Protein AF-A0A7V3RHY2-F1 (afdb_monomer)

Nearest PDB structures (foldseek):
  3ul4-assembly1_A  TM=7.062E-01  e=3.852E-04  Acetivibrio thermocellus ATCC 27405
  6kge-assembly2_A  TM=6.651E-01  e=1.927E-04  Clostridium acetobutylicum ATCC 824
  6kg8-assembly1_A  TM=6.950E-01  e=4.424E-04  Clostridium acetobutylicum ATCC 824
  4dh2-assembly2_C  TM=6.128E-01  e=5.837E-04  Acetivibrio thermocellus ATCC 27405
  8cde-assembly1_B  TM=5.489E-01  e=1.064E-03  Plasmodium falciparum 3D7

Foldseek 3Di:
DPDPVVVPPPDDFADDDDDDDKDWDKPPQAFEADAAFDKDKIFTKIFFDDQFFKKKKKKFKALQFKAWDDKFAWCQLCPPNFDKDKDKDGDRRMIMIMMGTRVPHDDTGGGGMTTGMMIMMGTHDFDWMHIDIDPMDTDDGHGDDDPPDDPPDPDDDPDDTHTYHYDDDPDQPKAFQWDDPFAWAQKAWEAQQFWIKIKTWDDPDPPWQATFMKIFTAGLQGHTDDDIARLGHDPFKHWDQWEWYHLNFKIKIKTWIGGRVPDQAFQIWIWMWIAGPNGDIDDAGTPDRAGGDKDNWYWEYPSFKIKIKTWACNVPVPHLATFIKIFIAGNVNHTDEDIDGPDDPPANWHQKEWYDQPAWIKIWIFRQGQQWIWIWTAGNHGDTDDDIATQDGDPWHWHQWEWEYQNFKIKIKTWIDPDPQEIFIKIWIAGPNGDTDDHIDGPGDARHYWHNWYWYYQNFWIKIWIFDCNPNATFIKIWTAGNNRHTDDHIDTPGDAPHHWDNWYKYHYPAFIKIKTFDCNVVRHTGIIIGNPRSDDDPDPDPDDPDDFDFDWPPFADEQKIKTKTQAAFQKKWKADPVRDTFDMDGPDDGDHGTDIDMDRCHGPVRHHHDFFKMKIWTQHPVRDIDIDIGGYDD

Mean predicted aligned error: 17.24 Å

Solvent-accessible surface area (backbone atoms only — not comparable to full-atom values): 34451 Å² total; per-residue (Å²): 128,84,67,69,69,72,72,61,80,83,70,91,53,36,60,83,87,84,94,73,78,57,46,79,47,59,42,62,53,36,54,54,67,60,47,77,67,41,74,54,75,39,29,40,31,38,35,56,36,72,49,43,34,37,42,38,40,36,35,36,41,38,55,66,20,32,43,79,78,46,77,46,80,26,67,43,57,41,55,96,76,40,49,61,48,71,49,75,50,82,57,89,34,35,36,37,40,34,38,35,41,29,60,95,51,91,71,82,45,33,68,44,64,41,38,54,25,38,38,33,34,31,32,66,35,82,64,62,47,52,75,47,81,37,82,72,43,79,55,72,79,46,74,62,86,78,96,84,69,85,82,83,74,85,68,89,80,80,84,63,82,37,56,46,55,71,59,96,63,93,72,70,58,71,30,81,75,43,79,65,77,43,44,27,42,53,36,28,42,29,46,61,90,72,31,32,42,37,34,29,27,35,29,75,50,86,96,57,62,44,25,25,27,38,28,41,39,26,40,76,82,58,45,74,56,76,74,74,34,76,74,41,78,62,97,69,42,15,34,39,58,56,24,52,31,43,32,93,73,41,35,39,40,33,28,31,35,37,63,42,78,81,74,92,75,63,65,20,26,32,38,39,33,32,30,40,91,89,57,52,74,48,90,41,46,80,73,42,80,57,58,37,49,43,42,56,40,30,43,25,42,76,45,60,39,30,46,39,36,28,24,34,20,64,90,19,79,97,56,86,30,25,24,36,36,35,35,26,23,35,68,82,60,45,78,69,36,69,81,40,81,76,44,77,71,98,37,28,31,38,48,45,29,50,31,55,57,97,78,35,33,44,38,34,30,17,25,68,64,71,19,19,28,36,32,41,35,30,41,99,71,63,49,77,46,82,70,79,33,78,75,44,71,55,102,34,53,38,39,46,43,22,52,25,52,71,93,68,35,34,44,39,33,24,20,32,31,78,73,92,84,44,24,24,32,34,35,37,41,25,41,85,88,58,50,73,50,82,64,77,42,81,76,43,82,62,98,28,48,28,40,58,33,32,46,40,49,65,99,72,34,35,42,36,36,28,28,30,25,75,84,61,50,27,22,31,31,33,38,40,27,39,86,84,71,50,74,47,78,69,76,41,80,76,43,81,66,55,55,41,29,41,51,54,25,59,27,54,52,96,44,43,40,40,37,32,25,18,32,24,62,80,79,80,42,27,21,34,34,30,41,51,55,44,47,45,91,73,89,68,93,69,95,69,92,73,80,70,89,45,77,44,68,42,57,68,65,23,60,71,49,30,39,39,34,36,45,64,59,37,52,31,41,37,30,22,42,88,82,72,45,83,42,34,74,46,64,80,52,75,83,60,98,47,79,42,76,50,76,47,63,53,44,33,79,84,70,46,78,56,78,70,45,61,32,40,36,38,40,36,36,88,82,75,54,72,52,78,48,84,42,37,38,47,127

Radius of gyration: 29.46 Å; Cα contacts (8 Å, |Δi|>4): 1692; chains: 1; bounding box: 76×70×72 Å

Structure (mmCIF, N/CA/C/O backbone):
data_AF-A0A7V3RHY2-F1
#
_entry.id   AF-A0A7V3RHY2-F1
#
loop_
_atom_site.group_PDB
_atom_site.id
_atom_site.type_symbol
_atom_site.label_atom_id
_atom_site.label_alt_id
_atom_site.label_comp_id
_atom_site.label_asym_id
_atom_site.label_entity_id
_atom_site.label_seq_id
_atom_site.pdbx_PDB_ins_code
_atom_site.Cart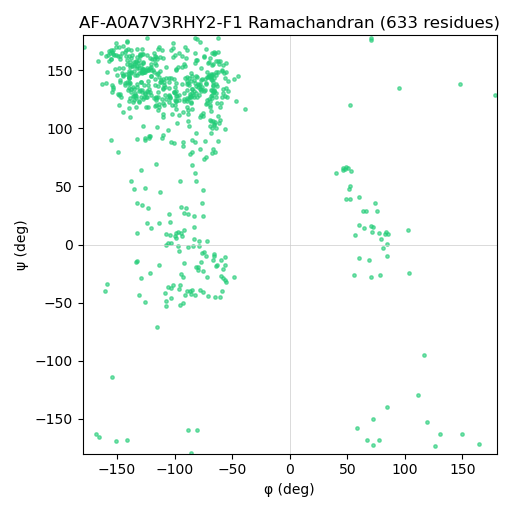n_x
_atom_site.Cartn_y
_atom_site.Cartn_z
_atom_site.occupancy
_atom_site.B_iso_or_equiv
_atom_site.auth_seq_id
_atom_site.auth_comp_id
_atom_site.auth_asym_id
_atom_site.auth_atom_id
_atom_site.pdbx_PDB_model_num
ATOM 1 N N . MET A 1 1 ? -22.528 -12.978 -30.507 1.00 43.06 1 MET A N 1
ATOM 2 C CA . MET A 1 1 ? -23.202 -14.258 -30.842 1.00 43.06 1 MET A CA 1
ATOM 3 C C . MET A 1 1 ? -24.039 -14.671 -29.639 1.00 43.06 1 MET A C 1
ATOM 5 O O . MET A 1 1 ? -23.452 -14.805 -28.582 1.00 43.06 1 MET A O 1
ATOM 9 N N . ARG A 1 2 ? -25.362 -14.890 -29.761 1.00 50.78 2 ARG A N 1
ATOM 10 C CA . ARG A 1 2 ? -26.226 -15.201 -28.595 1.00 50.78 2 ARG A CA 1
ATOM 11 C C . ARG A 1 2 ? -25.810 -16.505 -27.899 1.00 50.78 2 ARG A C 1
ATOM 13 O O . ARG A 1 2 ? -26.087 -17.591 -28.420 1.00 50.78 2 ARG A O 1
ATOM 20 N N . ILE A 1 3 ? -25.157 -16.377 -26.745 1.00 51.34 3 ILE A N 1
ATOM 21 C CA . ILE A 1 3 ? -24.623 -17.490 -25.948 1.00 51.34 3 ILE A CA 1
ATOM 22 C C . ILE A 1 3 ? -25.640 -17.868 -24.873 1.00 51.34 3 ILE A C 1
ATOM 24 O O . ILE A 1 3 ? -26.084 -19.016 -24.831 1.00 51.34 3 ILE A O 1
ATOM 28 N N . LEU A 1 4 ? -26.104 -16.887 -24.094 1.00 49.75 4 LEU A N 1
ATOM 29 C CA . LEU A 1 4 ? -27.101 -17.085 -23.036 1.00 49.75 4 LEU A CA 1
ATOM 30 C C . LEU A 1 4 ? -28.463 -17.522 -23.598 1.00 49.75 4 LEU A C 1
ATOM 32 O O . LEU A 1 4 ? -29.073 -18.493 -23.139 1.00 49.75 4 LEU A O 1
ATOM 36 N N . LEU A 1 5 ? -28.916 -16.855 -24.663 1.00 44.12 5 LEU A N 1
ATOM 37 C CA . LEU A 1 5 ? -30.276 -16.998 -25.198 1.00 44.12 5 LEU A CA 1
ATOM 38 C C . LEU A 1 5 ? -30.598 -18.392 -25.784 1.00 44.12 5 LEU A C 1
ATOM 40 O O . LEU A 1 5 ? -31.757 -18.683 -26.064 1.00 44.12 5 LEU A O 1
ATOM 44 N N . LYS A 1 6 ? -29.607 -19.281 -25.951 1.00 45.47 6 LYS A N 1
ATOM 45 C CA . LYS A 1 6 ? -29.830 -20.672 -26.393 1.00 45.47 6 LYS A CA 1
ATOM 46 C C . LYS A 1 6 ? -30.314 -21.613 -25.284 1.00 45.47 6 LYS A C 1
ATOM 48 O O . LYS A 1 6 ? -30.908 -22.636 -25.613 1.00 45.47 6 LYS A O 1
ATOM 53 N N . MET A 1 7 ? -30.087 -21.297 -24.005 1.00 42.41 7 MET A N 1
ATOM 54 C CA . MET A 1 7 ? -30.566 -22.121 -22.879 1.00 42.41 7 MET A CA 1
ATOM 55 C C . MET A 1 7 ? -31.912 -21.648 -22.306 1.00 42.41 7 MET A C 1
ATOM 57 O O . MET A 1 7 ? -32.666 -22.454 -21.768 1.00 42.41 7 MET A O 1
ATOM 61 N N . LEU A 1 8 ? -32.247 -20.364 -22.454 1.00 44.12 8 LEU A N 1
ATOM 62 C CA . LEU A 1 8 ? -33.388 -19.708 -21.792 1.00 44.12 8 LEU A CA 1
ATOM 63 C C . LEU A 1 8 ? -34.779 -19.970 -22.414 1.00 44.12 8 LEU A C 1
ATOM 65 O O . LEU A 1 8 ? -35.776 -19.448 -21.929 1.00 44.12 8 LEU A O 1
ATOM 69 N N . ILE A 1 9 ? -34.882 -20.802 -23.455 1.00 38.91 9 ILE A N 1
ATOM 70 C CA . ILE A 1 9 ? -36.106 -20.981 -24.268 1.00 38.91 9 ILE A CA 1
ATOM 71 C C . ILE A 1 9 ? -37.289 -21.637 -23.507 1.00 38.91 9 ILE A C 1
ATOM 73 O O . ILE A 1 9 ? -38.418 -21.607 -23.990 1.00 38.91 9 ILE A O 1
ATOM 77 N N . PHE A 1 10 ? -37.070 -22.218 -22.320 1.00 35.78 10 PHE A N 1
ATOM 78 C CA . PHE A 1 10 ? -38.041 -23.112 -21.665 1.00 35.78 10 PHE A CA 1
ATOM 79 C C . PHE A 1 10 ? -38.863 -22.545 -20.491 1.00 35.78 10 PHE A C 1
ATOM 81 O O . PHE A 1 10 ? -39.677 -23.285 -19.938 1.00 35.78 10 PHE A O 1
ATOM 88 N N . ILE A 1 11 ? -38.703 -21.271 -20.106 1.00 36.34 11 ILE A N 1
ATOM 89 C CA . ILE A 1 11 ? -39.460 -20.661 -18.991 1.00 36.34 11 ILE A CA 1
ATOM 90 C C . ILE A 1 11 ? -40.021 -19.289 -19.415 1.00 36.34 11 ILE A C 1
ATOM 92 O O . ILE A 1 11 ? -39.371 -18.260 -19.279 1.00 36.34 11 ILE A O 1
ATOM 96 N N . SER A 1 12 ? -41.245 -19.285 -19.946 1.00 30.45 12 SER A N 1
ATOM 97 C CA . SER A 1 12 ? -42.078 -18.089 -20.201 1.00 30.45 12 SER A CA 1
ATOM 98 C C . SER A 1 12 ? -42.612 -17.474 -18.900 1.00 30.45 12 SER A C 1
ATOM 100 O O . SER A 1 12 ? -42.936 -18.330 -18.075 1.00 30.45 12 SER A O 1
ATOM 102 N N . ILE A 1 13 ? -42.814 -16.119 -18.801 1.00 35.53 13 ILE A N 1
ATOM 103 C CA . ILE A 1 13 ? -43.638 -15.260 -17.847 1.00 35.53 13 ILE A CA 1
ATOM 104 C C . ILE A 1 13 ? -42.900 -13.837 -17.631 1.00 35.53 13 ILE A C 1
ATOM 106 O O . ILE A 1 13 ? -41.678 -13.816 -17.631 1.00 35.53 13 ILE A O 1
ATOM 110 N N . GLU A 1 14 ? -43.560 -12.628 -17.593 1.00 35.75 14 GLU A N 1
ATOM 111 C CA . GLU A 1 14 ? -43.033 -11.181 -17.705 1.00 35.75 14 GLU A CA 1
ATOM 112 C C . GLU A 1 14 ? -43.623 -10.014 -16.785 1.00 35.75 14 GLU A C 1
ATOM 114 O O . GLU A 1 14 ? -44.837 -9.923 -16.606 1.00 35.75 14 GLU A O 1
ATOM 119 N N . VAL A 1 15 ? -42.851 -9.018 -16.283 1.00 35.16 15 VAL A N 1
ATOM 120 C CA . VAL A 1 15 ? -43.326 -7.943 -15.326 1.00 35.16 15 VAL A CA 1
ATOM 121 C C . VAL A 1 15 ? -44.064 -6.709 -15.899 1.00 35.16 15 VAL A C 1
ATOM 123 O O . VAL A 1 15 ? -43.790 -6.221 -16.989 1.00 35.16 15 VAL A O 1
ATOM 126 N N . SER A 1 16 ? -44.877 -6.082 -15.029 1.00 31.16 16 SER A N 1
ATOM 127 C CA . SER A 1 16 ? -45.120 -4.622 -14.984 1.00 31.16 16 SER A CA 1
ATOM 128 C C . SER A 1 16 ? -43.889 -3.798 -14.542 1.00 31.16 16 SER A C 1
ATOM 130 O O . SER A 1 16 ? -43.044 -4.266 -13.791 1.00 31.16 16 SER A O 1
ATOM 132 N N . PHE A 1 17 ? -43.807 -2.532 -14.954 1.00 30.38 17 PHE A N 1
ATOM 133 C CA . PHE A 1 17 ? -42.610 -1.682 -14.814 1.00 30.38 17 PHE A CA 1
ATOM 134 C C . PHE A 1 17 ? -42.201 -1.285 -13.378 1.00 30.38 17 PHE A C 1
ATOM 136 O O . PHE A 1 17 ? -43.051 -0.959 -12.550 1.00 30.38 17 PHE A O 1
ATOM 143 N N . CYS A 1 18 ? -40.885 -1.168 -13.153 1.00 32.84 18 CYS A N 1
ATOM 144 C CA . CYS A 1 18 ? -40.273 -0.417 -12.045 1.00 32.84 18 CYS A CA 1
ATOM 145 C C . CYS A 1 18 ? -39.744 0.961 -12.529 1.00 32.84 18 CYS A C 1
ATOM 147 O O . CYS A 1 18 ? -39.809 1.267 -13.721 1.00 32.84 18 CYS A O 1
ATOM 149 N N . LEU A 1 19 ? -39.274 1.813 -11.607 1.00 37.59 19 LEU A N 1
ATOM 150 C CA . LEU A 1 19 ? -39.073 3.264 -11.803 1.00 37.59 19 LEU A CA 1
ATOM 151 C C . LEU A 1 19 ? -37.626 3.781 -11.615 1.00 37.59 19 LEU A C 1
ATOM 153 O O . LEU A 1 19 ? -37.430 4.992 -11.522 1.00 37.59 19 LEU A O 1
ATOM 157 N N . SER A 1 20 ? -36.616 2.908 -11.571 1.00 41.75 20 SER A N 1
ATOM 158 C CA . SER A 1 20 ? -35.192 3.283 -11.474 1.00 41.75 20 SER A CA 1
ATOM 159 C C . SER A 1 20 ? -34.475 3.256 -12.832 1.00 41.75 20 SER A C 1
ATOM 161 O O . SER A 1 20 ? -34.832 2.488 -13.725 1.00 41.75 20 SER A O 1
ATOM 163 N N . GLN A 1 21 ? -33.444 4.094 -12.987 1.00 55.97 21 GLN A N 1
ATOM 164 C CA . GLN A 1 21 ? -32.515 4.040 -14.119 1.00 55.97 21 GLN A CA 1
ATOM 165 C C . GLN A 1 21 ? -31.318 3.162 -13.742 1.00 55.97 21 GLN A C 1
ATOM 167 O O . GLN A 1 21 ? -30.321 3.671 -13.244 1.00 55.97 21 GLN A O 1
ATOM 172 N N . THR A 1 22 ? -31.415 1.855 -13.976 1.00 58.00 22 THR A N 1
ATOM 173 C CA . THR A 1 22 ? -30.233 0.981 -13.962 1.00 58.00 22 THR A CA 1
ATOM 174 C C . THR A 1 22 ? -29.317 1.359 -15.135 1.00 58.00 22 THR A C 1
ATOM 176 O O . THR A 1 22 ? -29.808 1.664 -16.225 1.00 58.00 22 THR A O 1
ATOM 179 N N . ILE A 1 23 ? -27.999 1.416 -14.911 1.00 60.03 23 ILE A N 1
ATOM 180 C CA . ILE A 1 23 ? -27.015 1.871 -15.913 1.00 60.03 23 ILE A CA 1
ATOM 181 C C . ILE A 1 23 ? -25.800 0.942 -15.924 1.00 60.03 23 ILE A C 1
ATOM 183 O O . ILE A 1 23 ? -25.109 0.829 -14.915 1.00 60.03 23 ILE A O 1
ATOM 187 N N . MET A 1 24 ? -25.488 0.350 -17.078 1.00 64.25 24 MET A N 1
ATOM 188 C CA . MET A 1 24 ? -24.221 -0.349 -17.335 1.00 64.25 24 MET A CA 1
ATOM 189 C C . MET A 1 24 ? -23.202 0.600 -17.990 1.00 64.25 24 MET A C 1
ATOM 191 O O . MET A 1 24 ? -23.567 1.378 -18.870 1.00 64.25 24 MET A O 1
ATOM 195 N N . TYR A 1 25 ? -21.935 0.554 -17.569 1.00 59.44 25 TYR A N 1
ATOM 196 C CA . TYR A 1 25 ? -20.877 1.461 -18.041 1.00 59.44 25 TYR A CA 1
ATOM 197 C C . TYR A 1 25 ? -19.470 0.841 -17.949 1.00 59.44 25 TYR A C 1
ATOM 199 O O . TYR A 1 25 ? -19.279 -0.192 -17.307 1.00 59.44 25 TYR A O 1
ATOM 207 N N . ILE A 1 26 ? -18.478 1.470 -18.591 1.00 65.19 26 ILE A N 1
ATOM 208 C CA . ILE A 1 26 ? -17.053 1.106 -18.486 1.00 65.19 26 ILE A CA 1
ATOM 209 C C . ILE A 1 26 ? -16.341 2.027 -17.492 1.00 65.19 26 ILE A C 1
ATOM 211 O O . ILE A 1 26 ? -16.583 3.234 -17.472 1.00 65.19 26 ILE A O 1
ATOM 215 N N . ASP A 1 27 ? -15.458 1.447 -16.678 1.00 54.47 27 ASP A N 1
ATOM 216 C CA . ASP A 1 27 ? -14.703 2.141 -15.636 1.00 54.47 27 ASP A CA 1
ATOM 217 C C . ASP A 1 27 ? -13.229 1.668 -15.579 1.00 54.47 27 ASP A C 1
ATOM 219 O O . ASP A 1 27 ? -12.997 0.462 -15.448 1.00 54.47 27 ASP A O 1
ATOM 223 N N . PRO A 1 28 ? -12.226 2.565 -15.663 1.00 43.62 28 PRO A N 1
ATOM 224 C CA . PRO A 1 28 ? -12.366 3.997 -15.924 1.00 43.62 28 PRO A CA 1
ATOM 225 C C . PRO A 1 28 ? -12.893 4.251 -17.352 1.00 43.62 28 PRO A C 1
ATOM 227 O O . PRO A 1 28 ? -12.553 3.505 -18.271 1.00 43.62 28 PRO A O 1
ATOM 230 N N . PRO A 1 29 ? -13.693 5.309 -17.578 1.00 46.22 29 PRO A N 1
ATOM 231 C CA . PRO A 1 29 ? -14.281 5.592 -18.892 1.00 46.22 29 PRO A CA 1
ATOM 232 C C . PRO A 1 29 ? -13.266 6.118 -19.924 1.00 46.22 29 PRO A C 1
ATOM 234 O O . PRO A 1 29 ? -13.584 6.237 -21.104 1.00 46.22 29 PRO A O 1
ATOM 237 N N . VAL A 1 30 ? -12.045 6.445 -19.492 1.00 47.38 30 VAL A N 1
ATOM 238 C CA . VAL A 1 30 ? -10.918 6.847 -20.341 1.00 47.38 30 VAL A CA 1
ATOM 239 C C . VAL A 1 30 ? -9.681 6.093 -19.860 1.00 47.38 30 VAL A C 1
ATOM 241 O O . VAL A 1 30 ? -9.369 6.121 -18.671 1.00 47.38 30 VAL A O 1
ATOM 244 N N . ILE A 1 31 ? -8.969 5.436 -20.777 1.00 51.41 31 ILE A N 1
ATOM 245 C CA . ILE A 1 31 ? -7.690 4.775 -20.490 1.00 51.41 31 ILE A CA 1
ATOM 246 C C . ILE A 1 31 ? -6.548 5.736 -20.865 1.00 51.41 31 ILE A C 1
ATOM 248 O O . ILE A 1 31 ? -6.551 6.259 -21.981 1.00 51.41 31 ILE A O 1
ATOM 252 N N . PRO A 1 32 ? -5.570 5.990 -19.972 1.00 46.75 32 PRO A N 1
ATOM 253 C CA . PRO A 1 32 ? -4.438 6.867 -20.270 1.00 46.75 32 PRO A CA 1
ATOM 254 C C . PRO A 1 32 ? -3.564 6.360 -21.427 1.00 46.75 32 PRO A C 1
ATOM 256 O O . PRO A 1 32 ? -3.615 5.178 -21.773 1.00 46.75 32 PRO A O 1
ATOM 259 N N . PRO A 1 33 ? -2.683 7.215 -21.976 1.00 49.00 33 PRO A N 1
ATOM 260 C CA . PRO A 1 33 ? -1.597 6.786 -22.846 1.00 49.00 33 PRO A CA 1
ATOM 261 C C . PRO A 1 33 ? -0.811 5.581 -22.296 1.00 49.00 33 PRO A C 1
ATOM 263 O O . PRO A 1 33 ? -0.269 5.627 -21.194 1.00 49.00 33 PRO A O 1
ATOM 266 N N . LYS A 1 34 ? -0.748 4.516 -23.099 1.00 49.00 34 LYS A N 1
ATOM 267 C CA . LYS A 1 34 ? 0.075 3.311 -22.932 1.00 49.00 34 LYS A CA 1
ATOM 268 C C . LYS A 1 34 ? 1.013 3.135 -24.132 1.00 49.00 34 LYS A C 1
ATOM 270 O O . LYS A 1 34 ? 0.700 3.624 -25.224 1.00 49.00 34 LYS A O 1
ATOM 275 N N . ALA A 1 35 ? 2.130 2.440 -23.942 1.00 48.03 35 ALA A N 1
ATOM 276 C CA . ALA A 1 35 ? 3.083 2.089 -24.995 1.00 48.03 35 ALA A CA 1
ATOM 277 C C . ALA A 1 35 ? 2.646 0.833 -25.777 1.00 48.03 35 ALA A C 1
ATOM 279 O O . ALA A 1 35 ? 1.785 0.069 -25.340 1.00 48.03 35 ALA A O 1
ATOM 280 N N . VAL A 1 36 ? 3.242 0.581 -26.947 1.00 55.50 36 VAL A N 1
ATOM 281 C CA . VAL A 1 36 ? 2.970 -0.648 -27.716 1.00 55.50 36 VAL A CA 1
ATOM 282 C C . VAL A 1 36 ? 3.577 -1.857 -26.995 1.00 55.50 36 VAL A C 1
ATOM 284 O O . VAL A 1 36 ? 4.772 -1.888 -26.722 1.00 55.50 36 VAL A O 1
ATOM 287 N N . GLY A 1 37 ? 2.751 -2.869 -26.711 1.00 48.09 37 GLY A N 1
ATOM 288 C CA . GLY A 1 37 ? 3.102 -4.038 -25.896 1.00 48.09 37 GLY A CA 1
ATOM 289 C C . GLY A 1 37 ? 2.531 -4.005 -24.472 1.00 48.09 37 GLY A C 1
ATOM 290 O O . GLY A 1 37 ? 2.284 -5.081 -23.908 1.00 48.09 37 GLY A O 1
ATOM 291 N N . ASP A 1 38 ? 2.243 -2.812 -23.937 1.00 48.84 38 ASP A N 1
ATOM 292 C CA . ASP A 1 38 ? 1.651 -2.620 -22.608 1.00 48.84 38 ASP A CA 1
ATOM 293 C C . ASP A 1 38 ? 0.310 -3.334 -22.464 1.00 48.84 38 ASP A C 1
ATOM 295 O O . ASP A 1 38 ? -0.445 -3.518 -23.424 1.00 48.84 38 ASP A O 1
ATOM 299 N N . THR A 1 39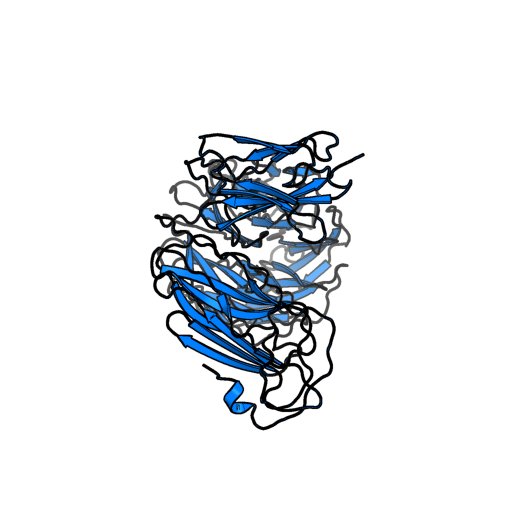 ? -0.023 -3.662 -21.219 1.00 58.41 39 THR A N 1
ATOM 300 C CA . THR A 1 39 ? -1.335 -4.164 -20.817 1.00 58.41 39 THR A CA 1
ATOM 301 C C . THR A 1 39 ? -2.082 -3.157 -19.951 1.00 58.41 39 THR A C 1
ATOM 303 O O . THR A 1 39 ? -1.488 -2.526 -19.080 1.00 58.41 39 THR A O 1
ATOM 306 N N . PHE A 1 40 ? -3.395 -3.045 -20.148 1.00 57.34 40 PHE A N 1
ATOM 307 C CA . PHE A 1 40 ? -4.287 -2.225 -19.327 1.00 57.34 40 PHE A CA 1
ATOM 308 C C . PHE A 1 40 ? -5.589 -2.961 -19.011 1.00 57.34 40 PHE A C 1
ATOM 310 O O . PHE A 1 40 ? -6.032 -3.820 -19.779 1.00 57.34 40 PHE A O 1
ATOM 317 N N . TRP A 1 41 ? -6.209 -2.594 -17.890 1.00 68.69 41 TRP A N 1
ATOM 318 C CA . TRP A 1 41 ? -7.495 -3.132 -17.457 1.00 68.69 41 TRP A CA 1
ATOM 319 C C . TRP A 1 41 ? -8.594 -2.078 -17.491 1.00 68.69 41 TRP A C 1
ATOM 321 O O . TRP A 1 41 ? -8.351 -0.903 -17.224 1.00 68.69 41 TRP A O 1
ATOM 331 N N . PHE A 1 42 ? -9.815 -2.534 -17.747 1.00 65.12 42 PHE A N 1
ATOM 332 C CA . PHE A 1 42 ? -11.036 -1.821 -17.388 1.00 65.12 42 PHE A CA 1
ATOM 333 C C . PHE A 1 42 ? -12.065 -2.789 -16.798 1.00 65.12 42 PHE A C 1
ATOM 335 O O . PHE A 1 42 ? -11.965 -4.011 -16.937 1.00 65.12 42 PHE A O 1
ATOM 342 N N . SER A 1 43 ? -13.059 -2.233 -16.118 1.00 71.69 43 SER A N 1
ATOM 343 C CA . SER A 1 43 ? -14.218 -2.940 -15.580 1.00 71.69 43 SER A CA 1
ATOM 344 C C . SER A 1 43 ? -15.461 -2.610 -16.400 1.00 71.69 43 SER A C 1
ATOM 346 O O . SER A 1 43 ? -15.656 -1.460 -16.787 1.00 71.69 43 SER A O 1
ATOM 348 N N . ILE A 1 44 ? -16.344 -3.588 -16.595 1.00 75.75 44 ILE A N 1
ATOM 349 C CA . ILE A 1 44 ? -17.757 -3.330 -16.890 1.00 75.75 44 ILE A CA 1
ATOM 350 C C . ILE A 1 44 ? -18.460 -3.241 -15.535 1.00 75.75 44 ILE A C 1
ATOM 352 O O . ILE A 1 44 ? -18.448 -4.205 -14.763 1.00 75.75 44 ILE A O 1
ATOM 356 N N . LYS A 1 45 ? -19.040 -2.083 -15.226 1.00 68.88 45 LYS A N 1
ATOM 357 C CA . LYS A 1 45 ? -19.769 -1.802 -13.984 1.00 68.88 45 LYS A CA 1
ATOM 358 C C . LYS A 1 45 ? -21.258 -1.600 -14.252 1.00 68.88 45 LYS A C 1
ATOM 360 O O . LYS A 1 45 ? -21.675 -1.338 -15.378 1.00 68.88 45 LYS A O 1
ATOM 365 N N . ILE A 1 46 ? -22.047 -1.729 -13.193 1.00 68.88 46 ILE A N 1
ATOM 366 C CA . ILE A 1 46 ? -23.472 -1.412 -13.162 1.00 68.88 46 ILE A CA 1
ATOM 367 C C . ILE A 1 46 ? -23.784 -0.494 -11.980 1.00 68.88 46 ILE A C 1
ATOM 369 O O . ILE A 1 46 ? -23.128 -0.573 -10.939 1.00 68.88 46 ILE A O 1
ATOM 373 N N . ALA A 1 47 ? -24.784 0.364 -12.144 1.00 60.16 47 ALA A N 1
ATOM 374 C CA . ALA A 1 47 ? -25.339 1.213 -11.101 1.00 60.16 47 ALA A CA 1
ATOM 375 C C . ALA A 1 47 ? -26.860 1.047 -10.998 1.00 60.16 47 ALA A C 1
ATOM 377 O O . ALA A 1 47 ? -27.526 0.802 -12.006 1.00 60.16 47 ALA A O 1
ATOM 378 N N . ASP A 1 48 ? -27.389 1.202 -9.782 1.00 60.97 48 ASP A N 1
ATOM 379 C CA . ASP A 1 48 ? -28.824 1.227 -9.461 1.00 60.97 48 ASP A CA 1
ATOM 380 C C . ASP A 1 48 ? -29.622 0.027 -10.013 1.00 60.97 48 ASP A C 1
ATOM 382 O O . ASP A 1 48 ? -30.765 0.153 -10.468 1.00 60.97 48 ASP A O 1
ATOM 386 N N . ALA A 1 49 ? -29.021 -1.166 -9.972 1.00 64.50 49 ALA A N 1
ATOM 387 C CA . ALA A 1 49 ? -29.677 -2.418 -10.325 1.00 64.50 49 ALA A CA 1
ATOM 388 C C . ALA A 1 49 ? -30.675 -2.861 -9.243 1.00 64.50 49 ALA A C 1
ATOM 390 O O . ALA A 1 49 ? -30.430 -2.737 -8.038 1.00 64.50 49 ALA A O 1
ATOM 391 N N . VAL A 1 50 ? -31.800 -3.422 -9.685 1.00 66.81 50 VAL A N 1
ATOM 392 C CA . VAL A 1 50 ? -32.870 -3.945 -8.827 1.00 66.81 50 VAL A CA 1
ATOM 393 C C . VAL A 1 50 ? -33.276 -5.315 -9.360 1.00 66.81 50 VAL A C 1
ATOM 395 O O . VAL A 1 50 ? -33.727 -5.415 -10.498 1.00 66.81 50 VAL A O 1
ATOM 398 N N . GLU A 1 51 ? -33.110 -6.359 -8.545 1.00 73.38 51 GLU A N 1
ATOM 399 C CA . GLU A 1 51 ? -33.391 -7.757 -8.911 1.00 73.38 51 GLU A CA 1
ATOM 400 C C . GLU A 1 51 ? -32.720 -8.233 -10.216 1.00 73.38 51 GLU A C 1
ATOM 402 O O . GLU A 1 51 ? -33.349 -8.827 -11.092 1.00 73.38 51 GLU A O 1
ATOM 407 N N . LEU A 1 52 ? -31.410 -8.010 -10.351 1.00 71.19 52 LEU A N 1
ATOM 408 C CA . LEU A 1 52 ? -30.665 -8.477 -11.519 1.00 71.19 52 LEU A CA 1
ATOM 409 C C . LEU A 1 52 ? -30.372 -9.985 -11.431 1.00 71.19 52 LEU A C 1
ATOM 411 O O . LEU A 1 52 ? -29.571 -10.430 -10.606 1.00 71.19 52 LEU A O 1
ATOM 415 N N . TYR A 1 53 ? -30.999 -10.773 -12.308 1.00 70.56 53 TYR A N 1
ATOM 416 C CA . TYR A 1 53 ? -30.789 -12.226 -12.401 1.00 70.56 53 TYR A CA 1
ATOM 417 C C . TYR A 1 53 ? -29.759 -12.619 -13.465 1.00 70.56 53 TYR A C 1
ATOM 419 O O . TYR A 1 53 ? -29.008 -13.577 -13.279 1.00 70.56 53 TYR A O 1
ATOM 427 N N . CYS A 1 54 ? -29.698 -11.885 -14.578 1.00 75.31 54 CYS A N 1
ATOM 428 C CA . CYS A 1 54 ? -28.706 -12.102 -15.626 1.00 75.31 54 CYS A CA 1
ATOM 429 C C . CYS A 1 54 ? -28.450 -10.836 -16.451 1.00 75.31 54 CYS A C 1
ATOM 431 O O . CYS A 1 54 ? -29.279 -9.924 -16.472 1.00 75.31 54 CYS A O 1
ATOM 433 N N . TRP A 1 55 ? -27.304 -10.807 -17.128 1.00 75.88 55 TRP A N 1
ATOM 434 C CA . TRP A 1 55 ? -26.909 -9.758 -18.071 1.00 75.88 55 TRP A CA 1
ATOM 435 C C . TRP A 1 55 ? -26.081 -10.360 -19.219 1.00 75.88 55 TRP A C 1
ATOM 437 O O . TRP A 1 55 ? -25.342 -11.322 -19.000 1.00 75.88 55 TRP A O 1
ATOM 447 N N . GLU A 1 56 ? -26.189 -9.795 -20.424 1.00 76.75 56 GLU A N 1
ATOM 448 C CA . GLU A 1 56 ? -25.318 -10.045 -21.590 1.00 76.75 56 GLU A CA 1
ATOM 449 C C . GLU A 1 56 ? -24.915 -8.681 -22.186 1.00 76.75 56 GLU A C 1
ATOM 451 O O . GLU A 1 56 ? -25.751 -7.777 -22.276 1.00 76.75 56 GLU A O 1
ATOM 456 N N . ALA A 1 57 ? -23.648 -8.522 -22.575 1.00 71.06 57 ALA A N 1
ATOM 457 C CA . ALA A 1 57 ? -23.127 -7.336 -23.255 1.00 71.06 57 ALA A CA 1
ATOM 458 C C . ALA A 1 57 ? -22.158 -7.732 -24.381 1.00 71.06 57 ALA A C 1
ATOM 460 O O . ALA A 1 57 ? -21.324 -8.626 -24.210 1.00 71.06 57 ALA A O 1
ATOM 461 N N . GLU A 1 58 ? -22.243 -7.045 -25.522 1.00 80.56 58 GLU A N 1
ATOM 462 C CA . GLU A 1 58 ? -21.291 -7.149 -26.633 1.00 80.56 58 GLU A CA 1
ATOM 463 C C . GLU A 1 58 ? -20.474 -5.850 -26.705 1.00 80.56 58 GLU A C 1
ATOM 465 O O . GLU A 1 58 ? -21.039 -4.772 -26.874 1.00 80.56 58 GLU A O 1
ATOM 470 N N . VAL A 1 59 ? -19.149 -5.933 -26.558 1.00 75.81 59 VAL A N 1
ATOM 471 C CA . VAL A 1 59 ? -18.249 -4.771 -26.508 1.00 75.81 59 VAL A CA 1
ATOM 472 C C . VAL A 1 59 ? -17.327 -4.761 -27.721 1.00 75.81 59 VAL A C 1
ATOM 474 O O . VAL A 1 59 ? -16.487 -5.651 -27.893 1.00 75.81 59 VAL A O 1
ATOM 477 N N . HIS A 1 60 ? -17.478 -3.740 -28.559 1.00 78.19 60 HIS A N 1
ATOM 478 C CA . HIS A 1 60 ? -16.652 -3.534 -29.747 1.00 78.19 60 HIS A CA 1
ATOM 479 C C . HIS A 1 60 ? -15.362 -2.777 -29.421 1.00 78.19 60 HIS A C 1
ATOM 481 O O . HIS A 1 60 ? -15.345 -1.930 -28.533 1.00 78.19 60 HIS A O 1
ATOM 487 N N . PHE A 1 61 ? -14.286 -3.077 -30.153 1.00 76.25 61 PHE A N 1
ATOM 488 C CA . PHE A 1 61 ? -12.988 -2.402 -30.036 1.00 76.25 61 PHE A CA 1
ATOM 489 C C . PHE A 1 61 ? -12.224 -2.414 -31.369 1.00 76.25 61 PHE A C 1
ATOM 491 O O . PHE A 1 61 ? -12.611 -3.112 -32.305 1.00 76.25 61 PHE A O 1
ATOM 498 N N . ASN A 1 62 ? -11.127 -1.659 -31.475 1.00 75.94 62 ASN A N 1
ATOM 499 C CA . ASN A 1 62 ? -10.280 -1.618 -32.670 1.00 75.94 62 ASN A CA 1
ATOM 500 C C . ASN A 1 62 ? -9.188 -2.715 -32.616 1.00 75.94 62 ASN A C 1
ATOM 502 O O . ASN A 1 62 ? -8.209 -2.552 -31.880 1.00 75.94 62 ASN A O 1
ATOM 506 N N . PRO A 1 63 ? -9.294 -3.806 -33.405 1.00 82.62 63 PRO A N 1
ATOM 507 C CA . PRO A 1 63 ? -8.376 -4.944 -33.327 1.00 82.62 63 PRO A CA 1
ATOM 508 C C . PRO A 1 63 ? -6.990 -4.693 -33.922 1.00 82.62 63 PRO A C 1
ATOM 510 O O . PRO A 1 63 ? -6.131 -5.572 -33.829 1.00 82.62 63 PRO A O 1
ATOM 513 N N . GLU A 1 64 ? -6.749 -3.549 -34.566 1.00 77.75 64 GLU A N 1
ATOM 514 C CA . GLU A 1 64 ? -5.394 -3.161 -34.966 1.00 77.75 64 GLU A CA 1
ATOM 515 C C . GLU A 1 64 ? -4.635 -2.525 -33.801 1.00 77.75 64 GLU A C 1
ATOM 517 O O . GLU A 1 64 ? -3.505 -2.921 -33.527 1.00 77.75 64 GLU A O 1
ATOM 522 N N . VAL A 1 65 ? -5.301 -1.646 -33.049 1.00 62.69 65 VAL A N 1
ATOM 523 C CA . VAL A 1 65 ? -4.706 -0.888 -31.939 1.00 62.69 65 VAL A CA 1
ATOM 524 C C . VAL A 1 65 ? -4.556 -1.728 -30.676 1.00 62.69 65 VAL A C 1
ATOM 526 O O . VAL A 1 65 ? -3.535 -1.626 -29.998 1.00 62.69 65 VAL A O 1
ATOM 529 N N . CYS A 1 66 ? -5.525 -2.585 -30.345 1.00 75.12 66 CYS A N 1
ATOM 530 C CA . CYS A 1 66 ? -5.462 -3.410 -29.140 1.00 75.12 66 CYS A CA 1
ATOM 531 C C . CYS A 1 66 ? -5.983 -4.839 -29.349 1.00 75.12 66 CYS A C 1
ATOM 533 O O . CYS A 1 66 ? -6.557 -5.200 -30.376 1.00 75.12 66 CYS A O 1
ATOM 535 N N . THR A 1 67 ? -5.730 -5.704 -28.372 1.00 80.69 67 THR A N 1
ATOM 536 C CA . THR A 1 67 ? -6.219 -7.086 -28.344 1.00 80.69 67 THR A CA 1
ATOM 537 C C . THR A 1 67 ? -6.655 -7.439 -26.931 1.00 80.69 67 THR A C 1
ATOM 539 O O . THR A 1 67 ? -5.860 -7.344 -25.996 1.00 80.69 67 THR A O 1
ATOM 542 N N . VAL A 1 68 ? -7.911 -7.861 -26.777 1.00 80.25 68 VAL A N 1
ATOM 543 C CA . VAL A 1 68 ? -8.445 -8.364 -25.506 1.00 80.25 68 VAL A CA 1
ATOM 544 C C . VAL A 1 68 ? -7.795 -9.712 -25.190 1.00 80.25 68 VAL A C 1
ATOM 546 O O . VAL A 1 68 ? -7.903 -10.657 -25.969 1.00 80.25 68 VAL A O 1
ATOM 549 N N . LEU A 1 69 ? -7.102 -9.792 -24.054 1.00 68.38 69 LEU A N 1
ATOM 550 C CA . LEU A 1 69 ? -6.411 -10.996 -23.581 1.00 68.38 69 LEU A CA 1
ATOM 551 C C . LEU A 1 69 ? -7.262 -11.794 -22.590 1.00 68.38 69 LEU A C 1
ATOM 553 O O . LEU A 1 69 ? -7.244 -13.023 -22.593 1.00 68.38 69 LEU A O 1
ATOM 557 N N . VAL A 1 70 ? -7.996 -11.096 -21.721 1.00 75.56 70 VAL A N 1
ATOM 558 C CA . VAL A 1 70 ? -8.803 -11.695 -20.655 1.00 75.56 70 VAL A CA 1
ATOM 559 C C . VAL A 1 70 ? -10.124 -10.951 -20.560 1.00 75.56 70 VAL A C 1
ATOM 561 O O . VAL A 1 70 ? -10.160 -9.728 -20.585 1.00 75.56 70 VAL A O 1
ATOM 564 N N . VAL A 1 71 ? -11.198 -11.711 -20.379 1.00 80.44 71 VAL A N 1
ATOM 565 C CA . VAL A 1 71 ? -12.448 -11.232 -19.786 1.00 80.44 71 VAL A CA 1
ATOM 566 C C . VAL A 1 71 ? -12.712 -12.117 -18.564 1.00 80.44 71 VAL A C 1
ATOM 568 O O . VAL A 1 71 ? -12.532 -13.337 -18.648 1.00 80.44 71 VAL A O 1
ATOM 571 N N . GLY A 1 72 ? -13.068 -11.534 -17.425 1.00 76.12 72 GLY A N 1
ATOM 572 C CA . GLY A 1 72 ? -13.278 -12.220 -16.146 1.00 76.12 72 GLY A CA 1
ATOM 573 C C . GLY A 1 72 ? -14.570 -11.775 -15.468 1.00 76.12 72 GLY A C 1
ATOM 574 O O . GLY A 1 72 ? -15.070 -10.690 -15.751 1.00 76.12 72 GLY A O 1
ATOM 575 N N . GLU A 1 73 ? -15.115 -12.614 -14.591 1.00 85.44 73 GLU A N 1
ATOM 576 C CA . GLU A 1 73 ? -16.338 -12.311 -13.842 1.00 85.44 73 GLU A CA 1
ATOM 577 C C . GLU A 1 73 ? -16.082 -11.267 -12.745 1.00 85.44 73 GLU A C 1
ATOM 579 O O . GLU A 1 73 ? -15.072 -11.330 -12.046 1.00 85.44 73 GLU A O 1
ATOM 584 N N . GLY A 1 74 ? -17.008 -10.323 -12.580 1.00 74.56 74 GLY A N 1
ATOM 585 C CA . GLY A 1 74 ? -17.010 -9.354 -11.489 1.00 74.56 74 GLY A CA 1
ATOM 586 C C . GLY A 1 74 ? -17.811 -9.826 -10.265 1.00 74.56 74 GLY A C 1
ATOM 587 O O . GLY A 1 74 ? -18.734 -10.634 -10.392 1.00 74.56 74 GLY A O 1
ATOM 588 N N . PRO A 1 75 ? -17.503 -9.321 -9.057 1.00 78.50 75 PRO A N 1
ATOM 589 C CA . PRO A 1 75 ? -18.137 -9.766 -7.815 1.00 78.50 75 PRO A CA 1
ATOM 590 C C . PRO A 1 75 ? -19.646 -9.485 -7.718 1.00 78.50 75 PRO A C 1
ATOM 592 O O . PRO A 1 75 ? -20.316 -10.125 -6.912 1.00 78.50 75 PRO A O 1
ATOM 595 N N . PHE A 1 76 ? -20.210 -8.574 -8.521 1.00 78.12 76 PHE A N 1
ATOM 596 C CA . PHE A 1 76 ? -21.591 -8.104 -8.343 1.00 78.12 76 PHE A CA 1
ATOM 597 C C . PHE A 1 76 ? -22.650 -9.218 -8.420 1.00 78.12 76 PHE A C 1
ATOM 599 O O . PHE A 1 76 ? -23.575 -9.249 -7.614 1.00 78.12 76 PHE A O 1
ATOM 606 N N . MET A 1 77 ? -22.501 -10.185 -9.331 1.00 80.19 77 MET A N 1
ATOM 607 C CA . MET A 1 77 ? -23.468 -11.290 -9.450 1.00 80.19 77 MET A CA 1
ATOM 608 C C . MET A 1 77 ? -23.307 -12.358 -8.353 1.00 80.19 77 MET A C 1
ATOM 610 O O . MET A 1 77 ? -24.237 -13.134 -8.118 1.00 80.19 77 MET A O 1
ATOM 614 N N . LYS A 1 78 ? -22.171 -12.348 -7.639 1.00 81.19 78 LYS A N 1
ATOM 615 C CA . LYS A 1 78 ? -21.787 -13.282 -6.566 1.00 81.19 78 LYS A CA 1
ATOM 616 C C . LYS A 1 78 ? -22.142 -12.784 -5.151 1.00 81.19 78 LYS A C 1
ATOM 618 O O . LYS A 1 78 ? -21.723 -13.398 -4.170 1.00 81.19 78 LYS A O 1
ATOM 623 N N . GLN A 1 79 ? -22.918 -11.694 -5.029 1.00 77.75 79 GLN A N 1
ATOM 624 C CA . GLN A 1 79 ? -23.491 -11.224 -3.752 1.00 77.75 79 GLN A CA 1
ATOM 625 C C . GLN A 1 79 ? -24.099 -12.395 -2.951 1.00 77.75 79 GLN A C 1
ATOM 627 O O . GLN A 1 79 ? -24.644 -13.335 -3.536 1.00 77.75 79 GLN A O 1
ATOM 632 N N . ASP A 1 80 ? -23.998 -12.351 -1.622 1.00 78.44 80 ASP A N 1
ATOM 633 C CA . ASP A 1 80 ? -24.532 -13.371 -0.697 1.00 78.44 80 ASP A CA 1
ATOM 634 C C . ASP A 1 80 ? -23.959 -14.797 -0.882 1.00 78.44 80 ASP A C 1
ATOM 636 O O . ASP A 1 80 ? -24.540 -15.771 -0.405 1.00 78.44 80 ASP A O 1
ATOM 640 N N . GLY A 1 81 ? -22.829 -14.946 -1.587 1.00 70.75 81 GLY A N 1
ATOM 641 C CA . GLY A 1 81 ? -22.213 -16.249 -1.876 1.00 70.75 81 GLY A CA 1
ATOM 642 C C . GLY A 1 81 ? -22.994 -17.100 -2.886 1.00 70.75 81 GLY A C 1
ATOM 643 O O . GLY A 1 81 ? -22.783 -18.310 -2.978 1.00 70.75 81 GLY A O 1
ATOM 644 N N . VAL A 1 82 ? -23.917 -16.487 -3.631 1.00 76.69 82 VAL A N 1
ATOM 645 C CA . VAL A 1 82 ? -24.772 -17.169 -4.608 1.00 76.69 82 VAL A CA 1
ATOM 646 C C . VAL A 1 82 ? -23.948 -17.671 -5.805 1.00 76.69 82 VAL A C 1
ATOM 648 O O . VAL A 1 82 ? -23.185 -16.892 -6.380 1.00 76.69 82 VAL A O 1
ATOM 651 N N . PRO A 1 83 ? -24.125 -18.935 -6.243 1.00 78.88 83 PRO A N 1
ATOM 652 C CA . PRO A 1 83 ? -23.407 -19.476 -7.391 1.00 78.88 83 PRO A CA 1
ATOM 653 C C . PRO A 1 83 ? -23.844 -18.821 -8.705 1.00 78.88 83 PRO A C 1
ATOM 655 O O . PRO A 1 83 ? -25.031 -18.560 -8.942 1.00 78.88 83 PRO A O 1
ATOM 658 N N . THR A 1 84 ? -22.871 -18.613 -9.585 1.00 82.88 84 THR A N 1
ATOM 659 C CA . THR A 1 84 ? -23.037 -17.970 -10.887 1.00 82.88 84 THR A CA 1
ATOM 660 C C . THR A 1 84 ? -22.603 -18.873 -12.042 1.00 82.88 84 THR A C 1
ATOM 662 O O . THR A 1 84 ? -21.851 -19.834 -11.875 1.00 82.88 84 THR A O 1
ATOM 665 N N . LEU A 1 85 ? -23.084 -18.552 -13.243 1.00 80.25 85 LEU A N 1
ATOM 666 C CA . LEU A 1 85 ? -22.572 -19.069 -14.509 1.00 80.25 85 LEU A CA 1
ATOM 667 C C . LEU A 1 85 ? -22.144 -17.887 -15.384 1.00 80.25 85 LEU A C 1
ATOM 669 O O . LEU A 1 85 ? -22.964 -17.311 -16.103 1.00 80.25 85 LEU A O 1
ATOM 673 N N . PHE A 1 86 ? -20.862 -17.530 -15.312 1.00 81.50 86 PHE A N 1
ATOM 674 C CA . PHE A 1 86 ? -20.247 -16.543 -16.197 1.00 81.50 86 PHE A CA 1
ATOM 675 C C . PHE A 1 86 ? -19.840 -17.168 -17.533 1.00 81.50 86 PHE A C 1
ATOM 677 O O . PHE A 1 86 ? -19.289 -18.269 -17.583 1.00 81.50 86 PHE A O 1
ATOM 684 N N . MET A 1 87 ? -20.078 -16.448 -18.627 1.00 79.25 87 MET A N 1
ATOM 685 C CA . MET A 1 87 ? -19.703 -16.857 -19.978 1.00 79.25 87 MET A CA 1
ATOM 686 C C . MET A 1 87 ? -19.075 -15.695 -20.745 1.00 79.25 87 MET A C 1
ATOM 688 O O . MET A 1 87 ? -19.393 -14.527 -20.524 1.00 79.25 87 MET A O 1
ATOM 692 N N . LYS A 1 88 ? -18.164 -16.036 -21.660 1.00 82.56 88 LYS A N 1
ATOM 693 C CA . LYS A 1 88 ? -17.435 -15.093 -22.510 1.00 82.56 88 LYS A CA 1
ATOM 694 C C . LYS A 1 88 ? -17.103 -15.708 -23.865 1.00 82.56 88 LYS A C 1
ATOM 696 O O . LYS A 1 88 ? -16.886 -16.915 -23.958 1.00 82.56 88 LYS A O 1
ATOM 701 N N . ASP A 1 89 ? -16.993 -14.859 -24.873 1.00 84.50 89 ASP A N 1
ATOM 702 C CA . ASP A 1 89 ? -16.449 -15.161 -26.195 1.00 84.50 89 ASP A CA 1
ATOM 703 C C . ASP A 1 89 ? -15.615 -13.958 -26.655 1.00 84.50 89 ASP A C 1
ATOM 705 O O . ASP A 1 89 ? -16.047 -12.817 -26.505 1.00 84.50 89 ASP A O 1
ATOM 709 N N . ILE A 1 90 ? -14.402 -14.196 -27.154 1.00 83.75 90 ILE A N 1
ATOM 710 C CA . ILE A 1 90 ? -13.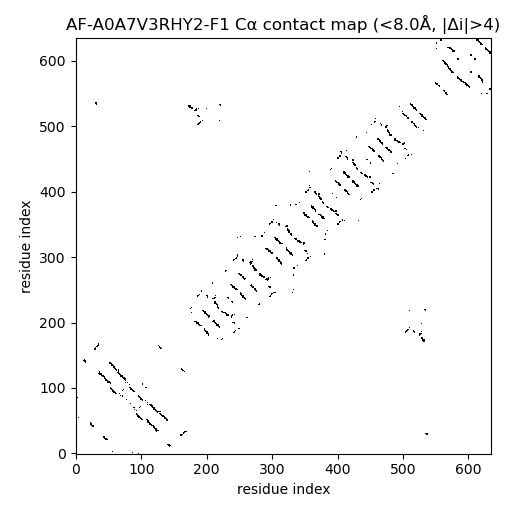434 -13.142 -27.489 1.00 83.75 90 ILE A CA 1
ATOM 711 C C . ILE A 1 90 ? -13.034 -13.322 -28.950 1.00 83.75 90 ILE A C 1
ATOM 713 O O . ILE A 1 90 ? -12.476 -14.350 -29.333 1.00 83.75 90 ILE A O 1
ATOM 717 N N . GLN A 1 91 ? -13.319 -12.307 -29.759 1.00 83.00 91 GLN A N 1
ATOM 718 C CA . GLN A 1 91 ? -13.080 -12.281 -31.197 1.00 83.00 91 GLN A CA 1
ATOM 719 C C . GLN A 1 91 ? -12.211 -11.067 -31.570 1.00 83.00 91 GLN A C 1
ATOM 721 O O . GLN A 1 91 ? -11.835 -10.244 -30.733 1.00 83.00 91 GLN A O 1
ATOM 726 N N . SER A 1 92 ? -11.863 -10.942 -32.850 1.00 81.50 92 SER A N 1
ATOM 727 C CA . SER A 1 92 ? -11.135 -9.771 -33.343 1.00 81.50 92 SER A CA 1
ATOM 728 C C . SER A 1 92 ? -12.085 -8.569 -33.449 1.00 81.50 92 SER A C 1
ATOM 730 O O . SER A 1 92 ? -12.980 -8.566 -34.289 1.00 81.50 92 SER A O 1
ATOM 732 N N . GLY A 1 93 ? -11.908 -7.568 -32.580 1.00 78.62 93 GLY A N 1
ATOM 733 C CA . GLY A 1 93 ? -12.680 -6.315 -32.576 1.00 78.62 93 GLY A CA 1
ATOM 734 C C . GLY A 1 93 ? -14.040 -6.390 -31.872 1.00 78.62 93 GLY A C 1
ATOM 735 O O . GLY A 1 93 ? -14.840 -5.457 -31.959 1.00 78.62 93 GLY A O 1
ATOM 736 N N . LEU A 1 94 ? -14.314 -7.502 -31.189 1.00 84.25 94 LEU A N 1
ATOM 737 C CA . LEU A 1 94 ? -15.527 -7.743 -30.413 1.00 84.25 94 LEU A CA 1
ATOM 738 C C . LEU A 1 94 ? -15.233 -8.765 -29.310 1.00 84.25 94 LEU A C 1
ATOM 740 O O . LEU A 1 94 ? -14.628 -9.801 -29.579 1.00 84.25 94 LEU A O 1
ATOM 744 N N . PHE A 1 95 ? -15.728 -8.537 -28.098 1.00 85.44 95 PHE A N 1
ATOM 745 C CA . PHE A 1 95 ? -15.973 -9.620 -27.145 1.00 85.44 95 PHE A CA 1
ATOM 746 C C . PHE A 1 95 ? -17.413 -9.570 -26.635 1.00 85.44 95 PHE A C 1
ATOM 748 O O . PHE A 1 95 ? -18.007 -8.503 -26.521 1.00 85.44 95 PHE A O 1
ATOM 755 N N . ALA A 1 96 ? -17.974 -10.734 -26.332 1.00 83.19 96 ALA A N 1
ATOM 756 C CA . ALA A 1 96 ? -19.253 -10.872 -25.652 1.00 83.19 96 ALA A CA 1
ATOM 757 C C . ALA A 1 96 ? -19.008 -11.449 -24.258 1.00 83.19 96 ALA A C 1
ATOM 759 O O . ALA A 1 96 ? -18.193 -12.364 -24.105 1.00 83.19 96 ALA A O 1
ATOM 760 N N . CYS A 1 97 ? -19.713 -10.962 -23.243 1.00 82.00 97 CYS A N 1
ATOM 761 C CA . CYS A 1 97 ? -19.724 -11.588 -21.924 1.00 82.00 97 CYS A CA 1
ATOM 762 C C . CYS A 1 97 ? -21.054 -11.387 -21.196 1.00 82.00 97 CYS A C 1
ATOM 764 O O . CYS A 1 97 ? -21.873 -10.551 -21.572 1.00 82.00 97 CYS A O 1
ATOM 766 N N . GLY A 1 98 ? -21.285 -12.211 -20.179 1.00 83.19 98 GLY A N 1
ATOM 767 C CA . GLY A 1 98 ? -22.518 -12.190 -19.409 1.00 83.19 98 GLY A CA 1
ATOM 768 C C . GLY A 1 98 ? -22.528 -13.214 -18.283 1.00 83.19 98 GLY A C 1
ATOM 769 O O . GLY A 1 98 ? -21.659 -14.084 -18.206 1.00 83.19 98 GLY A O 1
ATOM 770 N N . CYS A 1 99 ? -23.521 -13.119 -17.403 1.00 80.44 99 CYS A N 1
ATOM 771 C CA . CYS A 1 99 ? -23.645 -13.973 -16.223 1.00 80.44 99 CYS A CA 1
ATOM 772 C C . CYS A 1 99 ? -25.105 -14.350 -15.945 1.00 80.44 99 CYS A C 1
ATOM 774 O O . CYS A 1 99 ? -25.999 -13.531 -16.153 1.00 80.44 99 CYS A O 1
ATOM 776 N N . ILE A 1 100 ? -25.335 -15.555 -15.413 1.00 81.19 100 ILE A N 1
ATOM 777 C CA . ILE A 1 100 ? -26.576 -15.941 -14.719 1.00 81.19 100 ILE A CA 1
ATOM 778 C C . ILE A 1 100 ? -26.267 -16.126 -13.231 1.00 81.19 100 ILE A C 1
ATOM 780 O O . ILE A 1 100 ? -25.409 -16.934 -12.878 1.00 81.19 100 ILE A O 1
ATOM 784 N N . ARG A 1 101 ? -27.003 -15.431 -12.360 1.00 80.44 101 ARG A N 1
ATOM 785 C CA . ARG A 1 101 ? -27.005 -15.619 -10.901 1.00 80.44 101 ARG A CA 1
ATOM 786 C C . ARG A 1 101 ? -28.023 -16.695 -10.517 1.00 80.44 101 ARG A C 1
ATOM 788 O O . ARG A 1 101 ? -29.133 -16.710 -11.042 1.00 80.44 101 ARG A O 1
ATOM 795 N N . GLY A 1 102 ? -27.659 -17.593 -9.600 1.00 75.56 102 GLY A N 1
ATOM 796 C CA . GLY A 1 102 ? -28.536 -18.689 -9.177 1.00 75.56 102 GLY A CA 1
ATOM 797 C C . GLY A 1 102 ? -28.665 -19.806 -10.212 1.00 75.56 102 GLY A C 1
ATOM 798 O O . GLY A 1 102 ? -29.733 -20.393 -10.365 1.00 75.56 102 GLY A O 1
ATOM 799 N N . PHE A 1 103 ? -27.601 -20.121 -10.951 1.00 70.56 103 PHE A N 1
ATOM 800 C CA . PHE A 1 103 ? -27.604 -21.326 -11.780 1.00 70.56 103 PHE A CA 1
ATOM 801 C C . PHE A 1 103 ? -27.219 -22.550 -10.923 1.00 70.56 103 PHE A C 1
ATOM 803 O O . PHE A 1 103 ? -26.172 -22.505 -10.277 1.00 70.56 103 PHE A O 1
ATOM 810 N N . PRO A 1 104 ? -27.998 -23.656 -10.892 1.00 59.66 104 PRO A N 1
ATOM 811 C CA . PRO A 1 104 ? -29.236 -23.939 -11.631 1.00 59.66 104 PRO A CA 1
ATOM 812 C C . PRO A 1 104 ? -30.541 -23.722 -10.823 1.00 59.66 104 PRO A C 1
ATOM 814 O O . PRO A 1 104 ? -31.607 -24.128 -11.283 1.00 59.66 104 PRO A O 1
ATOM 817 N N . THR A 1 105 ? -30.481 -23.162 -9.610 1.00 63.00 105 THR A N 1
ATOM 818 C CA . THR A 1 105 ? -31.621 -23.036 -8.677 1.00 63.00 105 THR A CA 1
ATOM 819 C C . THR A 1 105 ? -32.020 -21.576 -8.418 1.00 63.00 105 THR A C 1
ATOM 821 O O . THR A 1 105 ? -31.165 -20.820 -7.955 1.00 63.00 105 THR A O 1
ATOM 824 N N . PRO A 1 106 ? -33.300 -21.182 -8.595 1.00 62.88 106 PRO A N 1
ATOM 825 C CA . PRO A 1 106 ? -33.762 -19.819 -8.320 1.00 62.88 106 PRO A CA 1
ATOM 826 C C . PRO A 1 106 ? -33.432 -19.311 -6.907 1.00 62.88 106 PRO A C 1
ATOM 828 O O . PRO A 1 106 ? -33.550 -20.037 -5.921 1.00 62.88 106 PRO A O 1
ATOM 831 N N . VAL A 1 107 ? -33.057 -18.035 -6.841 1.00 72.81 107 VAL A N 1
ATOM 832 C CA . VAL A 1 107 ? -32.632 -17.259 -5.659 1.00 72.81 107 VAL A CA 1
ATOM 833 C C . VAL A 1 107 ? -33.198 -15.833 -5.781 1.00 72.81 107 VAL A C 1
ATOM 835 O O . VAL A 1 107 ? -34.029 -15.595 -6.652 1.00 72.81 107 VAL A O 1
ATOM 838 N N . ALA A 1 108 ? -32.760 -14.877 -4.955 1.00 75.31 108 ALA A N 1
ATOM 839 C CA . ALA A 1 108 ? -33.027 -13.451 -5.171 1.00 75.31 108 ALA A CA 1
ATOM 840 C C . ALA A 1 108 ? -31.989 -12.815 -6.119 1.00 75.31 108 ALA A C 1
ATOM 842 O O . ALA A 1 108 ? -30.806 -13.172 -6.086 1.00 75.31 108 ALA A O 1
ATOM 843 N N . GLY A 1 109 ? -32.418 -11.861 -6.950 1.00 73.12 109 GLY A N 1
ATOM 844 C CA . GLY A 1 109 ? -31.532 -11.111 -7.848 1.00 73.12 109 GLY A CA 1
ATOM 845 C C . GLY A 1 109 ? -30.519 -10.238 -7.094 1.00 73.12 109 GLY A C 1
ATOM 846 O O . GLY A 1 109 ? -30.659 -10.006 -5.896 1.00 73.12 109 GLY A O 1
ATOM 847 N N . ALA A 1 110 ? -29.481 -9.775 -7.790 1.00 73.56 110 ALA A N 1
ATOM 848 C CA . ALA A 1 110 ? -28.510 -8.830 -7.238 1.00 73.56 110 ALA A CA 1
ATOM 849 C C . ALA A 1 110 ? -29.089 -7.401 -7.199 1.00 73.56 110 ALA A C 1
ATOM 851 O O . ALA A 1 110 ? -29.943 -7.047 -8.019 1.00 73.56 110 ALA A O 1
ATOM 852 N N . TYR A 1 111 ? -28.614 -6.578 -6.261 1.00 80.69 111 TYR A N 1
ATOM 853 C CA . TYR A 1 111 ? -29.085 -5.202 -6.054 1.00 80.69 111 TYR A CA 1
ATOM 854 C C . TYR A 1 111 ? -27.923 -4.204 -5.933 1.00 80.69 111 TYR A C 1
ATOM 856 O O . TYR A 1 111 ? -26.817 -4.553 -5.516 1.00 80.69 111 TYR A O 1
ATOM 864 N N . GLY A 1 112 ? -28.200 -2.935 -6.241 1.00 64.81 112 GLY A N 1
ATOM 865 C CA . GLY A 1 112 ? -27.272 -1.818 -6.064 1.00 64.81 112 GLY A CA 1
ATOM 866 C C . GLY A 1 112 ? -26.297 -1.647 -7.229 1.00 64.81 112 GLY A C 1
ATOM 867 O O . GLY A 1 112 ? -26.679 -1.770 -8.391 1.00 64.81 112 GLY A O 1
ATOM 868 N N . SER A 1 113 ? -25.041 -1.341 -6.908 1.00 71.62 113 SER A N 1
ATOM 869 C CA . SER A 1 113 ? -24.010 -0.940 -7.874 1.00 71.62 113 SER A CA 1
ATOM 870 C C . SER A 1 113 ? -22.716 -1.736 -7.663 1.00 71.62 113 SER A C 1
ATOM 872 O O . SER A 1 113 ? -22.390 -2.086 -6.530 1.00 71.62 113 SER A O 1
ATOM 874 N N . GLY A 1 114 ? -21.954 -2.012 -8.726 1.00 62.91 114 GLY A N 1
ATOM 875 C CA . GLY A 1 114 ? -20.672 -2.724 -8.631 1.00 62.91 114 GLY A CA 1
ATOM 876 C C . GLY A 1 114 ? -20.139 -3.265 -9.960 1.00 62.91 114 GLY A C 1
ATOM 877 O O . GLY A 1 114 ? -20.666 -2.964 -11.028 1.00 62.91 114 GLY A O 1
ATOM 878 N N . THR A 1 115 ? -19.068 -4.062 -9.906 1.00 75.31 115 THR A N 1
ATOM 879 C CA . THR A 1 115 ? -18.407 -4.622 -11.100 1.00 75.31 115 THR A CA 1
ATOM 880 C C . THR A 1 115 ? -19.056 -5.923 -11.569 1.00 75.31 115 THR A C 1
ATOM 882 O O . THR A 1 115 ? -19.100 -6.906 -10.826 1.00 75.31 115 THR A O 1
ATOM 885 N N . LEU A 1 116 ? -19.502 -5.935 -12.829 1.00 74.50 116 LEU A N 1
ATOM 886 C CA . LEU A 1 116 ? -20.049 -7.091 -13.543 1.00 74.50 116 LEU A CA 1
ATOM 887 C C . LEU A 1 116 ? -18.956 -7.962 -14.180 1.00 74.50 116 LEU A C 1
ATOM 889 O O . LEU A 1 116 ? -19.069 -9.187 -14.161 1.00 74.50 116 LEU A O 1
ATOM 893 N N . ALA A 1 117 ? -17.908 -7.346 -14.737 1.00 77.62 117 ALA A N 1
ATOM 894 C CA . ALA A 1 117 ? -16.786 -8.044 -15.368 1.00 77.62 117 ALA A CA 1
ATOM 895 C C . ALA A 1 117 ? -15.497 -7.210 -15.384 1.00 77.62 117 ALA A C 1
ATOM 897 O O . ALA A 1 117 ? -15.540 -5.983 -15.330 1.00 77.62 117 ALA A O 1
ATOM 898 N N . TYR A 1 118 ? -14.361 -7.889 -15.532 1.00 74.62 118 TYR A N 1
ATOM 899 C CA . TYR A 1 118 ? -13.027 -7.308 -15.725 1.00 74.62 118 TYR A CA 1
ATOM 900 C C . TYR A 1 118 ? -12.497 -7.642 -17.119 1.00 74.62 118 TYR A C 1
ATOM 902 O O . TYR A 1 118 ? -12.717 -8.753 -17.603 1.00 74.62 118 TYR A O 1
ATOM 910 N N . VAL A 1 119 ? -11.771 -6.722 -17.755 1.00 75.25 119 VAL A N 1
ATOM 911 C CA . VAL A 1 119 ? -11.264 -6.885 -19.125 1.00 75.25 119 VAL A CA 1
ATOM 912 C C . VAL A 1 119 ? -9.809 -6.438 -19.221 1.00 75.25 119 VAL A C 1
ATOM 914 O O . VAL A 1 119 ? -9.498 -5.293 -18.907 1.00 75.25 119 VAL A O 1
ATOM 917 N N . LEU A 1 120 ? -8.933 -7.328 -19.698 1.00 70.12 120 LEU A N 1
ATOM 918 C CA . LEU A 1 120 ? -7.538 -7.028 -20.024 1.00 70.12 120 LEU A CA 1
ATOM 919 C C . LEU A 1 120 ? -7.375 -6.807 -21.514 1.00 70.12 120 LEU A C 1
ATOM 921 O O . LEU A 1 120 ? -7.719 -7.684 -22.308 1.00 70.12 120 LEU A O 1
ATOM 925 N N . CYS A 1 121 ? -6.724 -5.712 -21.876 1.00 73.31 121 CYS A N 1
ATOM 926 C CA . CYS A 1 121 ? -6.260 -5.455 -23.229 1.00 73.31 121 CYS A CA 1
ATOM 927 C C . CYS A 1 121 ? -4.737 -5.329 -23.263 1.00 73.31 121 CYS A C 1
ATOM 929 O O . CYS A 1 121 ? -4.128 -4.835 -22.318 1.00 73.31 121 CYS A O 1
ATOM 931 N N . ARG A 1 122 ? -4.125 -5.730 -24.379 1.00 68.44 122 ARG A N 1
ATOM 932 C CA . ARG A 1 122 ? -2.754 -5.356 -24.751 1.00 68.44 122 ARG A CA 1
ATOM 933 C C . ARG A 1 122 ? -2.779 -4.383 -25.924 1.00 68.44 122 ARG A C 1
ATOM 935 O O . ARG A 1 122 ? -3.556 -4.588 -26.857 1.00 68.44 122 ARG A O 1
ATOM 942 N N . VAL A 1 123 ? -1.918 -3.369 -25.902 1.00 67.19 123 VAL A N 1
ATOM 943 C CA . VAL A 1 123 ? -1.678 -2.484 -27.051 1.00 67.19 123 VAL A CA 1
ATOM 944 C C . VAL A 1 123 ? -0.890 -3.254 -28.114 1.00 67.19 123 VAL A C 1
ATOM 946 O O . VAL A 1 123 ? 0.177 -3.801 -27.834 1.00 67.19 123 VAL A O 1
ATOM 949 N N . LYS A 1 124 ? -1.433 -3.318 -29.329 1.00 70.81 124 LYS A N 1
ATOM 950 C CA . LYS A 1 124 ? -0.896 -4.043 -30.491 1.00 70.81 124 LYS A CA 1
ATOM 951 C C . LYS A 1 124 ? -0.226 -3.096 -31.492 1.00 70.81 124 LYS A C 1
ATOM 953 O O . LYS A 1 124 ? 0.801 -3.460 -32.060 1.00 70.81 124 LYS A O 1
ATOM 958 N N . SER A 1 125 ? -0.778 -1.901 -31.697 1.00 57.84 125 SER A N 1
ATOM 959 C CA . SER A 1 125 ? -0.189 -0.862 -32.547 1.00 57.84 125 SER A CA 1
ATOM 960 C C . SER A 1 125 ? -0.528 0.536 -32.046 1.00 57.84 125 SER A C 1
ATOM 962 O O . SER A 1 125 ? -1.414 0.726 -31.217 1.00 57.84 125 SER A O 1
ATOM 964 N N . GLU A 1 126 ? 0.142 1.523 -32.632 1.00 56.22 126 GLU A N 1
ATOM 965 C CA . GLU A 1 126 ? -0.262 2.923 -32.565 1.00 56.22 126 GLU A CA 1
ATOM 966 C C . GLU A 1 126 ? -1.677 3.137 -33.137 1.00 56.22 126 GLU A C 1
ATOM 968 O O . GLU A 1 126 ? -2.098 2.427 -34.057 1.00 56.22 126 GLU A O 1
ATOM 973 N N . GLY A 1 127 ? -2.391 4.138 -32.612 1.00 54.12 127 GLY A N 1
ATOM 974 C CA . GLY A 1 127 ? -3.740 4.537 -33.029 1.00 54.12 127 GLY A CA 1
ATOM 975 C C . GLY A 1 127 ? -4.728 4.587 -31.860 1.00 54.12 127 GLY A C 1
ATOM 976 O O . GLY A 1 127 ? -4.342 4.424 -30.709 1.00 54.12 127 GLY A O 1
ATOM 977 N N . ASN A 1 128 ? -6.016 4.798 -32.149 1.00 55.91 128 ASN A N 1
ATOM 978 C CA . ASN A 1 128 ? -7.064 4.944 -31.132 1.00 55.91 128 ASN A CA 1
ATOM 979 C C . ASN A 1 128 ? -8.012 3.729 -31.133 1.00 55.91 128 ASN A C 1
ATOM 981 O O . ASN A 1 128 ? -8.380 3.222 -32.198 1.00 55.91 128 ASN A O 1
ATOM 985 N N . SER A 1 129 ? -8.462 3.303 -29.949 1.00 61.38 129 SER A N 1
ATOM 986 C CA . SER A 1 129 ? -9.559 2.342 -29.782 1.00 61.38 129 SER A CA 1
ATOM 987 C C . SER A 1 129 ? -10.594 2.900 -28.820 1.00 61.38 129 SER A C 1
ATOM 989 O O . SER A 1 129 ? -10.245 3.302 -27.715 1.00 61.38 129 SER A O 1
ATOM 991 N N . TYR A 1 130 ? -11.854 2.842 -29.231 1.00 62.53 130 TYR A N 1
ATOM 992 C CA . TYR A 1 130 ? -13.013 3.006 -28.360 1.00 62.53 130 TYR A CA 1
ATOM 993 C C . TYR A 1 130 ? -13.423 1.624 -27.826 1.00 62.53 130 TYR A C 1
ATOM 995 O O . TYR A 1 130 ? -13.002 0.605 -28.385 1.00 62.53 130 TYR A O 1
ATOM 1003 N N . PHE A 1 131 ? -14.186 1.586 -26.734 1.00 60.12 131 PHE A N 1
ATOM 1004 C CA . PHE A 1 131 ? -14.759 0.359 -26.175 1.00 60.12 131 PHE A CA 1
ATOM 1005 C C . PHE A 1 131 ? -16.265 0.554 -26.028 1.00 60.12 131 PHE A C 1
ATOM 1007 O O . PHE A 1 131 ? -16.745 1.056 -25.015 1.00 60.12 131 PHE A O 1
ATOM 1014 N N . ASP A 1 132 ? -17.007 0.198 -27.071 1.00 61.75 132 ASP A N 1
ATOM 1015 C CA . ASP A 1 132 ? -18.428 0.524 -27.174 1.00 61.75 132 ASP A CA 1
ATOM 1016 C C . ASP A 1 132 ? -19.275 -0.656 -26.686 1.00 61.75 132 ASP A C 1
ATOM 1018 O O . ASP A 1 132 ? -19.316 -1.703 -27.339 1.00 61.75 132 ASP A O 1
ATOM 1022 N N . ILE A 1 133 ? -19.963 -0.497 -25.546 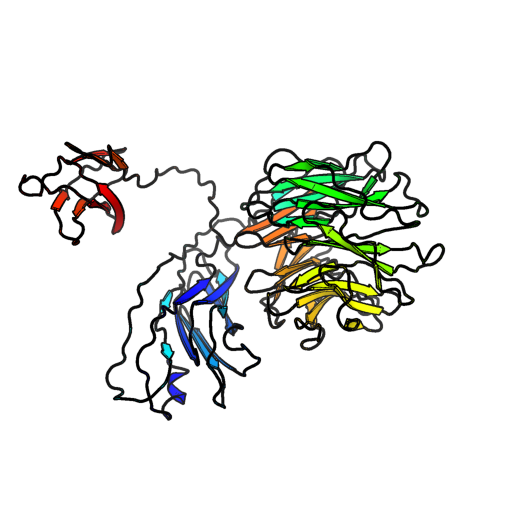1.00 59.91 133 ILE A N 1
ATOM 1023 C CA . ILE A 1 133 ? -20.994 -1.449 -25.104 1.00 59.91 133 ILE A CA 1
ATOM 1024 C C . ILE A 1 133 ? -22.194 -1.344 -26.054 1.00 59.91 133 ILE A C 1
ATOM 1026 O O . ILE A 1 133 ? -22.807 -0.289 -26.206 1.00 59.91 133 ILE A O 1
ATOM 1030 N N . THR A 1 134 ? -22.568 -2.472 -26.647 1.00 61.81 134 THR A N 1
ATOM 1031 C CA . THR A 1 134 ? -23.711 -2.633 -27.550 1.00 61.81 134 THR A CA 1
ATOM 1032 C C . THR A 1 134 ? -24.533 -3.867 -27.167 1.00 61.81 134 THR A C 1
ATOM 1034 O O . THR A 1 134 ? -24.109 -4.687 -26.350 1.00 61.81 134 THR A O 1
ATOM 1037 N N . ASN A 1 135 ? -25.729 -3.996 -27.755 1.00 52.78 135 ASN A N 1
ATOM 1038 C CA . ASN A 1 135 ? -26.613 -5.163 -27.612 1.00 52.78 135 ASN A CA 1
ATOM 1039 C C . ASN A 1 135 ? -26.845 -5.613 -26.153 1.00 52.78 135 ASN A C 1
ATOM 1041 O O . ASN A 1 135 ? -26.916 -6.811 -25.877 1.00 52.78 135 ASN A O 1
ATOM 1045 N N . ILE A 1 136 ? -26.984 -4.648 -25.234 1.00 49.66 136 ILE A N 1
ATOM 1046 C CA . ILE A 1 136 ? -27.270 -4.896 -23.814 1.00 49.66 136 ILE A CA 1
ATOM 1047 C C . ILE A 1 136 ? -28.553 -5.723 -23.689 1.00 49.66 136 ILE A C 1
ATOM 1049 O O . ILE A 1 136 ? -29.600 -5.347 -24.225 1.00 49.66 136 ILE A O 1
ATOM 1053 N N . LEU A 1 137 ? -28.475 -6.829 -22.950 1.00 48.69 137 LEU A N 1
ATOM 1054 C CA . LEU A 1 137 ? -29.619 -7.678 -22.637 1.00 48.69 137 LEU A CA 1
ATOM 1055 C C . LEU A 1 137 ? -29.730 -7.851 -21.117 1.00 48.69 137 LEU A C 1
ATOM 1057 O O . LEU A 1 137 ? -29.142 -8.752 -20.521 1.00 48.69 137 LEU A O 1
ATOM 1061 N N . GLU A 1 138 ? -30.502 -6.958 -20.501 1.00 46.00 138 GLU A N 1
ATOM 1062 C CA . GLU A 1 138 ? -30.974 -7.067 -19.118 1.00 46.00 138 GLU A CA 1
ATOM 1063 C C . GLU A 1 138 ? -32.313 -7.825 -19.087 1.00 46.00 138 GLU A C 1
ATOM 1065 O O . GLU A 1 138 ? -33.173 -7.602 -19.943 1.00 46.00 138 GLU A O 1
ATOM 1070 N N . MET A 1 139 ? -32.526 -8.697 -18.093 1.00 46.31 139 MET A N 1
ATOM 1071 C CA . MET A 1 139 ? -33.833 -9.331 -17.856 1.00 46.31 139 MET A CA 1
ATOM 1072 C C . MET A 1 139 ? -34.250 -9.303 -16.380 1.00 46.31 139 MET A C 1
ATOM 1074 O O . MET A 1 139 ? -33.553 -9.817 -15.504 1.00 46.31 139 MET A O 1
ATOM 1078 N N . THR A 1 140 ? -35.451 -8.766 -16.153 1.00 39.50 140 THR A N 1
ATOM 1079 C CA . THR A 1 140 ? -36.241 -8.773 -14.906 1.00 39.50 140 THR A CA 1
ATOM 1080 C C . THR A 1 140 ? -37.627 -9.408 -15.197 1.00 39.50 140 THR A C 1
ATOM 1082 O O . THR A 1 140 ? -38.080 -9.376 -16.341 1.00 39.50 140 THR A O 1
ATOM 1085 N N . PHE A 1 141 ? -38.285 -10.076 -14.228 1.00 38.66 141 PHE A N 1
ATOM 1086 C CA . PHE A 1 141 ? -39.165 -11.252 -14.506 1.00 38.66 141 PHE A CA 1
ATOM 1087 C C . PHE A 1 141 ? -40.542 -11.286 -13.752 1.00 38.66 141 PHE A C 1
ATOM 1089 O O . PHE A 1 141 ? -40.539 -11.165 -12.530 1.00 38.66 141 PHE A O 1
ATOM 1096 N N . LEU A 1 142 ? -41.719 -11.456 -14.423 1.00 33.72 142 LEU A N 1
ATOM 1097 C CA . LEU A 1 142 ? -43.058 -11.761 -13.796 1.00 33.72 142 LEU A CA 1
ATOM 1098 C C . LEU A 1 142 ? -44.086 -12.496 -14.709 1.00 33.72 142 LEU A C 1
ATOM 1100 O O . LEU A 1 142 ? -43.707 -13.600 -14.977 1.00 33.72 142 LEU A O 1
ATOM 1104 N N . ILE A 1 143 ? -45.286 -12.044 -15.199 1.00 30.44 143 ILE A N 1
ATOM 1105 C CA . ILE A 1 143 ? -46.326 -12.818 -16.007 1.00 30.44 143 ILE A CA 1
ATOM 1106 C C . ILE A 1 143 ? -46.959 -12.295 -17.393 1.00 30.44 143 ILE A C 1
ATOM 1108 O O . ILE A 1 143 ? -48.180 -12.215 -17.497 1.00 30.44 143 ILE A O 1
ATOM 1112 N N . GLY A 1 144 ? -46.219 -12.114 -18.515 1.00 30.72 144 GLY A N 1
ATOM 1113 C CA . GLY A 1 144 ? -46.514 -12.576 -19.922 1.00 30.72 144 GLY A CA 1
ATOM 1114 C C . GLY A 1 144 ? -47.210 -11.694 -21.017 1.00 30.72 144 GLY A C 1
ATOM 1115 O O . GLY A 1 144 ? -48.301 -11.192 -20.760 1.00 30.72 144 GLY A O 1
ATOM 1116 N N . VAL A 1 145 ? -46.682 -11.668 -22.276 1.00 28.89 145 VAL A N 1
ATOM 1117 C CA . VAL A 1 145 ? -47.318 -11.931 -23.617 1.00 28.89 145 VAL A CA 1
ATOM 1118 C C . VAL A 1 145 ? -46.366 -11.745 -24.852 1.00 28.89 145 VAL A C 1
ATOM 1120 O O . VAL A 1 145 ? -45.849 -10.666 -25.099 1.00 28.89 145 VAL A O 1
ATOM 1123 N N . ASP A 1 146 ? -46.314 -12.775 -25.722 1.00 31.03 146 ASP A N 1
ATOM 1124 C CA . ASP A 1 146 ? -45.827 -12.857 -27.135 1.00 31.03 146 ASP A CA 1
ATOM 1125 C C . ASP A 1 146 ? -44.409 -12.356 -27.542 1.00 31.03 146 ASP A C 1
ATOM 1127 O O . ASP A 1 146 ? -44.077 -11.175 -27.551 1.00 31.03 146 ASP A O 1
ATOM 1131 N N . LEU A 1 147 ? -43.597 -13.280 -28.076 1.00 33.69 147 LEU A N 1
ATOM 1132 C CA . LEU A 1 147 ? -42.176 -13.101 -28.433 1.00 33.69 147 LEU A CA 1
ATOM 1133 C C . LEU A 1 147 ? -41.922 -12.450 -29.815 1.00 33.69 147 LEU A C 1
ATOM 1135 O O . LEU A 1 147 ? -40.865 -12.659 -30.415 1.00 33.69 147 LEU A O 1
ATOM 1139 N N . SER A 1 148 ? -42.868 -11.671 -30.346 1.00 29.94 148 SER A N 1
ATOM 1140 C CA . SER A 1 148 ? -42.769 -11.081 -31.692 1.00 29.94 148 SER A CA 1
ATOM 1141 C C . SER A 1 148 ? -42.133 -9.681 -31.742 1.00 29.94 148 SER A C 1
ATOM 1143 O O . SER A 1 148 ? -41.678 -9.266 -32.810 1.00 29.94 148 SER A O 1
ATOM 1145 N N . SER A 1 149 ? -42.017 -8.972 -30.610 1.00 29.25 149 SER A N 1
ATOM 1146 C CA . SER A 1 149 ? -41.366 -7.653 -30.530 1.00 29.25 149 SER A CA 1
ATOM 1147 C C . SER A 1 149 ? -40.284 -7.584 -29.449 1.00 29.25 149 SER A C 1
ATOM 1149 O O . SER A 1 149 ? -40.573 -7.387 -28.269 1.00 29.25 149 SER A O 1
ATOM 1151 N N . SER A 1 150 ? -39.014 -7.660 -29.853 1.00 32.72 150 SER A N 1
ATOM 1152 C CA . SER A 1 150 ? -37.887 -7.305 -28.985 1.00 32.72 150 SER A CA 1
ATOM 1153 C C . SER A 1 150 ? -37.892 -5.798 -28.712 1.00 32.72 150 SER A C 1
ATOM 1155 O O . SER A 1 150 ? -37.535 -5.014 -29.594 1.00 32.72 150 SER A O 1
ATOM 1157 N N . ILE A 1 151 ? -38.281 -5.386 -27.504 1.00 30.22 151 ILE A N 1
ATOM 1158 C CA . ILE A 1 151 ? -38.232 -3.979 -27.091 1.00 30.22 151 ILE A CA 1
ATOM 1159 C C . ILE A 1 151 ? -36.785 -3.615 -26.733 1.00 30.22 151 ILE A C 1
ATOM 1161 O O . ILE A 1 151 ? -36.402 -3.590 -25.566 1.00 30.22 151 ILE A O 1
ATOM 1165 N N . THR A 1 152 ? -35.983 -3.297 -27.749 1.00 31.09 152 THR A N 1
ATOM 1166 C CA . THR A 1 152 ? -34.774 -2.488 -27.563 1.00 31.09 152 THR A CA 1
ATOM 1167 C C . THR A 1 152 ? -35.198 -1.129 -27.014 1.00 31.09 152 THR A C 1
ATOM 1169 O O . THR A 1 152 ? -35.803 -0.329 -27.731 1.00 31.09 152 THR A O 1
ATOM 1172 N N . ARG A 1 153 ? -34.927 -0.874 -25.732 1.00 28.34 153 ARG A N 1
ATOM 1173 C CA . ARG A 1 153 ? -35.028 0.472 -25.164 1.00 28.34 153 ARG A CA 1
ATOM 1174 C C . ARG A 1 153 ? -33.698 1.180 -25.358 1.00 28.34 153 ARG A C 1
ATOM 1176 O O . ARG A 1 153 ? -32.723 0.826 -24.705 1.00 28.34 153 ARG A O 1
ATOM 1183 N N . ASP A 1 154 ? -33.695 2.211 -26.194 1.00 26.72 154 ASP A N 1
ATOM 1184 C CA . ASP A 1 154 ? -32.621 3.198 -26.197 1.00 26.72 154 ASP A CA 1
ATOM 1185 C C . ASP A 1 154 ? -32.638 3.925 -24.843 1.00 26.72 154 ASP A C 1
ATOM 1187 O O . ASP A 1 154 ? -33.480 4.792 -24.587 1.00 26.72 154 ASP A O 1
ATOM 1191 N N . LEU A 1 155 ? -31.741 3.530 -23.936 1.00 28.41 155 LEU A N 1
ATOM 1192 C CA . LEU A 1 155 ? -31.474 4.296 -22.723 1.00 28.41 155 LEU A CA 1
ATOM 1193 C C . LEU A 1 155 ? -30.786 5.619 -23.109 1.00 28.41 155 LEU A C 1
ATOM 1195 O O . LEU A 1 155 ? -30.034 5.660 -24.084 1.00 28.41 155 LEU A O 1
ATOM 1199 N N . PRO A 1 156 ? -31.032 6.724 -22.380 1.00 26.11 156 PRO A N 1
ATOM 1200 C CA . PRO A 1 156 ? -30.430 8.013 -22.700 1.00 26.11 156 PRO A CA 1
ATOM 1201 C C . PRO A 1 156 ? -28.914 7.969 -22.461 1.00 26.11 156 PRO A C 1
ATOM 1203 O O . PRO A 1 156 ? -28.453 8.081 -21.326 1.00 26.11 156 PRO A O 1
ATOM 1206 N N . PHE A 1 157 ? -28.152 7.799 -23.543 1.00 30.88 157 PHE A N 1
ATOM 1207 C CA . PHE A 1 157 ? -26.697 7.667 -23.517 1.00 30.88 157 PHE A CA 1
ATOM 1208 C C . PHE A 1 157 ? -26.014 8.834 -22.793 1.00 30.88 157 PHE A C 1
ATOM 1210 O O . PHE A 1 157 ? -26.156 9.995 -23.188 1.00 30.88 157 PHE A O 1
ATOM 1217 N N . VAL A 1 158 ? -25.169 8.507 -21.816 1.00 25.86 158 VAL A N 1
ATOM 1218 C CA . VAL A 1 158 ? -24.024 9.347 -21.451 1.00 25.86 158 VAL A CA 1
ATOM 1219 C C . VAL A 1 158 ? -22.799 8.720 -22.104 1.00 25.86 158 VAL A C 1
ATOM 1221 O O . VAL A 1 158 ? -22.123 7.883 -21.514 1.00 25.86 158 VAL A O 1
ATOM 1224 N N . MET A 1 159 ? -22.539 9.113 -23.353 1.00 24.30 159 MET A N 1
ATOM 1225 C CA . MET A 1 159 ? -21.230 8.898 -23.966 1.00 24.30 159 MET A CA 1
ATOM 1226 C C . MET A 1 159 ? -20.187 9.634 -23.121 1.00 24.30 159 MET A C 1
ATOM 1228 O O . MET A 1 159 ? -20.275 10.853 -22.954 1.00 24.30 159 MET A O 1
ATOM 1232 N N . VAL A 1 160 ? -19.200 8.904 -22.611 1.00 25.27 160 VAL A N 1
ATOM 1233 C CA . VAL A 1 160 ? -17.915 9.477 -22.207 1.00 25.27 160 VAL A CA 1
ATOM 1234 C C . VAL A 1 160 ? -16.914 8.962 -23.227 1.00 25.27 160 VAL A C 1
ATOM 1236 O O . VAL A 1 160 ? -16.657 7.763 -23.282 1.00 25.27 160 VAL A O 1
ATOM 1239 N N . ASP A 1 161 ? -16.422 9.849 -24.091 1.00 25.61 161 ASP A N 1
ATOM 1240 C CA . ASP A 1 161 ? -15.580 9.460 -25.222 1.00 25.61 161 ASP A CA 1
ATOM 1241 C C . ASP A 1 161 ? -14.246 8.876 -24.727 1.00 25.61 161 ASP A C 1
ATOM 1243 O O . ASP A 1 161 ? -13.357 9.608 -24.284 1.00 25.61 161 ASP A O 1
ATOM 1247 N N . GLY A 1 162 ? -14.102 7.552 -24.827 1.00 29.80 162 GLY A N 1
ATOM 1248 C CA . GLY A 1 162 ? -12.889 6.820 -24.465 1.00 29.80 162 GLY A CA 1
ATOM 1249 C C . GLY A 1 162 ? -11.721 7.148 -25.396 1.00 29.80 162 GLY A C 1
ATOM 1250 O O . GLY A 1 162 ? -11.456 6.427 -26.355 1.00 29.80 162 GLY A O 1
ATOM 1251 N N . TYR A 1 163 ? -11.029 8.257 -25.135 1.00 29.28 163 TYR A N 1
ATOM 1252 C CA . TYR A 1 163 ? -9.875 8.694 -25.915 1.00 29.28 163 TYR A CA 1
ATOM 1253 C C . TYR A 1 163 ? -8.577 8.033 -25.433 1.00 29.28 163 TYR A C 1
ATOM 1255 O O . TYR A 1 163 ? -8.226 8.122 -24.261 1.00 29.28 163 TYR A O 1
ATOM 1263 N N . TYR A 1 164 ? -7.811 7.475 -26.368 1.00 38.88 164 TYR A N 1
ATOM 1264 C CA . TYR A 1 164 ? -6.406 7.100 -26.195 1.00 38.88 164 TYR A CA 1
ATOM 1265 C C . TYR A 1 164 ? -5.561 7.872 -27.221 1.00 38.88 164 TYR A C 1
ATOM 1267 O O . TYR A 1 164 ? -6.042 8.218 -28.300 1.00 38.88 164 TYR A O 1
ATOM 1275 N N . GLY A 1 165 ? -4.307 8.160 -26.879 1.00 29.11 165 GLY A N 1
ATOM 1276 C CA . GLY A 1 165 ? -3.313 8.732 -27.780 1.00 29.11 165 GLY A CA 1
ATOM 1277 C C . GLY A 1 165 ? -1.920 8.226 -27.415 1.00 29.11 165 GLY A C 1
ATOM 1278 O O . GLY A 1 165 ? -1.590 8.102 -26.237 1.00 29.11 165 GLY A O 1
ATOM 1279 N N . VAL A 1 166 ? -1.123 7.921 -28.434 1.00 31.58 166 VAL A N 1
ATOM 1280 C CA . VAL A 1 166 ? 0.227 7.352 -28.310 1.00 31.58 166 VAL A CA 1
ATOM 1281 C C . VAL A 1 166 ? 1.221 8.400 -27.791 1.00 31.58 166 VAL A C 1
ATOM 1283 O O . VAL A 1 166 ? 1.148 9.567 -28.180 1.00 31.58 166 VAL A O 1
ATOM 1286 N N . GLN A 1 167 ? 2.187 7.975 -26.973 1.00 30.62 167 GLN A N 1
ATOM 1287 C CA . GLN A 1 167 ? 3.476 8.664 -26.832 1.00 30.62 167 GLN A CA 1
ATOM 1288 C C . GLN A 1 167 ? 4.603 7.763 -27.352 1.00 30.62 167 GLN A C 1
ATOM 1290 O O . GLN A 1 167 ? 4.510 6.541 -27.271 1.00 30.62 167 GLN A O 1
ATOM 1295 N N . ASN A 1 168 ? 5.647 8.375 -27.913 1.00 28.48 168 ASN A N 1
ATOM 1296 C CA . ASN A 1 168 ? 6.660 7.677 -28.716 1.00 28.48 168 ASN A CA 1
ATOM 1297 C C . ASN A 1 168 ? 7.785 7.014 -27.897 1.00 28.48 168 ASN A C 1
ATOM 1299 O O . ASN A 1 168 ? 8.694 6.431 -28.486 1.00 28.48 168 ASN A O 1
ATOM 1303 N N . GLU A 1 169 ? 7.775 7.138 -26.569 1.00 30.34 169 GLU A N 1
ATOM 1304 C CA . GLU A 1 169 ? 8.864 6.705 -25.688 1.00 30.34 169 GLU A CA 1
ATOM 1305 C C . GLU A 1 169 ? 8.295 6.015 -24.436 1.00 30.34 169 GLU A C 1
ATOM 1307 O O . GLU A 1 169 ? 7.211 6.367 -23.969 1.00 30.34 169 GLU A O 1
ATOM 1312 N N . ASN A 1 170 ? 9.029 5.042 -23.879 1.00 36.31 170 ASN A N 1
ATOM 1313 C CA . ASN A 1 170 ? 8.636 4.271 -22.687 1.00 36.31 170 ASN A CA 1
ATOM 1314 C C . ASN A 1 170 ? 8.795 5.078 -21.380 1.00 36.31 170 ASN A C 1
ATOM 1316 O O . ASN A 1 170 ? 9.345 4.594 -20.393 1.00 36.31 170 ASN A O 1
ATOM 1320 N N . THR A 1 171 ? 8.322 6.321 -21.354 1.00 37.25 171 THR A N 1
ATOM 1321 C CA . THR A 1 171 ? 8.307 7.138 -20.141 1.00 37.25 171 THR A CA 1
ATOM 1322 C C . THR A 1 171 ? 7.086 6.790 -19.291 1.00 37.25 171 THR A C 1
ATOM 1324 O O . THR A 1 171 ? 6.047 7.454 -19.368 1.00 37.25 171 THR A O 1
ATOM 1327 N N . ARG A 1 172 ? 7.248 5.789 -18.411 1.00 52.56 172 ARG A N 1
ATOM 1328 C CA . ARG A 1 172 ? 6.655 5.883 -17.065 1.00 52.56 172 ARG A CA 1
ATOM 1329 C C . ARG A 1 172 ? 7.016 7.257 -16.497 1.00 52.56 172 ARG A C 1
ATOM 1331 O O . ARG A 1 172 ? 8.112 7.759 -16.765 1.00 52.56 172 ARG A O 1
ATOM 1338 N N . ASN A 1 173 ? 6.110 7.893 -15.761 1.00 61.94 173 ASN A N 1
ATOM 1339 C CA . ASN A 1 173 ? 6.389 9.223 -15.221 1.00 61.94 173 ASN A CA 1
ATOM 1340 C C . ASN A 1 173 ? 7.149 9.062 -13.905 1.00 61.94 173 ASN A C 1
ATOM 1342 O O . ASN A 1 173 ? 6.625 9.364 -12.837 1.00 61.94 173 ASN A O 1
ATOM 1346 N N . GLU A 1 174 ? 8.389 8.579 -14.014 1.00 81.94 174 GLU A N 1
ATOM 1347 C CA . GLU A 1 174 ? 9.327 8.515 -12.904 1.00 81.94 174 GLU A CA 1
ATOM 1348 C C . GLU A 1 174 ? 9.624 9.932 -12.401 1.00 81.94 174 GLU A C 1
ATOM 1350 O O . GLU A 1 174 ? 10.251 10.760 -13.068 1.00 81.94 174 GLU A O 1
ATOM 1355 N N . ILE A 1 175 ? 9.132 10.213 -11.202 1.00 85.81 175 ILE A N 1
ATOM 1356 C CA . ILE A 1 175 ? 9.223 11.491 -10.516 1.00 85.81 175 ILE A CA 1
ATOM 1357 C C . ILE A 1 175 ? 10.367 11.404 -9.524 1.00 85.81 175 ILE A C 1
ATOM 1359 O O . ILE A 1 175 ? 10.294 10.660 -8.548 1.00 85.81 175 ILE A O 1
ATOM 1363 N N . LEU A 1 176 ? 11.389 12.231 -9.725 1.00 90.31 176 LEU A N 1
ATOM 1364 C CA . LEU A 1 176 ? 12.331 12.548 -8.662 1.00 90.31 176 LEU A CA 1
ATOM 1365 C C . LEU A 1 176 ? 11.601 13.376 -7.592 1.00 90.31 176 LEU A C 1
ATOM 1367 O O . LEU A 1 176 ? 11.176 14.503 -7.857 1.00 90.31 176 LEU A O 1
ATOM 1371 N N . ILE A 1 177 ? 11.458 12.813 -6.394 1.00 93.81 177 ILE A N 1
ATOM 1372 C CA . ILE A 1 177 ? 10.800 13.449 -5.244 1.00 93.81 177 ILE A CA 1
ATOM 1373 C C . ILE A 1 177 ? 11.828 14.220 -4.409 1.00 93.81 177 ILE A C 1
ATOM 1375 O O . ILE A 1 177 ? 11.558 15.351 -4.006 1.00 93.81 177 ILE A O 1
ATOM 1379 N N . SER A 1 178 ? 13.006 13.631 -4.176 1.00 94.50 178 SER A N 1
ATOM 1380 C CA . SER A 1 178 ? 14.113 14.265 -3.451 1.00 94.50 178 SER A CA 1
ATOM 1381 C C . SER A 1 178 ? 15.469 13.700 -3.879 1.00 94.50 178 SER A C 1
ATOM 1383 O O . SER A 1 178 ? 15.645 12.485 -3.948 1.00 94.50 178 SER A O 1
ATOM 1385 N N . ASN A 1 179 ? 16.430 14.592 -4.128 1.00 93.50 179 ASN A N 1
ATOM 1386 C CA . ASN A 1 179 ? 17.857 14.304 -4.302 1.00 93.50 179 ASN A CA 1
ATOM 1387 C C . ASN A 1 179 ? 18.707 15.150 -3.338 1.00 93.50 179 ASN A C 1
ATOM 1389 O O . ASN A 1 179 ? 19.661 15.822 -3.741 1.00 93.50 179 ASN A O 1
ATOM 1393 N N . ALA A 1 180 ? 18.333 15.160 -2.056 1.00 91.50 180 ALA A N 1
ATOM 1394 C CA . ALA A 1 180 ? 19.202 15.707 -1.020 1.00 91.50 180 ALA A CA 1
ATOM 1395 C C . ALA A 1 180 ? 20.536 14.924 -0.980 1.00 91.50 180 ALA A C 1
ATOM 1397 O O . ALA A 1 180 ? 20.585 13.793 -1.464 1.00 91.50 180 ALA A O 1
ATOM 1398 N N . PRO A 1 181 ? 21.628 15.498 -0.447 1.00 90.25 181 PRO A N 1
ATOM 1399 C CA . PRO A 1 181 ? 22.875 14.757 -0.282 1.00 90.25 181 PRO A CA 1
ATOM 1400 C C . PRO A 1 181 ? 22.741 13.656 0.775 1.00 90.25 181 PRO A C 1
ATOM 1402 O O . PRO A 1 181 ? 22.141 13.894 1.824 1.00 90.25 181 PRO A O 1
ATOM 1405 N N . ASN A 1 182 ? 23.429 12.536 0.550 1.00 92.19 182 ASN A N 1
ATOM 1406 C CA . ASN A 1 182 ? 23.416 11.329 1.381 1.00 92.19 182 ASN A CA 1
ATOM 1407 C C . ASN A 1 182 ? 22.085 10.549 1.318 1.00 92.19 182 ASN A C 1
ATOM 1409 O O . ASN A 1 182 ? 21.119 10.937 0.656 1.00 92.19 182 ASN A O 1
ATOM 1413 N N . ASP A 1 183 ? 22.061 9.400 1.996 1.00 93.62 183 ASP A N 1
ATOM 1414 C CA . ASP A 1 183 ? 20.992 8.415 1.858 1.00 93.62 183 ASP A CA 1
ATOM 1415 C C . ASP A 1 183 ? 19.627 8.930 2.334 1.00 93.62 183 ASP A C 1
ATOM 1417 O O . ASP A 1 183 ? 19.449 9.363 3.478 1.00 93.62 183 ASP A O 1
ATOM 1421 N N . GLN A 1 184 ? 18.640 8.815 1.446 1.00 95.38 184 GLN A N 1
ATOM 1422 C CA . GLN A 1 184 ? 17.225 9.019 1.729 1.00 95.38 184 GLN A CA 1
ATOM 1423 C C . GLN A 1 184 ? 16.502 7.670 1.659 1.00 95.38 184 GLN A C 1
ATOM 1425 O O . GLN A 1 184 ? 16.414 7.054 0.593 1.00 95.38 184 GLN A O 1
ATOM 1430 N N . LEU A 1 185 ? 16.013 7.189 2.804 1.00 95.94 185 LEU A N 1
ATOM 1431 C CA . LEU A 1 185 ? 15.556 5.810 3.006 1.00 95.94 185 LEU A CA 1
ATOM 1432 C C . LEU A 1 185 ? 14.142 5.721 3.590 1.00 95.94 185 LEU A C 1
ATOM 1434 O O . LEU A 1 185 ? 13.687 6.627 4.289 1.00 95.94 185 LEU A O 1
ATOM 1438 N N . PHE A 1 186 ? 13.491 4.578 3.351 1.00 96.25 186 PHE A N 1
ATOM 1439 C CA . PHE A 1 186 ? 12.154 4.236 3.852 1.00 96.25 186 PHE A CA 1
ATOM 1440 C C . PHE A 1 186 ? 11.116 5.341 3.575 1.00 96.25 186 PHE A C 1
ATOM 1442 O O . PHE A 1 186 ? 10.652 5.996 4.517 1.00 96.25 186 PHE A O 1
ATOM 1449 N N . PRO A 1 187 ? 10.788 5.603 2.297 1.00 98.19 187 PRO A N 1
ATOM 1450 C CA . PRO A 1 187 ? 9.708 6.505 1.967 1.00 98.19 187 PRO A CA 1
ATOM 1451 C C . PRO A 1 187 ? 8.360 5.874 2.325 1.00 98.19 187 PRO A C 1
ATOM 1453 O O . PRO A 1 187 ? 8.159 4.674 2.160 1.00 98.19 187 PRO A O 1
ATOM 1456 N N . ASP A 1 188 ? 7.421 6.705 2.758 1.00 98.56 188 ASP A N 1
ATOM 1457 C CA . ASP A 1 188 ? 6.019 6.335 2.921 1.00 98.56 188 ASP A CA 1
ATOM 1458 C C . ASP A 1 188 ? 5.101 7.397 2.306 1.00 98.56 188 ASP A C 1
ATOM 1460 O O . ASP A 1 188 ? 5.434 8.588 2.328 1.00 98.56 188 ASP A O 1
ATOM 1464 N N . VAL A 1 189 ? 3.962 6.989 1.738 1.00 98.00 189 VAL A N 1
ATOM 1465 C CA . VAL A 1 189 ? 3.074 7.861 0.958 1.00 98.00 189 VAL A CA 1
ATOM 1466 C C . VAL A 1 189 ? 1.597 7.668 1.298 1.00 98.00 189 VAL A C 1
ATOM 1468 O O . VAL A 1 189 ? 1.079 6.559 1.363 1.00 98.00 189 VAL A O 1
ATOM 1471 N N . THR A 1 190 ? 0.859 8.772 1.450 1.00 97.19 190 THR A N 1
ATOM 1472 C CA . THR A 1 190 ? -0.592 8.716 1.683 1.00 97.19 190 THR A CA 1
ATOM 1473 C C . THR A 1 190 ? -1.363 9.793 0.913 1.00 97.19 190 THR A C 1
ATOM 1475 O O . THR A 1 190 ? -0.899 10.926 0.747 1.00 97.19 190 THR A O 1
ATOM 1478 N N . TRP A 1 191 ? -2.555 9.449 0.418 1.00 90.81 191 TRP A N 1
ATOM 1479 C CA . TRP A 1 191 ? -3.417 10.349 -0.354 1.00 90.81 191 TRP A CA 1
ATOM 1480 C C . TRP A 1 191 ? -4.296 11.241 0.538 1.00 90.81 191 TRP A C 1
ATOM 1482 O O . TRP A 1 191 ? -5.195 10.782 1.240 1.00 90.81 191 TRP A O 1
ATOM 1492 N N . GLY A 1 192 ? -4.080 12.553 0.444 1.00 81.50 192 GLY A N 1
ATOM 1493 C CA . GLY A 1 192 ? -4.774 13.605 1.190 1.00 81.50 192 GLY A CA 1
ATOM 1494 C C . GLY A 1 192 ? -6.057 14.137 0.548 1.00 81.50 192 GLY A C 1
ATOM 1495 O O . GLY A 1 192 ? -6.390 15.305 0.724 1.00 81.50 192 GLY A O 1
ATOM 1496 N N . GLY A 1 193 ? -6.748 13.350 -0.279 1.00 74.00 193 GLY A N 1
ATOM 1497 C CA . GLY A 1 193 ? -7.995 13.759 -0.945 1.00 74.00 193 GLY A CA 1
ATOM 1498 C C . GLY A 1 193 ? -7.833 14.665 -2.179 1.00 74.00 193 GLY A C 1
ATOM 1499 O O . GLY A 1 193 ? -8.685 14.615 -3.064 1.00 74.00 193 GLY A O 1
ATOM 1500 N N . THR A 1 194 ? -6.753 15.449 -2.278 1.00 73.69 194 THR A N 1
ATOM 1501 C CA . THR A 1 194 ? -6.441 16.320 -3.441 1.00 73.69 194 THR A CA 1
ATOM 1502 C C . THR A 1 194 ? -4.991 16.235 -3.936 1.00 73.69 194 THR A C 1
ATOM 1504 O O . THR A 1 194 ? -4.668 16.725 -5.019 1.00 73.69 194 THR A O 1
ATOM 1507 N N . GLN A 1 195 ? -4.105 15.656 -3.130 1.00 81.06 195 GLN A N 1
ATOM 1508 C CA . GLN A 1 195 ? -2.658 15.550 -3.327 1.00 81.06 195 GLN A CA 1
ATOM 1509 C C . GLN A 1 195 ? -2.147 14.371 -2.484 1.00 81.06 195 GLN A C 1
ATOM 1511 O O . GLN A 1 195 ? -2.819 13.981 -1.530 1.00 81.06 195 GLN A O 1
ATOM 1516 N N . TYR A 1 196 ? -0.948 13.869 -2.745 1.00 92.44 196 TYR A N 1
ATOM 1517 C CA . TYR A 1 196 ? -0.241 12.978 -1.824 1.00 92.44 196 TYR A CA 1
ATOM 1518 C C . TYR A 1 196 ? 0.658 13.777 -0.871 1.00 92.44 196 TYR A C 1
ATOM 1520 O O . TYR A 1 196 ? 1.150 14.855 -1.221 1.00 92.44 196 TYR A O 1
ATOM 1528 N N . LEU A 1 197 ? 0.921 13.218 0.307 1.00 97.81 197 LEU A N 1
ATOM 1529 C CA . LEU A 1 197 ? 2.116 13.517 1.094 1.00 97.81 197 LEU A CA 1
ATOM 1530 C C . LEU A 1 197 ? 3.027 12.290 1.036 1.00 97.81 197 LEU A C 1
ATOM 1532 O O . LEU A 1 197 ? 2.569 11.187 1.321 1.00 97.81 197 LEU A O 1
ATOM 1536 N N . VAL A 1 198 ? 4.292 12.502 0.682 1.00 98.44 198 VAL A N 1
ATOM 1537 C CA . VAL A 1 198 ? 5.384 11.535 0.850 1.00 98.44 198 VAL A CA 1
ATOM 1538 C C . VAL A 1 198 ? 6.212 11.975 2.057 1.00 98.44 198 VAL A C 1
ATOM 1540 O O . VAL A 1 198 ? 6.402 13.176 2.248 1.00 98.44 198 VAL A O 1
ATOM 1543 N N . SER A 1 199 ? 6.725 11.043 2.853 1.00 98.38 199 SER A N 1
ATOM 1544 C CA . SER A 1 199 ? 7.718 11.292 3.910 1.00 98.38 199 SER A CA 1
ATOM 1545 C C . SER A 1 199 ? 8.854 10.280 3.833 1.00 98.38 199 SER A C 1
ATOM 1547 O O . SER A 1 199 ? 8.630 9.198 3.310 1.00 98.38 199 SER A O 1
ATOM 1549 N N . TRP A 1 200 ? 10.055 10.614 4.306 1.00 97.94 200 TRP A N 1
ATOM 1550 C CA . TRP A 1 200 ? 11.220 9.716 4.285 1.00 97.94 200 TRP A CA 1
ATOM 1551 C C . TRP A 1 200 ? 12.229 10.052 5.392 1.00 97.94 200 TRP A C 1
ATOM 1553 O O . TRP A 1 200 ? 12.191 11.134 5.988 1.00 97.94 200 TRP A O 1
ATOM 1563 N N . GLN A 1 201 ? 13.152 9.122 5.645 1.00 94.81 201 GLN A N 1
ATOM 1564 C CA . GLN A 1 201 ? 14.327 9.324 6.496 1.00 94.81 201 GLN A CA 1
ATOM 1565 C C . GLN A 1 201 ? 15.465 9.915 5.669 1.00 94.81 201 GLN A C 1
ATOM 1567 O O . GLN A 1 201 ? 15.790 9.385 4.614 1.00 94.81 201 GLN A O 1
ATOM 1572 N N . ASP A 1 202 ? 16.081 10.990 6.143 1.00 94.19 202 ASP A N 1
ATOM 1573 C CA . ASP A 1 202 ? 17.098 11.762 5.426 1.00 94.19 202 ASP A CA 1
ATOM 1574 C C . ASP A 1 202 ? 18.383 11.814 6.268 1.00 94.19 202 ASP A C 1
ATOM 1576 O O . ASP A 1 202 ? 18.365 12.295 7.409 1.00 94.19 202 ASP A O 1
ATOM 1580 N N . GLN A 1 203 ? 19.489 11.273 5.743 1.00 91.00 203 GLN A N 1
ATOM 1581 C CA . GLN A 1 203 ? 20.773 11.250 6.445 1.00 91.00 203 GLN A CA 1
ATOM 1582 C C . GLN A 1 203 ? 21.429 12.636 6.416 1.00 91.00 203 GLN A C 1
ATOM 1584 O O . GLN A 1 203 ? 21.888 13.125 5.383 1.00 91.00 203 GLN A O 1
ATOM 1589 N N . LYS A 1 204 ? 21.542 13.269 7.587 1.00 83.62 204 LYS A N 1
ATOM 1590 C CA . LYS A 1 204 ? 21.980 14.667 7.689 1.00 83.62 204 LYS A CA 1
ATOM 1591 C C . LYS A 1 204 ? 23.469 14.886 7.393 1.00 83.62 204 LYS A C 1
ATOM 1593 O O . LYS A 1 204 ? 23.847 15.969 6.943 1.00 83.62 204 LYS A O 1
ATOM 1598 N N . PHE A 1 205 ? 24.312 13.882 7.643 1.00 80.88 205 PHE A N 1
ATOM 1599 C CA . PHE A 1 205 ? 25.751 13.912 7.365 1.00 80.88 205 PHE A CA 1
ATOM 1600 C C . PHE A 1 205 ? 26.251 12.525 6.925 1.00 80.88 205 PHE A C 1
ATOM 1602 O O . PHE A 1 205 ? 25.785 11.519 7.461 1.00 80.88 205 PHE A O 1
ATOM 1609 N N . PRO A 1 206 ? 27.237 12.433 6.015 1.00 74.44 206 PRO A N 1
ATOM 1610 C CA . PRO A 1 206 ? 27.761 11.143 5.582 1.00 74.44 206 PRO A CA 1
ATOM 1611 C C . PRO A 1 206 ? 28.422 10.390 6.747 1.00 74.44 206 PRO A C 1
ATOM 1613 O O . PRO A 1 206 ? 29.208 10.956 7.509 1.00 74.44 206 PRO A O 1
ATOM 1616 N N . HIS A 1 207 ? 28.131 9.091 6.838 1.00 66.00 207 HIS A N 1
ATOM 1617 C CA . HIS A 1 207 ? 28.675 8.155 7.832 1.00 66.00 207 HIS A CA 1
ATOM 1618 C C . HIS A 1 207 ? 28.322 8.443 9.307 1.00 66.00 207 HIS A C 1
ATOM 1620 O O . HIS A 1 207 ? 29.075 8.048 10.199 1.00 66.00 207 HIS A O 1
ATOM 1626 N N . ASN A 1 208 ? 27.174 9.065 9.596 1.00 67.25 208 ASN A N 1
ATOM 1627 C CA . ASN A 1 208 ? 26.582 9.017 10.937 1.00 67.25 208 ASN A CA 1
ATOM 1628 C C . ASN A 1 208 ? 25.112 8.561 10.910 1.00 67.25 208 ASN A C 1
ATOM 1630 O O . ASN A 1 208 ? 24.460 8.550 9.866 1.00 67.25 208 ASN A O 1
ATOM 1634 N N . TRP A 1 209 ? 24.593 8.169 12.074 1.00 69.94 209 TRP A N 1
ATOM 1635 C CA . TRP A 1 209 ? 23.199 7.745 12.255 1.00 69.94 209 TRP A CA 1
ATOM 1636 C C . TRP A 1 209 ? 22.275 8.925 12.622 1.00 69.94 209 TRP A C 1
ATOM 1638 O O . TRP A 1 209 ? 21.298 8.758 13.353 1.00 69.94 209 TRP A O 1
ATOM 1648 N N . ASP A 1 210 ? 22.590 10.135 12.138 1.00 80.88 210 ASP A N 1
ATOM 1649 C CA . ASP A 1 210 ? 21.819 11.366 12.369 1.00 80.88 210 ASP A CA 1
ATOM 1650 C C . ASP A 1 210 ? 20.702 11.517 11.325 1.00 80.88 210 ASP A C 1
ATOM 1652 O O . ASP A 1 210 ? 20.825 12.245 10.335 1.00 80.88 210 ASP A O 1
ATOM 1656 N N . TRP A 1 211 ? 19.623 10.768 11.542 1.00 88.50 211 TRP A N 1
ATOM 1657 C CA . TRP A 1 211 ? 18.441 10.750 10.684 1.00 88.50 211 TRP A CA 1
ATOM 1658 C C . TRP A 1 211 ? 17.455 11.849 11.080 1.00 88.50 211 TRP A C 1
ATOM 1660 O O . TRP A 1 211 ? 17.030 11.932 12.236 1.00 88.50 211 TRP A O 1
ATOM 1670 N N . ARG A 1 212 ? 17.036 12.658 10.109 1.00 91.81 212 ARG A N 1
ATOM 1671 C CA . ARG A 1 212 ? 15.887 13.568 10.230 1.00 91.81 212 ARG A CA 1
ATOM 1672 C C . ARG A 1 212 ? 14.741 13.067 9.349 1.00 91.81 212 ARG A C 1
ATOM 1674 O O . ARG A 1 212 ? 14.970 12.293 8.424 1.00 91.81 212 ARG A O 1
ATOM 1681 N N . LEU A 1 213 ? 13.516 13.515 9.615 1.00 95.06 213 LEU A N 1
ATOM 1682 C CA . LEU A 1 213 ? 12.358 13.197 8.777 1.00 95.06 213 LEU A CA 1
ATOM 1683 C C . LEU A 1 213 ? 11.962 14.397 7.938 1.00 95.06 213 LEU A C 1
ATOM 1685 O O . LEU A 1 213 ? 11.636 15.466 8.467 1.00 95.06 213 LEU A O 1
ATOM 1689 N N . LEU A 1 214 ? 11.946 14.178 6.631 1.00 97.06 214 LEU A N 1
ATOM 1690 C CA . LEU A 1 214 ? 11.445 15.121 5.649 1.00 97.06 214 LEU A CA 1
ATOM 1691 C C . LEU A 1 214 ? 10.156 14.590 5.019 1.00 97.06 214 LEU A C 1
ATOM 1693 O O . LEU A 1 214 ? 9.804 13.418 5.158 1.00 97.06 214 LEU A O 1
ATOM 1697 N N . GLY A 1 215 ? 9.453 15.461 4.308 1.00 97.25 215 GLY A N 1
ATOM 1698 C CA . GLY A 1 215 ? 8.366 15.072 3.429 1.00 97.25 215 GLY A CA 1
ATOM 1699 C C . GLY A 1 215 ? 8.144 16.057 2.295 1.00 97.25 215 GLY A C 1
ATOM 1700 O O . GLY A 1 215 ? 8.611 17.192 2.330 1.00 97.25 215 GLY A O 1
ATOM 1701 N N . GLN A 1 216 ? 7.408 15.629 1.279 1.00 97.38 216 GLN A N 1
ATOM 1702 C CA . GLN A 1 216 ? 7.100 16.416 0.095 1.00 97.38 216 GLN A CA 1
ATOM 1703 C C . GLN A 1 216 ? 5.637 16.204 -0.271 1.00 97.38 216 GLN A C 1
ATOM 1705 O O . GLN A 1 216 ? 5.157 15.074 -0.371 1.00 97.38 216 GLN A O 1
ATOM 1710 N N . ARG A 1 217 ? 4.914 17.301 -0.503 1.00 95.06 217 ARG A N 1
ATOM 1711 C CA . ARG A 1 217 ? 3.582 17.225 -1.112 1.00 95.06 217 ARG A CA 1
ATOM 1712 C C . ARG A 1 217 ? 3.742 17.012 -2.607 1.00 95.06 217 ARG A C 1
ATOM 1714 O O . ARG A 1 217 ? 4.525 17.726 -3.236 1.00 95.06 217 ARG A O 1
ATOM 1721 N N . ILE A 1 218 ? 2.986 16.075 -3.162 1.00 88.25 218 ILE A N 1
ATOM 1722 C CA . ILE A 1 218 ? 2.993 15.714 -4.582 1.00 88.25 218 ILE A CA 1
ATOM 1723 C C . ILE A 1 218 ? 1.565 15.856 -5.115 1.00 88.25 218 ILE A C 1
ATOM 1725 O O . ILE A 1 218 ? 0.615 15.387 -4.494 1.00 88.25 218 ILE A O 1
ATOM 1729 N N . SER A 1 219 ? 1.379 16.516 -6.255 1.00 76.88 219 SER A N 1
ATOM 1730 C CA . SER A 1 219 ? 0.052 16.692 -6.851 1.00 76.88 219 SER A CA 1
ATOM 1731 C C . SER A 1 219 ? -0.562 15.363 -7.300 1.00 76.88 219 SER A C 1
ATOM 1733 O O . SER A 1 219 ? 0.133 14.368 -7.497 1.00 76.88 219 SER A O 1
ATOM 1735 N N . PHE A 1 220 ? -1.869 15.363 -7.574 1.00 70.00 220 PHE A N 1
ATOM 1736 C CA . PHE A 1 220 ? -2.559 14.239 -8.226 1.00 70.00 220 PHE A CA 1
ATOM 1737 C C . PHE A 1 220 ? -1.966 13.841 -9.598 1.00 70.00 220 PHE A C 1
ATOM 1739 O O . PHE A 1 220 ? -2.335 12.808 -10.144 1.00 70.00 220 PHE A O 1
ATOM 1746 N N . SER A 1 221 ? -1.068 14.667 -10.150 1.00 65.88 221 SER A N 1
ATOM 1747 C CA . SER A 1 221 ? -0.348 14.471 -11.417 1.00 65.88 221 SER A CA 1
ATOM 1748 C C . SER A 1 221 ? 1.167 14.283 -11.221 1.00 65.88 221 SER A C 1
ATOM 1750 O O . SER A 1 221 ? 1.944 14.513 -12.143 1.00 65.88 221 SER A O 1
ATOM 1752 N N . GLY A 1 222 ? 1.612 13.932 -10.009 1.00 73.00 222 GLY A N 1
ATOM 1753 C CA . GLY A 1 222 ? 3.011 13.586 -9.733 1.00 73.00 222 GLY A CA 1
ATOM 1754 C C . GLY A 1 222 ? 3.974 14.765 -9.566 1.00 73.00 222 GLY A C 1
ATOM 1755 O O . GLY A 1 222 ? 5.170 14.562 -9.420 1.00 73.00 222 GLY A O 1
ATOM 1756 N N . SER A 1 223 ? 3.504 16.014 -9.574 1.00 78.12 223 SER A N 1
ATOM 1757 C CA . SER A 1 223 ? 4.395 17.187 -9.481 1.00 78.12 223 SER A CA 1
ATOM 1758 C C . SER A 1 223 ? 4.596 17.654 -8.029 1.00 78.12 223 SER A C 1
ATOM 1760 O O . SER A 1 223 ? 3.588 17.889 -7.357 1.00 78.12 223 SER A O 1
ATOM 1762 N N . PRO A 1 224 ? 5.836 17.872 -7.544 1.00 84.06 224 PRO A N 1
ATOM 1763 C CA . PRO A 1 224 ? 6.091 18.465 -6.228 1.00 84.06 224 PRO A CA 1
ATOM 1764 C C . PRO A 1 224 ? 5.424 19.836 -6.009 1.00 84.06 224 PRO A C 1
ATOM 1766 O O . PRO A 1 224 ? 5.471 20.716 -6.870 1.00 84.06 224 PRO A O 1
ATOM 1769 N N . ILE A 1 225 ? 4.795 20.017 -4.842 1.00 83.31 225 ILE A N 1
ATOM 1770 C CA . ILE A 1 225 ? 4.049 21.220 -4.439 1.00 83.31 225 ILE A CA 1
ATOM 1771 C C . ILE A 1 225 ? 4.804 21.977 -3.334 1.00 83.31 225 ILE A C 1
ATOM 1773 O O . ILE A 1 225 ? 4.616 21.732 -2.137 1.00 83.31 225 ILE A O 1
ATOM 1777 N N . GLY A 1 226 ? 5.597 22.964 -3.750 1.00 85.62 226 GLY A N 1
ATOM 1778 C CA . GLY A 1 226 ? 6.411 23.790 -2.852 1.00 85.62 226 GLY A CA 1
ATOM 1779 C C . GLY A 1 226 ? 7.614 23.041 -2.275 1.00 85.62 226 GLY A C 1
ATOM 1780 O O . GLY A 1 226 ? 7.903 21.919 -2.686 1.00 85.62 226 GLY A O 1
ATOM 1781 N N . ASP A 1 227 ? 8.308 23.685 -1.341 1.00 89.62 227 ASP A N 1
ATOM 1782 C CA . ASP A 1 227 ? 9.534 23.162 -0.730 1.00 89.62 227 ASP A CA 1
ATOM 1783 C C . ASP A 1 227 ? 9.282 21.940 0.173 1.00 89.62 227 ASP A C 1
ATOM 1785 O O . ASP A 1 227 ? 8.167 21.722 0.665 1.00 89.62 227 ASP A O 1
ATOM 1789 N N . ALA A 1 228 ? 10.346 21.174 0.432 1.00 92.62 228 ALA A N 1
ATOM 1790 C CA . ALA A 1 228 ? 10.310 20.027 1.331 1.00 92.62 228 ALA A CA 1
ATOM 1791 C C . ALA A 1 228 ? 10.009 20.440 2.786 1.00 92.62 228 ALA A C 1
ATOM 1793 O O . ALA A 1 228 ? 10.542 21.414 3.325 1.00 92.62 228 ALA A O 1
ATOM 1794 N N . ILE A 1 229 ? 9.158 19.654 3.435 1.00 95.56 229 ILE A N 1
ATOM 1795 C CA . ILE A 1 229 ? 8.654 19.840 4.793 1.00 95.56 229 ILE A CA 1
ATOM 1796 C C . ILE A 1 229 ? 9.610 19.153 5.770 1.00 95.56 229 ILE A C 1
ATOM 1798 O O . ILE A 1 229 ? 9.819 17.947 5.682 1.00 95.56 229 ILE A O 1
ATOM 1802 N N . SER A 1 230 ? 10.147 19.889 6.743 1.00 95.25 230 SER A N 1
ATOM 1803 C CA . SER A 1 230 ? 10.886 19.290 7.863 1.00 95.25 230 SER A CA 1
ATOM 1804 C C . SER A 1 230 ? 9.899 18.781 8.916 1.00 95.25 230 SER A C 1
ATOM 1806 O O . SER A 1 230 ? 9.413 19.558 9.737 1.00 95.25 230 SER A O 1
ATOM 1808 N N . ILE A 1 231 ? 9.563 17.488 8.867 1.00 95.88 231 ILE A N 1
ATOM 1809 C CA . ILE A 1 231 ? 8.632 16.845 9.810 1.00 95.88 231 ILE A CA 1
ATOM 1810 C C . ILE A 1 231 ? 9.298 16.723 11.188 1.00 95.88 231 ILE A C 1
ATOM 1812 O O . ILE A 1 231 ? 8.689 17.043 12.210 1.00 95.88 231 ILE A O 1
ATOM 1816 N N . TYR A 1 232 ? 10.567 16.309 11.219 1.00 93.31 232 TYR A N 1
ATOM 1817 C CA . TYR A 1 232 ? 11.372 16.255 12.436 1.00 93.31 232 TYR A CA 1
ATOM 1818 C C . TYR A 1 232 ? 12.845 16.511 12.118 1.00 93.31 232 TYR A C 1
ATOM 1820 O O . TYR A 1 232 ? 13.461 15.727 11.406 1.00 93.31 232 TYR A O 1
ATOM 1828 N N . ASP A 1 233 ? 13.432 17.551 12.709 1.00 89.88 233 ASP A N 1
ATOM 1829 C CA . ASP A 1 233 ? 14.882 17.761 12.747 1.00 89.88 233 ASP A CA 1
ATOM 1830 C C . ASP A 1 233 ? 15.289 18.155 14.179 1.00 89.88 233 ASP A C 1
ATOM 1832 O O . ASP A 1 233 ? 14.667 19.027 14.791 1.00 89.88 233 ASP A O 1
ATOM 1836 N N . SER A 1 234 ? 16.307 17.492 14.734 1.00 84.44 234 SER A N 1
ATOM 1837 C CA . SER A 1 234 ? 16.767 17.670 16.114 1.00 84.44 234 SER A CA 1
ATOM 1838 C C . SER A 1 234 ? 18.293 17.687 16.205 1.00 84.44 234 SER A C 1
ATOM 1840 O O . SER A 1 234 ? 19.006 17.025 15.454 1.00 84.44 234 SER A O 1
ATOM 1842 N N . ILE A 1 235 ? 18.805 18.462 17.163 1.00 76.12 235 ILE A N 1
ATOM 1843 C CA . ILE A 1 235 ? 20.245 18.636 17.415 1.00 76.12 235 ILE A CA 1
ATOM 1844 C C . ILE A 1 235 ? 20.829 17.454 18.215 1.00 76.12 235 ILE A C 1
ATOM 1846 O O . ILE A 1 235 ? 22.037 17.239 18.182 1.00 76.12 235 ILE A O 1
ATOM 1850 N N . ASN A 1 236 ? 19.986 16.672 18.901 1.00 76.81 236 ASN A N 1
ATOM 1851 C CA . ASN A 1 236 ? 20.424 15.616 19.826 1.00 76.81 236 ASN A CA 1
ATOM 1852 C C . ASN A 1 236 ? 19.917 14.211 19.456 1.00 76.81 236 ASN A C 1
ATOM 1854 O O . ASN A 1 236 ? 20.535 13.224 19.850 1.00 76.81 236 ASN A O 1
ATOM 1858 N N . ASN A 1 237 ? 18.803 14.123 18.725 1.00 84.44 237 ASN A N 1
ATOM 1859 C CA . ASN A 1 237 ? 18.057 12.883 18.512 1.00 84.44 237 ASN A CA 1
ATOM 1860 C C . ASN A 1 237 ? 17.869 12.612 17.017 1.00 84.44 237 ASN A C 1
ATOM 1862 O O . ASN A 1 237 ? 17.651 13.553 16.254 1.00 84.44 237 ASN A O 1
ATOM 1866 N N . SER A 1 238 ? 17.828 11.337 16.648 1.00 87.06 238 SER A N 1
ATOM 1867 C CA . SER A 1 238 ? 17.485 10.864 15.303 1.00 87.06 238 SER A CA 1
ATOM 1868 C C . SER A 1 238 ? 16.019 10.418 15.242 1.00 87.06 238 SER A C 1
ATOM 1870 O O . SER A 1 238 ? 15.476 9.945 16.245 1.00 87.06 238 SER A O 1
ATOM 1872 N N . ALA A 1 239 ? 15.377 10.534 14.077 1.00 89.19 239 ALA A N 1
ATOM 1873 C CA . ALA A 1 239 ? 14.019 10.050 13.819 1.00 89.19 239 ALA A CA 1
ATOM 1874 C C . ALA A 1 239 ? 13.965 9.136 12.585 1.00 89.19 239 ALA A C 1
ATOM 1876 O O . ALA A 1 239 ? 14.623 9.395 11.582 1.00 89.19 239 ALA A O 1
ATOM 1877 N N . SER A 1 240 ? 13.214 8.037 12.688 1.00 90.44 240 SER A N 1
ATOM 1878 C CA . SER A 1 240 ? 13.267 6.900 11.755 1.00 90.44 240 SER A CA 1
ATOM 1879 C C . SER A 1 240 ? 11.959 6.099 11.731 1.00 90.44 240 SER A C 1
ATOM 1881 O O . SER A 1 240 ? 11.099 6.289 12.589 1.00 90.44 240 SER A O 1
ATOM 1883 N N . SER A 1 241 ? 11.809 5.214 10.743 1.00 91.75 241 SER A N 1
ATOM 1884 C CA . SER A 1 241 ? 10.594 4.433 10.447 1.00 91.75 241 SER A CA 1
ATOM 1885 C C . SER A 1 241 ? 9.322 5.303 10.413 1.00 91.75 241 SER A C 1
ATOM 1887 O O . SER A 1 241 ? 8.479 5.171 11.303 1.00 91.75 241 SER A O 1
ATOM 1889 N N . PRO A 1 242 ? 9.204 6.245 9.453 1.00 96.69 242 PRO A N 1
ATOM 1890 C CA . PRO A 1 242 ? 8.002 7.053 9.298 1.00 96.69 242 PRO A CA 1
ATOM 1891 C C . PRO A 1 242 ? 6.829 6.203 8.794 1.00 96.69 242 PRO A C 1
ATOM 1893 O O . PRO A 1 242 ? 7.012 5.327 7.954 1.00 96.69 242 PRO A O 1
ATOM 1896 N N . SER A 1 243 ? 5.622 6.502 9.270 1.00 98.00 243 SER A N 1
ATOM 1897 C CA . SER A 1 243 ? 4.372 6.002 8.687 1.00 98.00 243 SER A CA 1
ATOM 1898 C C . SER A 1 243 ? 3.296 7.094 8.709 1.00 98.00 243 SER A C 1
ATOM 1900 O O . SER A 1 243 ? 3.200 7.876 9.665 1.00 98.00 243 SER A O 1
ATOM 1902 N N . LEU A 1 244 ? 2.517 7.181 7.632 1.00 97.88 244 LEU A N 1
ATOM 1903 C CA . LEU A 1 244 ? 1.554 8.233 7.338 1.00 97.88 244 LEU A CA 1
ATOM 1904 C C . LEU A 1 244 ? 0.121 7.700 7.274 1.00 97.88 244 LEU A C 1
ATOM 1906 O O . LEU A 1 244 ? -0.167 6.681 6.657 1.00 97.88 244 LEU A O 1
ATOM 1910 N N . CYS A 1 245 ? -0.833 8.490 7.767 1.00 96.62 245 CYS A N 1
ATOM 1911 C CA . CYS A 1 245 ? -2.220 8.367 7.316 1.00 96.62 245 CYS A CA 1
ATOM 1912 C C . CYS A 1 245 ? -2.892 9.728 7.116 1.00 96.62 245 CYS A C 1
ATOM 1914 O O . CYS A 1 245 ? -2.538 10.732 7.741 1.00 96.62 245 CYS A O 1
ATOM 1916 N N . TRP A 1 246 ? -3.903 9.749 6.251 1.00 92.06 246 TRP A N 1
ATOM 1917 C CA . TRP A 1 246 ? -4.834 10.862 6.096 1.00 92.06 246 TRP A CA 1
ATOM 1918 C C . TRP A 1 246 ? -6.151 10.574 6.825 1.00 92.06 246 TRP A C 1
ATOM 1920 O O . TRP A 1 246 ? -6.641 9.445 6.819 1.00 92.06 246 TRP A O 1
ATOM 1930 N N . ASN A 1 247 ? -6.749 11.600 7.439 1.00 82.19 247 ASN A N 1
ATOM 1931 C CA . ASN A 1 247 ? -7.987 11.463 8.216 1.00 82.19 247 ASN A CA 1
ATOM 1932 C C . ASN A 1 247 ? -9.141 12.374 7.743 1.00 82.19 247 ASN A C 1
ATOM 1934 O O . ASN A 1 247 ? -9.971 12.799 8.548 1.00 82.19 247 ASN A O 1
ATOM 1938 N N . ASP A 1 248 ? -9.212 12.684 6.443 1.00 80.12 248 ASP A N 1
ATOM 1939 C CA . ASP A 1 248 ? -10.144 13.647 5.815 1.00 80.12 248 ASP A CA 1
ATOM 1940 C C . ASP A 1 248 ? -9.962 15.119 6.257 1.00 80.12 248 ASP A C 1
ATOM 1942 O O . ASP A 1 248 ? -10.863 15.937 6.062 1.00 80.12 248 ASP A O 1
ATOM 1946 N N . SER A 1 249 ? -8.854 15.480 6.914 1.00 81.81 249 SER A N 1
ATOM 1947 C CA . SER A 1 249 ? -8.576 16.882 7.280 1.00 81.81 249 SER A CA 1
ATOM 1948 C C . SER A 1 249 ? -7.108 17.193 7.547 1.00 81.81 249 SER A C 1
ATOM 1950 O O . SER A 1 249 ? -6.696 18.325 7.304 1.00 81.81 249 SER A O 1
ATOM 1952 N N . ILE A 1 250 ? -6.343 16.252 8.101 1.00 88.75 250 ILE A N 1
ATOM 1953 C CA . ILE A 1 250 ? -4.926 16.453 8.403 1.00 88.75 250 ILE A CA 1
ATOM 1954 C C . ILE A 1 250 ? -4.157 15.146 8.178 1.00 88.75 250 ILE A C 1
ATOM 1956 O O . ILE A 1 250 ? -4.695 14.055 8.394 1.00 88.75 250 ILE A O 1
ATOM 1960 N N . PHE A 1 251 ? -2.913 15.248 7.711 1.00 95.44 251 PHE A N 1
ATOM 1961 C CA . PHE A 1 251 ? -1.998 14.112 7.679 1.00 95.44 251 PHE A CA 1
ATOM 1962 C C . PHE A 1 251 ? -1.461 13.888 9.090 1.00 95.44 251 PHE A C 1
ATOM 1964 O O . PHE A 1 251 ? -1.169 14.845 9.806 1.00 95.44 251 PHE A O 1
ATOM 1971 N N . SER A 1 252 ? -1.304 12.632 9.485 1.00 96.19 252 SER A N 1
ATOM 1972 C CA . SER A 1 252 ? -0.600 12.255 10.710 1.00 96.19 252 SER A CA 1
ATOM 1973 C C . SER A 1 252 ? 0.617 11.434 10.332 1.00 96.19 252 SER A C 1
ATOM 1975 O O . SER A 1 252 ? 0.461 10.380 9.722 1.00 96.19 252 SER A O 1
ATOM 1977 N N . ALA A 1 253 ? 1.799 11.925 10.694 1.00 97.50 253 ALA A N 1
ATOM 1978 C CA . ALA A 1 253 ? 3.045 11.179 10.622 1.00 97.50 253 ALA A CA 1
ATOM 1979 C C . ALA A 1 253 ? 3.383 10.652 12.016 1.00 97.50 253 ALA A C 1
ATOM 1981 O O . ALA A 1 253 ? 3.366 11.414 12.985 1.00 97.50 253 ALA A O 1
ATOM 1982 N N . ILE A 1 254 ? 3.713 9.372 12.115 1.00 97.12 254 ILE A N 1
ATOM 1983 C CA . ILE A 1 254 ? 4.298 8.737 13.302 1.00 97.12 254 ILE A CA 1
ATOM 1984 C C . ILE A 1 254 ? 5.692 8.222 12.974 1.00 97.12 254 ILE A C 1
ATOM 1986 O O . ILE A 1 254 ? 5.993 7.968 11.810 1.00 97.12 254 ILE A O 1
ATOM 1990 N N . TYR A 1 255 ? 6.548 8.112 13.986 1.00 95.25 255 TYR A N 1
ATOM 1991 C CA . TYR A 1 255 ? 7.933 7.685 13.801 1.00 95.25 255 TYR A CA 1
ATOM 1992 C C . TYR A 1 255 ? 8.613 7.322 15.123 1.00 95.25 255 TYR A C 1
ATOM 1994 O O . TYR A 1 255 ? 8.237 7.795 16.199 1.00 95.25 255 TYR A O 1
ATOM 2002 N N . LYS A 1 256 ? 9.666 6.510 15.022 1.00 92.38 256 LYS A N 1
ATOM 2003 C CA . LYS A 1 256 ? 10.594 6.174 16.105 1.00 92.38 256 LYS A CA 1
ATOM 2004 C C . LYS A 1 256 ? 11.584 7.325 16.327 1.00 92.38 256 LYS A C 1
ATOM 2006 O O . LYS A 1 256 ? 12.124 7.864 15.363 1.00 92.38 256 LYS A O 1
ATOM 2011 N N . VAL A 1 257 ? 11.872 7.663 17.582 1.00 89.31 257 VAL A N 1
ATOM 2012 C CA . VAL A 1 257 ? 12.862 8.668 18.008 1.00 89.31 257 VAL A CA 1
ATOM 2013 C C . VAL A 1 257 ? 13.887 8.027 18.938 1.00 89.31 257 VAL A C 1
ATOM 2015 O O . VAL A 1 257 ? 13.516 7.360 19.905 1.00 89.31 257 VAL A O 1
ATOM 2018 N N . GLY A 1 258 ? 15.171 8.267 18.670 1.00 80.25 258 GLY A N 1
ATOM 2019 C CA . GLY A 1 258 ? 16.291 7.730 19.446 1.00 80.25 258 GLY A CA 1
ATOM 2020 C C . GLY A 1 258 ? 17.448 8.709 19.627 1.00 80.25 258 GLY A C 1
ATOM 2021 O O . GLY A 1 258 ? 17.449 9.814 19.080 1.00 80.25 258 GLY A O 1
ATOM 2022 N N . THR A 1 259 ? 18.443 8.291 20.404 1.00 73.88 259 THR A N 1
ATOM 2023 C CA . THR A 1 259 ? 19.758 8.938 20.498 1.00 73.88 259 THR A CA 1
ATOM 2024 C C . THR A 1 259 ? 20.558 8.720 19.204 1.00 73.88 259 THR A C 1
ATOM 2026 O O . THR A 1 259 ? 20.282 7.803 18.433 1.00 73.88 259 THR A O 1
ATOM 2029 N N . ARG A 1 260 ? 21.530 9.599 18.923 1.00 67.62 260 ARG A N 1
ATOM 2030 C CA . ARG A 1 260 ? 22.330 9.558 17.677 1.00 67.62 260 ARG A CA 1
ATOM 2031 C C . ARG A 1 260 ? 23.388 8.448 17.641 1.00 67.62 260 ARG A C 1
ATOM 2033 O O . ARG A 1 260 ? 23.799 8.041 16.558 1.00 67.62 260 ARG A O 1
ATOM 2040 N N . ASP A 1 261 ? 23.818 7.969 18.803 1.00 57.69 261 ASP A N 1
ATOM 2041 C CA . ASP A 1 261 ? 24.852 6.941 18.958 1.00 57.69 261 ASP A CA 1
ATOM 2042 C C . ASP A 1 261 ? 24.212 5.541 19.098 1.00 57.69 261 ASP A C 1
ATOM 2044 O O . ASP A 1 261 ? 24.443 4.848 20.090 1.00 57.69 261 ASP A O 1
ATOM 2048 N N . ASP A 1 262 ? 23.356 5.150 18.137 1.00 53.31 262 ASP A N 1
ATOM 2049 C CA . ASP A 1 262 ? 22.501 3.947 18.215 1.00 53.31 262 ASP A CA 1
ATOM 2050 C C . ASP A 1 262 ? 23.319 2.664 18.457 1.00 53.31 262 ASP A C 1
ATOM 2052 O O . ASP A 1 262 ? 23.932 2.081 17.559 1.00 53.31 262 ASP A O 1
ATOM 2056 N N . THR A 1 263 ? 23.347 2.250 19.724 1.00 48.66 263 THR A N 1
ATOM 2057 C CA . THR A 1 263 ? 24.139 1.127 20.240 1.00 48.66 263 THR A CA 1
ATOM 2058 C C . THR A 1 263 ? 23.306 0.205 21.139 1.00 48.66 263 THR A C 1
ATOM 2060 O O . THR A 1 263 ? 23.811 -0.430 22.063 1.00 48.66 263 THR A O 1
ATOM 2063 N N . VAL A 1 264 ? 22.026 0.035 20.777 1.00 49.88 264 VAL A N 1
ATOM 2064 C CA . VAL A 1 264 ? 21.172 -1.095 21.203 1.00 49.88 264 VAL A CA 1
ATOM 2065 C C . VAL A 1 264 ? 20.846 -1.151 22.715 1.00 49.88 264 VAL A C 1
ATOM 2067 O O . VAL A 1 264 ? 20.601 -2.232 23.255 1.00 49.88 264 VAL A O 1
ATOM 2070 N N . SER A 1 265 ? 20.807 -0.011 23.421 1.00 48.91 265 SER A N 1
ATOM 2071 C CA . SER A 1 265 ? 20.453 0.035 24.861 1.00 48.91 265 SER A CA 1
ATOM 2072 C C . SER A 1 265 ? 19.435 1.087 25.310 1.00 48.91 265 SER A C 1
ATOM 2074 O O . SER A 1 265 ? 18.954 0.984 26.438 1.00 48.91 265 SER A O 1
ATOM 2076 N N . ASP A 1 266 ? 19.116 2.084 24.486 1.00 52.44 266 ASP A N 1
ATOM 2077 C CA . ASP A 1 266 ? 18.403 3.284 24.946 1.00 52.44 266 ASP A CA 1
ATOM 2078 C C . ASP A 1 266 ? 16.874 3.181 24.782 1.00 52.44 266 ASP A C 1
ATOM 2080 O O . ASP A 1 266 ? 16.369 2.484 23.899 1.00 52.44 266 ASP A O 1
ATOM 2084 N N . ASP A 1 267 ? 16.131 3.901 25.632 1.00 59.97 267 ASP A N 1
ATOM 2085 C CA . ASP A 1 267 ? 14.667 4.002 25.568 1.00 59.97 267 ASP A CA 1
ATOM 2086 C C . ASP A 1 267 ? 14.243 4.733 24.278 1.00 59.97 267 ASP A C 1
ATOM 2088 O O . ASP A 1 267 ? 14.346 5.962 24.173 1.00 59.97 267 ASP A O 1
ATOM 2092 N N . LEU A 1 268 ? 13.762 3.985 23.281 1.00 73.00 268 LEU A N 1
ATOM 2093 C CA . LEU A 1 268 ? 13.302 4.559 22.015 1.00 73.00 268 LEU A CA 1
ATOM 2094 C C . LEU A 1 268 ? 11.837 4.967 22.146 1.00 73.00 268 LEU A C 1
ATOM 2096 O O . LEU A 1 268 ? 10.987 4.173 22.533 1.00 73.00 268 LEU A O 1
ATOM 2100 N N . ASN A 1 269 ? 11.528 6.215 21.811 1.00 87.62 269 ASN A N 1
ATOM 2101 C CA . ASN A 1 269 ? 10.174 6.749 21.925 1.00 87.62 269 ASN A CA 1
ATOM 2102 C C . ASN A 1 269 ? 9.475 6.660 20.567 1.00 87.62 269 ASN A C 1
ATOM 2104 O O . ASN A 1 269 ? 10.130 6.746 19.530 1.00 87.62 269 ASN A O 1
ATOM 2108 N N . ILE A 1 270 ? 8.146 6.567 20.554 1.00 93.94 270 ILE A N 1
ATOM 2109 C CA . ILE A 1 270 ? 7.372 6.825 19.331 1.00 93.94 270 ILE A CA 1
ATOM 2110 C C . ILE A 1 270 ? 6.743 8.202 19.485 1.00 93.94 270 ILE A C 1
ATOM 2112 O O . ILE A 1 270 ? 6.082 8.485 20.486 1.00 93.94 270 ILE A O 1
ATOM 2116 N N . GLU A 1 271 ? 6.954 9.067 18.502 1.00 94.75 271 GLU A N 1
ATOM 2117 C CA . GLU A 1 271 ? 6.357 10.396 18.415 1.00 94.75 271 GLU A CA 1
ATOM 2118 C C . GLU A 1 271 ? 5.394 10.487 17.227 1.00 94.75 271 GLU A C 1
ATOM 2120 O O . GLU A 1 271 ? 5.326 9.608 16.369 1.00 94.75 271 GLU A O 1
ATOM 2125 N N . SER A 1 272 ? 4.640 11.583 17.191 1.00 95.25 272 SER A N 1
ATOM 2126 C CA . SER A 1 272 ? 3.821 11.981 16.053 1.00 95.25 272 SER A CA 1
ATOM 2127 C C . SER A 1 272 ? 4.004 13.456 15.709 1.00 95.25 272 SER A C 1
ATOM 2129 O O . SER A 1 272 ? 4.348 14.281 16.563 1.00 95.25 272 SER A O 1
ATOM 2131 N N . ARG A 1 273 ? 3.689 13.807 14.463 1.00 95.56 273 ARG A N 1
ATOM 2132 C CA . ARG A 1 273 ? 3.401 15.171 14.005 1.00 95.56 273 ARG A CA 1
ATOM 2133 C C . ARG A 1 273 ? 2.128 15.163 13.173 1.00 95.56 273 ARG A C 1
ATOM 2135 O O . ARG A 1 273 ? 1.787 14.164 12.545 1.00 95.56 273 ARG A O 1
ATOM 2142 N N . LEU A 1 274 ? 1.440 16.295 13.172 1.00 95.38 274 LEU A N 1
ATOM 2143 C CA . LEU A 1 274 ? 0.309 16.541 12.288 1.00 95.38 274 LEU A CA 1
ATOM 2144 C C . LEU A 1 274 ? 0.777 17.489 11.183 1.00 95.38 274 LEU A C 1
ATOM 2146 O O . LEU A 1 274 ? 1.546 18.403 11.467 1.00 95.38 274 LEU A O 1
ATOM 2150 N N . ILE A 1 275 ? 0.356 17.270 9.939 1.00 95.94 275 ILE A N 1
ATOM 2151 C CA . ILE A 1 275 ? 0.745 18.098 8.792 1.00 95.94 275 ILE A CA 1
ATOM 2152 C C . ILE A 1 275 ? -0.515 18.484 8.013 1.00 95.94 275 ILE A C 1
ATOM 2154 O O . ILE A 1 275 ? -1.280 17.613 7.596 1.00 95.94 275 ILE A O 1
ATOM 2158 N N . THR A 1 276 ? -0.765 19.781 7.822 1.00 91.25 276 THR A N 1
ATOM 2159 C CA . THR A 1 276 ? -1.945 20.259 7.077 1.00 91.25 276 THR A CA 1
ATOM 2160 C C . THR A 1 276 ? -1.809 20.003 5.569 1.00 91.25 276 THR A C 1
ATOM 2162 O O . THR A 1 276 ? -0.725 19.702 5.064 1.00 91.25 276 THR A O 1
ATOM 2165 N N . ALA A 1 277 ? -2.896 20.163 4.805 1.00 84.06 277 ALA A N 1
ATOM 2166 C CA . ALA A 1 277 ? -2.840 20.088 3.340 1.00 84.06 277 ALA A CA 1
ATOM 2167 C C . ALA A 1 277 ? -1.896 21.155 2.731 1.00 84.06 277 ALA A C 1
ATOM 2169 O O . ALA A 1 277 ? -1.269 20.954 1.687 1.00 84.06 277 ALA A O 1
ATOM 2170 N N . GLU A 1 278 ? -1.712 22.277 3.418 1.00 86.44 278 GLU A N 1
ATOM 2171 C CA . GLU A 1 278 ? -0.795 23.358 3.054 1.00 86.44 278 GLU A CA 1
ATOM 2172 C C . GLU A 1 278 ? 0.676 23.021 3.365 1.00 86.44 278 GLU A C 1
ATOM 2174 O O . GLU A 1 278 ? 1.565 23.763 2.950 1.00 86.44 278 GLU A O 1
ATOM 2179 N N . GLY A 1 279 ? 0.946 21.896 4.038 1.00 89.56 279 GLY A N 1
ATOM 2180 C CA . GLY A 1 279 ? 2.286 21.455 4.430 1.00 89.56 279 GLY A CA 1
ATOM 2181 C C . GLY A 1 279 ? 2.783 22.044 5.753 1.00 89.56 279 GLY A C 1
ATOM 2182 O O . GLY A 1 279 ? 3.954 21.880 6.087 1.00 89.56 279 GLY A O 1
ATOM 2183 N N . LEU A 1 280 ? 1.920 22.727 6.514 1.00 92.94 280 LEU A N 1
ATOM 2184 C CA . LEU A 1 280 ? 2.268 23.232 7.840 1.00 92.94 280 LEU A CA 1
ATOM 2185 C C . LEU A 1 280 ? 2.339 22.063 8.825 1.00 92.94 280 LEU A C 1
ATOM 2187 O O . LEU A 1 280 ? 1.339 21.377 9.025 1.00 92.94 280 LEU A O 1
ATOM 2191 N N . VAL A 1 281 ? 3.495 21.851 9.457 1.00 94.88 281 VAL A N 1
ATOM 2192 C CA . VAL A 1 281 ? 3.629 20.874 10.545 1.00 94.88 281 VAL A CA 1
ATOM 2193 C C . VAL A 1 281 ? 3.242 21.509 11.883 1.00 94.88 281 VAL A C 1
ATOM 2195 O O . VAL A 1 281 ? 3.800 22.517 12.316 1.00 94.88 281 VAL A O 1
ATOM 2198 N N . GLU A 1 282 ? 2.246 20.900 12.517 1.00 91.19 282 GLU A N 1
ATOM 2199 C CA . GLU A 1 282 ? 1.690 21.255 13.817 1.00 91.19 282 GLU A CA 1
ATOM 2200 C C . GLU A 1 282 ? 2.226 20.321 14.919 1.00 91.19 282 GLU A C 1
ATOM 2202 O O . GLU A 1 282 ? 2.840 19.277 14.670 1.00 91.19 282 GLU A O 1
ATOM 2207 N N . SER A 1 283 ? 1.974 20.682 16.180 1.00 78.12 283 SER A N 1
ATOM 2208 C CA . SER A 1 283 ? 2.356 19.867 17.333 1.00 78.12 283 SER A CA 1
ATOM 2209 C C . SER A 1 283 ? 1.571 18.552 17.378 1.00 78.12 283 SER A C 1
ATOM 2211 O O . SER A 1 283 ? 0.402 18.537 17.768 1.00 78.12 283 SER A O 1
ATOM 2213 N N . GLY A 1 284 ? 2.234 17.444 17.047 1.00 77.38 284 GLY A N 1
ATOM 2214 C CA . GLY A 1 284 ? 1.832 16.121 17.530 1.00 77.38 284 GLY A CA 1
ATOM 2215 C C . GLY A 1 284 ? 2.326 15.880 18.962 1.00 77.38 284 GLY A C 1
ATOM 2216 O O . GLY A 1 284 ? 2.636 16.822 19.696 1.00 77.38 284 GLY A O 1
ATOM 2217 N N . GLY A 1 285 ? 2.411 14.617 19.371 1.00 84.31 285 GLY A N 1
ATOM 2218 C CA . GLY A 1 285 ? 2.826 14.248 20.725 1.00 84.31 285 GLY A CA 1
ATOM 2219 C C . GLY A 1 285 ? 3.517 12.892 20.821 1.00 84.31 285 GLY A C 1
ATOM 2220 O O . GLY A 1 285 ? 3.581 12.131 19.855 1.00 84.31 285 GLY A O 1
ATOM 2221 N N . CYS A 1 286 ? 4.018 12.593 22.019 1.00 91.06 286 CYS A N 1
ATOM 2222 C CA . CYS A 1 286 ? 4.541 11.278 22.374 1.00 91.06 286 CYS A CA 1
ATOM 2223 C C . CYS A 1 286 ? 3.418 10.226 22.309 1.00 91.06 286 CYS A C 1
ATOM 2225 O O . CYS A 1 286 ? 2.393 10.345 22.987 1.00 91.06 286 CYS A O 1
ATOM 2227 N N . ILE A 1 287 ? 3.624 9.205 21.479 1.00 94.94 287 ILE A N 1
ATOM 2228 C CA . ILE A 1 287 ? 2.757 8.035 21.333 1.00 94.94 287 ILE A CA 1
ATOM 2229 C C . ILE A 1 287 ? 3.131 6.963 22.352 1.00 94.94 287 ILE A C 1
ATOM 2231 O O . ILE A 1 287 ? 2.227 6.383 22.940 1.00 94.94 287 ILE A O 1
ATOM 2235 N N . THR A 1 288 ? 4.417 6.732 22.622 1.00 92.94 288 THR A N 1
ATOM 2236 C CA . THR A 1 288 ? 4.869 5.967 23.798 1.00 92.94 288 THR A CA 1
ATOM 2237 C C . THR A 1 288 ? 6.237 6.445 24.274 1.00 92.94 288 THR A C 1
ATOM 2239 O O . THR A 1 288 ? 7.083 6.830 23.463 1.00 92.94 288 THR A O 1
ATOM 2242 N N . ASN A 1 289 ? 6.427 6.391 25.591 1.00 88.06 289 ASN A N 1
ATOM 2243 C CA . ASN A 1 289 ? 7.698 6.545 26.298 1.00 88.06 289 ASN A CA 1
ATOM 2244 C C . ASN A 1 289 ? 7.927 5.373 27.271 1.00 88.06 289 ASN A C 1
ATOM 2246 O O . ASN A 1 289 ? 8.439 5.541 28.381 1.00 88.06 289 ASN A O 1
ATOM 2250 N N . ALA A 1 290 ? 7.461 4.186 26.881 1.00 87.88 290 ALA A N 1
ATOM 2251 C CA . ALA A 1 290 ? 7.725 2.950 27.597 1.00 87.88 290 ALA A CA 1
ATOM 2252 C C . ALA A 1 290 ? 9.228 2.612 27.593 1.00 87.88 290 ALA A C 1
ATOM 2254 O O . ALA A 1 290 ? 9.910 2.924 26.620 1.00 87.88 290 ALA A O 1
ATOM 2255 N N . PRO A 1 291 ? 9.745 1.961 28.652 1.00 81.75 291 PRO A N 1
ATOM 2256 C CA . PRO A 1 291 ? 11.159 1.618 28.729 1.00 81.75 291 PRO A CA 1
ATOM 2257 C C . PRO A 1 291 ? 11.556 0.584 27.669 1.00 81.75 291 PRO A C 1
ATOM 2259 O O . PRO A 1 291 ? 10.749 -0.258 27.266 1.00 81.75 291 PRO A O 1
ATOM 2262 N N . SER A 1 292 ? 12.839 0.588 27.319 1.00 82.75 292 SER A N 1
ATOM 2263 C CA . SER A 1 292 ? 13.464 -0.229 26.281 1.00 82.75 292 SER A CA 1
ATOM 2264 C C . SER A 1 292 ? 13.010 0.104 24.850 1.00 82.75 292 SER A C 1
ATOM 2266 O O . SER A 1 292 ? 12.433 1.151 24.567 1.00 82.75 292 SER A O 1
ATOM 2268 N N . VAL A 1 293 ? 13.366 -0.774 23.916 1.00 84.00 293 VAL A N 1
ATOM 2269 C CA . VAL A 1 293 ? 13.275 -0.555 22.471 1.00 84.00 293 VAL A CA 1
ATOM 2270 C C . VAL A 1 293 ? 11.824 -0.608 21.979 1.00 84.00 293 VAL A C 1
ATOM 2272 O O . VAL A 1 293 ? 11.077 -1.537 22.283 1.00 84.00 293 VAL A O 1
ATOM 2275 N N . GLN A 1 294 ? 11.454 0.382 21.168 1.00 90.00 294 GLN A N 1
ATOM 2276 C CA . GLN A 1 294 ? 10.165 0.510 20.485 1.00 90.00 294 GLN A CA 1
ATOM 2277 C C . GLN A 1 294 ? 10.450 0.686 18.985 1.00 90.00 294 GLN A C 1
ATOM 2279 O O . GLN A 1 294 ? 11.315 1.493 18.626 1.00 90.00 294 GLN A O 1
ATOM 2284 N N . ARG A 1 295 ? 9.813 -0.096 18.104 1.00 89.31 295 ARG A N 1
ATOM 2285 C CA . ARG A 1 295 ? 10.146 -0.161 16.662 1.00 89.31 295 ARG A CA 1
ATOM 2286 C C . ARG A 1 295 ? 8.928 -0.296 15.753 1.00 89.31 295 ARG A C 1
ATOM 2288 O O . ARG A 1 295 ? 7.822 -0.552 16.217 1.00 89.31 295 ARG A O 1
ATOM 2295 N N . ASP A 1 296 ? 9.189 -0.092 14.463 1.00 91.62 296 ASP A N 1
ATOM 2296 C CA . ASP A 1 296 ? 8.289 -0.278 13.320 1.00 91.62 296 ASP A CA 1
ATOM 2297 C C . ASP A 1 296 ? 6.844 0.184 13.594 1.00 91.62 296 ASP A C 1
ATOM 2299 O O . ASP A 1 296 ? 5.918 -0.629 13.605 1.00 91.62 296 ASP A O 1
ATOM 2303 N N . PRO A 1 297 ? 6.640 1.485 13.892 1.00 97.00 297 PRO A N 1
ATOM 2304 C CA . PRO A 1 297 ? 5.327 2.000 14.227 1.00 97.00 297 PRO A CA 1
ATOM 2305 C C . PRO A 1 297 ? 4.523 2.273 12.944 1.00 97.00 297 PRO A C 1
ATOM 2307 O O . PRO A 1 297 ? 4.994 2.958 12.040 1.00 97.00 297 PRO A O 1
ATOM 2310 N N . THR A 1 298 ? 3.289 1.778 12.881 1.00 98.25 298 THR A N 1
ATOM 2311 C CA . THR A 1 298 ? 2.381 1.923 11.724 1.00 98.25 298 THR A CA 1
ATOM 2312 C C . THR A 1 298 ? 1.023 2.495 12.153 1.00 98.25 298 THR A C 1
ATOM 2314 O O . THR A 1 298 ? 0.614 2.334 13.311 1.00 98.25 298 THR A O 1
ATOM 2317 N N . ILE A 1 299 ? 0.343 3.224 11.258 1.00 98.38 299 ILE A N 1
ATOM 2318 C CA . ILE A 1 299 ? -0.894 3.960 11.557 1.00 98.38 299 ILE A CA 1
ATOM 2319 C C . ILE A 1 299 ? -1.975 3.775 10.487 1.00 98.38 299 ILE A C 1
ATOM 2321 O O . ILE A 1 299 ? -1.746 3.976 9.300 1.00 98.38 299 ILE A O 1
ATOM 2325 N N . ALA A 1 300 ? -3.207 3.509 10.925 1.00 98.25 300 ALA A N 1
ATOM 2326 C CA . ALA A 1 300 ? -4.397 3.574 10.076 1.00 98.25 300 ALA A CA 1
ATOM 2327 C C . ALA A 1 300 ? -5.431 4.544 10.654 1.00 98.25 300 ALA A C 1
ATOM 2329 O O . ALA A 1 300 ? -5.561 4.678 11.873 1.00 98.25 300 ALA A O 1
ATOM 2330 N N . SER A 1 301 ? -6.229 5.176 9.787 1.00 95.31 301 SER A N 1
ATOM 2331 C CA . SER A 1 301 ? -7.347 6.034 10.191 1.00 95.31 301 SER A CA 1
ATOM 2332 C C . SER A 1 301 ? -8.686 5.541 9.657 1.00 95.31 301 SER A C 1
ATOM 2334 O O . SER A 1 301 ? -8.789 5.093 8.521 1.00 95.31 301 SER A O 1
ATOM 2336 N N . ASN A 1 302 ? -9.736 5.733 10.458 1.00 92.19 302 ASN A N 1
ATOM 2337 C CA . ASN A 1 302 ? -11.126 5.648 10.011 1.00 92.19 302 ASN A CA 1
ATOM 2338 C C . ASN A 1 302 ? -11.784 7.032 9.857 1.00 92.19 302 ASN A C 1
ATOM 2340 O O . ASN A 1 302 ? -12.996 7.180 10.014 1.00 92.19 302 ASN A O 1
ATOM 2344 N N . ARG A 1 303 ? -10.974 8.072 9.604 1.00 88.50 303 ARG A N 1
ATOM 2345 C CA . ARG A 1 303 ? -11.346 9.500 9.513 1.00 88.50 303 ARG A CA 1
ATOM 2346 C C . ARG A 1 303 ? -11.731 10.142 10.858 1.00 88.50 303 ARG A C 1
ATOM 2348 O O . ARG A 1 303 ? -11.509 11.336 11.039 1.00 88.50 303 ARG A O 1
ATOM 2355 N N . SER A 1 304 ? -12.252 9.383 11.831 1.00 86.81 304 SER A N 1
ATOM 2356 C CA . SER A 1 304 ? -12.607 9.882 13.176 1.00 86.81 304 SER A CA 1
ATOM 2357 C C . SER A 1 304 ? -11.574 9.545 14.259 1.00 86.81 304 SER A C 1
ATOM 2359 O O . SER A 1 304 ? -11.395 10.309 15.215 1.00 86.81 304 SER A O 1
ATOM 2361 N N . LYS A 1 305 ? -10.943 8.381 14.140 1.00 95.19 305 LYS A N 1
ATOM 2362 C CA . LYS A 1 305 ? -9.931 7.814 15.030 1.00 95.19 305 LYS A CA 1
ATOM 2363 C C . LYS A 1 305 ? -8.740 7.359 14.201 1.00 95.19 305 LYS A C 1
ATOM 2365 O O . LYS A 1 305 ? -8.839 7.191 12.982 1.00 95.19 305 LYS A O 1
ATOM 2370 N N . MET A 1 306 ? -7.621 7.161 14.879 1.00 97.38 306 MET A N 1
ATOM 2371 C CA . MET A 1 306 ? -6.430 6.551 14.301 1.00 97.38 306 MET A CA 1
ATOM 2372 C C . MET A 1 306 ? -5.920 5.494 15.271 1.00 97.38 306 MET A C 1
ATOM 2374 O O . MET A 1 306 ? -5.891 5.752 16.474 1.00 97.38 306 MET A O 1
ATOM 2378 N N . LEU A 1 307 ? -5.557 4.320 14.770 1.00 98.69 307 LEU A N 1
ATOM 2379 C CA . LEU A 1 307 ? -4.876 3.293 15.549 1.00 98.69 307 LEU A CA 1
ATOM 2380 C C . LEU A 1 307 ? -3.400 3.327 15.167 1.00 98.69 307 LEU A C 1
ATOM 2382 O O . LEU A 1 307 ? -3.076 3.126 14.000 1.00 98.69 307 LEU A O 1
ATOM 2386 N N . VAL A 1 308 ? -2.535 3.578 16.150 1.00 98.62 308 VAL A N 1
ATOM 2387 C CA . VAL A 1 308 ? -1.090 3.350 16.037 1.00 98.62 308 VAL A CA 1
ATOM 2388 C C . VAL A 1 308 ? -0.763 2.022 16.704 1.00 98.62 308 VAL A C 1
ATOM 2390 O O . VAL A 1 308 ? -1.193 1.803 17.840 1.00 98.62 308 VAL A O 1
ATOM 2393 N N . VAL A 1 309 ? 0.006 1.168 16.031 1.00 98.62 309 VAL A N 1
ATOM 2394 C CA . VAL A 1 309 ? 0.570 -0.070 16.597 1.00 98.62 309 VAL A CA 1
ATOM 2395 C C . VAL A 1 309 ? 2.070 -0.147 16.347 1.00 98.62 309 VAL A C 1
ATOM 2397 O O . VAL A 1 309 ? 2.571 0.494 15.425 1.00 98.62 309 VAL A O 1
ATOM 2400 N N . TRP A 1 310 ? 2.789 -0.884 17.193 1.00 97.50 310 TRP A N 1
ATOM 2401 C CA . TRP A 1 310 ? 4.251 -0.964 17.153 1.00 97.50 310 TRP A CA 1
ATOM 2402 C C . TRP A 1 310 ? 4.794 -2.249 17.791 1.00 97.50 310 TRP A C 1
ATOM 2404 O O . TRP A 1 310 ? 4.094 -2.946 18.534 1.00 97.50 310 TRP A O 1
ATOM 2414 N N . GLU A 1 311 ? 6.067 -2.527 17.511 1.00 94.06 311 GLU A N 1
ATOM 2415 C CA . GLU A 1 311 ? 6.875 -3.566 18.150 1.00 94.06 311 GLU A CA 1
ATOM 2416 C C . GLU A 1 311 ? 7.485 -3.049 19.465 1.00 94.06 311 GLU A C 1
ATOM 2418 O O . GLU A 1 311 ? 8.155 -2.015 19.475 1.00 94.06 311 GLU A O 1
ATOM 2423 N N . ASP A 1 312 ? 7.307 -3.788 20.563 1.00 92.56 312 ASP A N 1
ATOM 2424 C CA . ASP A 1 312 ? 7.596 -3.316 21.922 1.00 92.56 312 ASP A CA 1
ATOM 2425 C C . ASP A 1 312 ? 8.442 -4.304 22.747 1.00 92.56 312 ASP A C 1
ATOM 2427 O O . ASP A 1 312 ? 8.034 -5.446 22.984 1.00 92.56 312 ASP A O 1
ATOM 2431 N N . HIS A 1 313 ? 9.603 -3.859 23.241 1.00 87.81 313 HIS A N 1
ATOM 2432 C CA . HIS A 1 313 ? 10.539 -4.673 24.036 1.00 87.81 313 HIS A CA 1
ATOM 24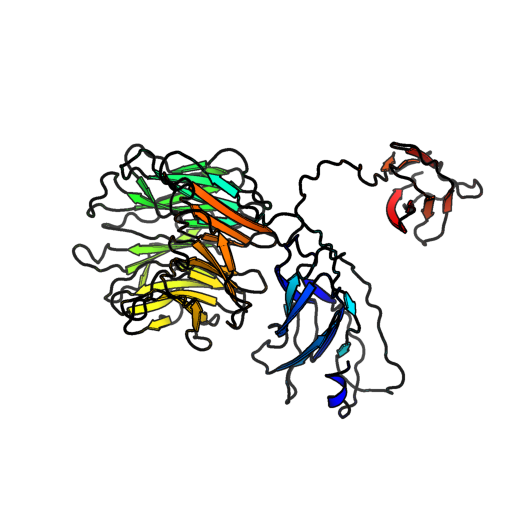33 C C . HIS A 1 313 ? 10.426 -4.452 25.553 1.00 87.81 313 HIS A C 1
ATOM 2435 O O . HIS A 1 313 ? 11.204 -5.040 26.310 1.00 87.81 313 HIS A O 1
ATOM 2441 N N . ARG A 1 314 ? 9.458 -3.664 26.054 1.00 86.56 314 ARG A N 1
ATOM 2442 C CA . ARG A 1 314 ? 9.381 -3.286 27.487 1.00 86.56 314 ARG A CA 1
ATOM 2443 C C . ARG A 1 314 ? 9.330 -4.481 28.447 1.00 86.56 314 ARG A C 1
ATOM 2445 O O . ARG A 1 314 ? 9.794 -4.403 29.582 1.00 86.56 314 ARG A O 1
ATOM 2452 N N . ALA A 1 315 ? 8.752 -5.593 27.990 1.00 77.94 315 ALA A N 1
ATOM 2453 C CA . ALA A 1 315 ? 8.631 -6.848 28.733 1.00 77.94 315 ALA A CA 1
ATOM 2454 C C . ALA A 1 315 ? 9.737 -7.872 28.402 1.00 77.94 315 ALA A C 1
ATOM 2456 O O . ALA A 1 315 ? 9.798 -8.933 29.025 1.00 77.94 315 ALA A O 1
ATOM 2457 N N . GLY A 1 316 ? 10.586 -7.566 27.417 1.00 68.50 316 GLY A N 1
ATOM 2458 C CA . GLY A 1 316 ? 11.625 -8.436 26.875 1.00 68.50 316 GLY A CA 1
ATOM 2459 C C . GLY A 1 316 ? 13.055 -8.052 27.250 1.00 68.50 316 GLY A C 1
ATOM 2460 O O . GLY A 1 316 ? 13.962 -8.765 26.836 1.00 68.50 316 GLY A O 1
ATOM 2461 N N . MET A 1 317 ? 13.278 -6.981 28.024 1.00 65.00 317 MET A N 1
ATOM 2462 C CA . MET A 1 317 ? 14.608 -6.471 28.407 1.00 65.00 317 MET A CA 1
ATOM 2463 C C . MET A 1 317 ? 15.633 -7.582 28.719 1.00 65.00 317 MET A C 1
ATOM 2465 O O . MET A 1 317 ? 15.474 -8.345 29.673 1.00 65.00 317 MET A O 1
ATOM 2469 N N . GLY A 1 318 ? 16.701 -7.657 27.917 1.00 60.66 318 GLY A N 1
ATOM 2470 C CA . GLY A 1 318 ? 17.745 -8.687 28.025 1.00 60.66 318 GLY A CA 1
ATOM 2471 C C . GLY A 1 318 ? 17.430 -10.024 27.332 1.00 60.66 318 GLY A C 1
ATOM 2472 O O . GLY A 1 318 ? 18.147 -11.000 27.543 1.00 60.66 318 GLY A O 1
ATOM 2473 N N . THR A 1 319 ? 16.377 -10.092 26.514 1.00 69.62 319 THR A N 1
ATOM 2474 C CA . THR A 1 319 ? 15.956 -11.276 25.744 1.00 69.62 319 THR A CA 1
ATOM 2475 C C . THR A 1 319 ? 15.502 -10.882 24.333 1.00 69.62 319 THR A C 1
ATOM 2477 O O . THR A 1 319 ? 15.172 -9.728 24.085 1.00 69.62 319 THR A O 1
ATOM 2480 N N . LEU A 1 320 ? 15.440 -11.844 23.406 1.00 68.44 320 LEU A N 1
ATOM 2481 C CA . LEU A 1 320 ? 14.903 -11.645 22.050 1.00 68.44 320 LEU A CA 1
ATOM 2482 C C . LEU A 1 320 ? 13.363 -11.716 22.040 1.00 68.44 320 LEU A C 1
ATOM 2484 O O . LEU A 1 320 ? 12.787 -12.553 21.350 1.00 68.44 320 LEU A O 1
ATOM 2488 N N . LYS A 1 321 ? 12.696 -10.908 22.871 1.00 82.75 321 LYS A N 1
ATOM 2489 C CA . LYS A 1 321 ? 11.231 -10.895 22.990 1.00 82.75 321 LYS A CA 1
ATOM 2490 C C . LYS A 1 321 ? 10.665 -9.510 22.743 1.00 82.75 321 LYS A C 1
ATOM 2492 O O . LYS A 1 321 ? 11.008 -8.566 23.448 1.00 82.75 321 LYS A O 1
ATOM 2497 N N . SER A 1 322 ? 9.713 -9.450 21.830 1.00 89.12 322 SER A N 1
ATOM 2498 C CA . SER A 1 322 ? 8.920 -8.267 21.531 1.00 89.12 322 SER A CA 1
ATOM 2499 C C . SER A 1 322 ? 7.449 -8.641 21.433 1.00 89.12 322 SER A C 1
ATOM 2501 O O . SER A 1 322 ? 7.105 -9.746 21.008 1.00 89.12 322 SER A O 1
ATOM 2503 N N . TYR A 1 323 ? 6.595 -7.718 21.858 1.00 93.38 323 TYR A N 1
ATOM 2504 C CA . TYR A 1 323 ? 5.139 -7.829 21.840 1.00 93.38 323 TYR A CA 1
ATOM 2505 C C . TYR A 1 323 ? 4.549 -6.768 20.909 1.00 93.38 323 TYR A C 1
ATOM 2507 O O . TYR A 1 323 ? 5.206 -5.769 20.619 1.00 93.38 323 TYR A O 1
ATOM 2515 N N . ILE A 1 324 ? 3.300 -6.958 20.476 1.00 96.81 324 ILE A N 1
ATOM 2516 C CA . ILE A 1 324 ? 2.577 -5.933 19.712 1.00 96.81 324 ILE A CA 1
ATOM 2517 C C . ILE A 1 324 ? 1.703 -5.130 20.672 1.00 96.81 324 ILE A C 1
ATOM 2519 O O . ILE A 1 324 ? 0.870 -5.694 21.394 1.00 96.81 324 ILE A O 1
ATOM 2523 N N . TYR A 1 325 ? 1.888 -3.813 20.668 1.00 97.62 325 TYR A N 1
ATOM 2524 C CA . TYR A 1 325 ? 1.086 -2.851 21.423 1.00 97.62 325 TYR A CA 1
ATOM 2525 C C . TYR A 1 325 ? 0.311 -1.925 20.486 1.00 97.62 325 TYR A C 1
ATOM 2527 O O . TYR A 1 325 ? 0.669 -1.756 19.321 1.00 97.62 325 TYR A O 1
ATOM 2535 N N . GLY A 1 326 ? -0.749 -1.310 21.015 1.00 98.00 326 GLY A N 1
ATOM 2536 C CA . GLY A 1 326 ? -1.541 -0.304 20.319 1.00 98.00 326 GLY A CA 1
ATOM 2537 C C . GLY A 1 326 ? -1.942 0.887 21.191 1.00 98.00 326 GLY A C 1
ATOM 2538 O O . GLY A 1 326 ? -1.953 0.824 22.426 1.00 98.00 326 GLY A O 1
ATOM 2539 N N . LYS A 1 327 ? -2.295 1.992 20.526 1.00 98.25 327 LYS A N 1
ATOM 2540 C CA . LYS A 1 327 ? -2.922 3.184 21.115 1.00 98.25 327 LYS A CA 1
ATOM 2541 C C . LYS A 1 327 ? -3.869 3.831 20.102 1.00 98.25 327 LYS A C 1
ATOM 2543 O O . LYS A 1 327 ? -3.480 4.121 18.972 1.00 98.25 327 LYS A O 1
ATOM 2548 N N . ILE A 1 328 ? -5.107 4.099 20.521 1.00 98.25 328 ILE A N 1
ATOM 2549 C CA . ILE A 1 328 ? -6.065 4.889 19.746 1.00 98.25 328 ILE A CA 1
ATOM 2550 C C . ILE A 1 328 ? -5.802 6.376 19.987 1.00 98.25 328 ILE A C 1
ATOM 2552 O O . ILE A 1 328 ? -5.739 6.838 21.131 1.00 98.25 328 ILE A O 1
ATOM 2556 N N . LEU A 1 329 ? -5.742 7.137 18.899 1.00 96.31 329 LEU A N 1
ATOM 2557 C CA . LEU A 1 329 ? -5.726 8.594 18.870 1.00 96.31 329 LEU A CA 1
ATOM 2558 C C . LEU A 1 329 ? -7.072 9.138 18.371 1.00 96.31 329 LEU A C 1
ATOM 2560 O O . LEU A 1 329 ? -7.788 8.513 17.581 1.00 96.31 329 LEU A O 1
ATOM 2564 N N . ASN A 1 330 ? -7.409 10.347 18.805 1.00 92.75 330 ASN A N 1
ATOM 2565 C CA . ASN A 1 330 ? -8.433 11.167 18.167 1.00 92.75 330 ASN A CA 1
ATOM 2566 C C . ASN A 1 330 ? -7.904 11.749 16.845 1.00 92.75 330 ASN A C 1
ATOM 2568 O O . ASN A 1 330 ? -6.699 11.887 16.663 1.00 92.75 330 ASN A O 1
ATOM 2572 N N . ARG A 1 331 ? -8.807 12.188 15.958 1.00 88.50 331 ARG A N 1
ATOM 2573 C CA . ARG A 1 331 ? -8.487 12.868 14.682 1.00 88.50 331 ARG A CA 1
ATOM 2574 C C . ARG A 1 331 ? -7.466 14.019 14.787 1.00 88.50 331 ARG A C 1
ATOM 2576 O O . ARG A 1 331 ? -6.751 14.288 13.833 1.00 88.50 331 ARG A O 1
ATOM 2583 N N . ASN A 1 332 ? -7.381 14.687 15.939 1.00 88.56 332 ASN A N 1
ATOM 2584 C CA . ASN A 1 332 ? -6.418 15.758 16.223 1.00 88.56 332 ASN A CA 1
ATOM 2585 C C . ASN A 1 332 ? -5.106 15.256 16.871 1.00 88.56 332 ASN A C 1
ATOM 2587 O O . ASN A 1 332 ? -4.521 15.967 17.683 1.00 88.56 332 ASN A O 1
ATOM 2591 N N . GLY A 1 333 ? -4.703 14.005 16.626 1.00 89.56 333 GLY A N 1
ATOM 2592 C CA . GLY A 1 333 ? -3.483 13.386 17.166 1.00 89.56 333 GLY A CA 1
ATOM 2593 C C . GLY A 1 333 ? -3.474 13.117 18.678 1.00 89.56 333 GLY A C 1
ATOM 2594 O O . GLY A 1 333 ? -2.628 12.367 19.157 1.00 89.56 333 GLY A O 1
ATOM 2595 N N . SER A 1 334 ? -4.405 13.686 19.453 1.00 91.69 334 SER A N 1
ATOM 2596 C CA . SER A 1 334 ? -4.425 13.514 20.910 1.00 91.69 334 SER A CA 1
ATOM 2597 C C . SER A 1 334 ? -4.742 12.062 21.313 1.00 91.69 334 SER A C 1
ATOM 2599 O O . SER A 1 334 ? -5.673 11.474 20.749 1.00 91.69 334 SER A O 1
ATOM 2601 N N . PRO A 1 335 ? -4.033 11.478 22.302 1.00 94.00 335 PRO A N 1
ATOM 2602 C CA . PRO A 1 335 ? -4.356 10.156 22.830 1.00 94.00 335 PRO A CA 1
ATOM 2603 C C . PRO A 1 335 ? -5.814 10.049 23.282 1.00 94.00 335 PRO A C 1
ATOM 2605 O O . PRO A 1 335 ? -6.325 10.912 23.998 1.00 94.00 335 PRO A O 1
ATOM 2608 N N . PHE A 1 336 ? -6.481 8.977 22.861 1.00 95.56 336 PHE A N 1
ATOM 2609 C CA . PHE A 1 336 ? -7.850 8.654 23.255 1.00 95.56 336 PHE A CA 1
ATOM 2610 C C . PHE A 1 336 ? -7.902 7.459 24.208 1.00 95.56 336 PHE A C 1
ATOM 2612 O O . PHE A 1 336 ? -8.643 7.499 25.189 1.00 95.56 336 PHE A O 1
ATOM 2619 N N . SER A 1 337 ? -7.106 6.421 23.941 1.00 97.00 337 SER A N 1
ATOM 2620 C CA . SER A 1 337 ? -6.937 5.273 24.834 1.00 97.00 337 SER A CA 1
ATOM 2621 C C . SER A 1 337 ? -5.625 5.374 25.633 1.00 97.00 337 SER A C 1
ATOM 2623 O O . SER A 1 337 ? -4.691 6.071 25.217 1.00 97.00 337 SER A O 1
ATOM 2625 N N . PRO A 1 338 ? -5.491 4.632 26.749 1.00 95.50 338 PRO A N 1
ATOM 2626 C CA . PRO A 1 338 ? -4.177 4.198 27.218 1.00 95.50 338 PRO A CA 1
ATOM 2627 C C . PRO A 1 338 ? -3.497 3.289 26.175 1.00 95.50 338 PRO A C 1
ATOM 2629 O O . PRO A 1 338 ? -4.069 2.957 25.135 1.00 95.50 338 PRO A O 1
ATOM 2632 N N . GLU A 1 339 ? -2.272 2.868 26.464 1.00 96.12 339 GLU A N 1
ATOM 2633 C CA . GLU A 1 339 ? -1.607 1.790 25.721 1.00 96.12 339 GLU A CA 1
ATOM 2634 C C . GLU A 1 339 ? -2.252 0.456 26.083 1.00 96.12 339 GLU A C 1
ATOM 2636 O O . GLU A 1 339 ? -2.527 0.199 27.258 1.00 96.12 339 GLU A O 1
ATOM 2641 N N . PHE A 1 340 ? -2.476 -0.392 25.086 1.00 97.06 340 PHE A N 1
ATOM 2642 C CA . PHE A 1 340 ? -3.032 -1.727 25.268 1.00 97.06 340 PHE A CA 1
ATOM 2643 C C . PHE A 1 340 ? -2.193 -2.770 24.532 1.00 97.06 340 PHE A C 1
ATOM 2645 O O . PHE A 1 340 ? -1.526 -2.477 23.540 1.00 97.06 340 PHE A O 1
ATOM 2652 N N . LEU A 1 341 ? -2.219 -3.995 25.052 1.00 96.44 341 LEU A N 1
ATOM 2653 C CA . LEU A 1 341 ? -1.602 -5.154 24.419 1.00 96.44 341 LEU A CA 1
ATOM 2654 C C . LEU A 1 341 ? -2.497 -5.679 23.299 1.00 96.44 341 LEU A C 1
ATOM 2656 O O . LEU A 1 341 ? -3.704 -5.815 23.495 1.00 96.44 341 LEU A O 1
ATOM 2660 N N . ILE A 1 342 ? -1.884 -6.018 22.167 1.00 97.62 342 ILE A N 1
ATOM 2661 C CA . ILE A 1 342 ? -2.523 -6.736 21.059 1.00 97.62 342 ILE A CA 1
ATOM 2662 C C . ILE A 1 342 ? -2.073 -8.197 21.080 1.00 97.62 342 ILE A C 1
ATOM 2664 O O . ILE A 1 342 ? -2.920 -9.085 21.036 1.00 97.62 342 ILE A O 1
ATOM 2668 N N . ASP A 1 343 ? -0.771 -8.455 21.252 1.00 94.44 343 ASP A N 1
ATOM 2669 C CA . ASP A 1 343 ? -0.272 -9.815 21.475 1.00 94.44 343 ASP A CA 1
ATOM 2670 C C . ASP A 1 343 ? 0.978 -9.868 22.361 1.00 94.44 343 ASP A C 1
ATOM 2672 O O . ASP A 1 343 ? 1.981 -9.205 22.088 1.00 94.44 343 ASP A O 1
ATOM 2676 N N . ASN A 1 344 ? 0.909 -10.711 23.397 1.00 89.75 344 ASN A N 1
ATOM 2677 C CA . ASN A 1 344 ? 1.973 -11.009 24.353 1.00 89.75 344 ASN A CA 1
ATOM 2678 C C . ASN A 1 344 ? 2.318 -12.508 24.458 1.00 89.75 344 ASN A C 1
ATOM 2680 O O . ASN A 1 344 ? 2.912 -12.920 25.462 1.00 89.75 344 ASN A O 1
ATOM 2684 N N . THR A 1 345 ? 1.947 -13.344 23.475 1.00 87.50 345 THR A N 1
ATOM 2685 C CA . THR A 1 345 ? 2.417 -14.737 23.456 1.00 87.50 345 THR A CA 1
ATOM 2686 C C . THR A 1 345 ? 3.952 -14.815 23.499 1.00 87.50 345 THR A C 1
ATOM 2688 O O . THR A 1 345 ? 4.631 -13.910 23.015 1.00 87.50 345 THR A O 1
ATOM 2691 N N . PRO A 1 346 ? 4.549 -15.863 24.104 1.00 81.88 346 PRO A N 1
ATOM 2692 C CA . PRO A 1 346 ? 6.002 -15.995 24.145 1.00 81.88 346 PRO A CA 1
ATOM 2693 C C . PRO A 1 346 ? 6.587 -16.208 22.741 1.00 81.88 346 PRO A C 1
ATOM 2695 O O . PRO A 1 346 ? 6.550 -17.317 22.211 1.00 81.88 346 PRO A O 1
ATOM 2698 N N . GLY A 1 347 ? 7.160 -15.149 22.177 1.00 82.81 347 GLY A N 1
ATOM 2699 C CA . GLY A 1 347 ? 7.792 -15.159 20.864 1.00 82.81 347 GLY A CA 1
ATOM 2700 C C . GLY A 1 347 ? 8.603 -13.891 20.601 1.00 82.81 347 GLY A C 1
ATOM 2701 O O . GLY A 1 347 ? 8.943 -13.151 21.529 1.00 82.81 347 GLY A O 1
ATOM 2702 N N . TYR A 1 348 ? 8.906 -13.662 19.326 1.00 86.06 348 TYR A N 1
ATOM 2703 C CA . TYR A 1 348 ? 9.511 -12.438 18.806 1.00 86.06 348 TYR A CA 1
ATOM 2704 C C . TYR A 1 348 ? 8.536 -11.879 17.767 1.00 86.06 348 TYR A C 1
ATOM 2706 O O . TYR A 1 348 ? 8.505 -12.346 16.627 1.00 86.06 348 TYR A O 1
ATOM 2714 N N . HIS A 1 349 ? 7.655 -10.977 18.209 1.00 90.19 349 HIS A N 1
ATOM 2715 C CA . HIS A 1 349 ? 6.615 -10.394 17.365 1.00 90.19 349 HIS A CA 1
ATOM 2716 C C . HIS A 1 349 ? 7.140 -9.105 16.727 1.00 90.19 349 HIS A C 1
ATOM 2718 O O . HIS A 1 349 ? 7.560 -8.213 17.462 1.00 90.19 349 HIS A O 1
ATOM 2724 N N . CYS A 1 350 ? 7.134 -8.986 15.402 1.00 92.50 350 CYS A N 1
ATOM 2725 C CA . CYS A 1 350 ? 7.750 -7.861 14.691 1.00 92.50 350 CYS A CA 1
ATOM 2726 C C . CYS A 1 350 ? 6.974 -7.446 13.431 1.00 92.50 350 CYS A C 1
ATOM 2728 O O . CYS A 1 350 ? 6.039 -8.128 13.009 1.00 92.50 350 CYS A O 1
ATOM 2730 N N . ASN A 1 351 ? 7.373 -6.309 12.850 1.00 94.94 351 ASN A N 1
ATOM 2731 C CA . ASN A 1 351 ? 6.840 -5.731 11.606 1.00 94.94 351 ASN A CA 1
ATOM 2732 C C . ASN A 1 351 ? 5.293 -5.726 11.542 1.00 94.94 351 ASN A C 1
ATOM 2734 O O . ASN A 1 351 ? 4.701 -6.432 10.722 1.00 94.94 351 ASN A O 1
ATOM 2738 N N . PRO A 1 352 ? 4.609 -4.990 12.437 1.00 98.00 352 PRO A N 1
ATOM 2739 C CA . PRO A 1 352 ? 3.162 -4.879 12.373 1.00 98.00 352 PRO A CA 1
ATOM 2740 C C . PRO A 1 352 ? 2.719 -4.036 11.165 1.00 98.00 352 PRO A C 1
ATOM 2742 O O . PRO A 1 352 ? 3.338 -3.024 10.846 1.00 98.00 352 PRO A O 1
ATOM 2745 N N . ALA A 1 353 ? 1.593 -4.409 10.560 1.00 98.56 353 ALA A N 1
ATOM 2746 C CA . ALA A 1 353 ? 0.834 -3.598 9.608 1.00 98.56 353 ALA A CA 1
ATOM 2747 C C . ALA A 1 353 ? -0.619 -3.452 10.092 1.00 98.56 353 ALA A C 1
ATOM 2749 O O . ALA A 1 353 ? -1.139 -4.317 10.806 1.00 98.56 353 ALA A O 1
ATOM 2750 N N . VAL A 1 354 ? -1.287 -2.352 9.735 1.00 98.81 354 VAL A N 1
ATOM 2751 C CA . VAL A 1 354 ? -2.654 -2.058 10.190 1.00 98.81 354 VAL A CA 1
ATOM 2752 C C . VAL A 1 354 ? -3.487 -1.393 9.098 1.00 98.81 354 VAL A C 1
ATOM 2754 O O . VAL A 1 354 ? -3.022 -0.488 8.414 1.00 98.81 354 VAL A O 1
ATOM 2757 N N . ILE A 1 355 ? -4.751 -1.801 8.969 1.00 98.50 355 ILE A N 1
ATOM 2758 C CA . ILE A 1 355 ? -5.721 -1.183 8.056 1.00 98.50 355 ILE A CA 1
ATOM 2759 C C . ILE A 1 355 ? -7.094 -1.048 8.722 1.00 98.50 355 ILE A C 1
ATOM 2761 O O . ILE A 1 355 ? -7.452 -1.824 9.609 1.00 98.50 355 ILE A O 1
ATOM 2765 N N . TRP A 1 356 ? -7.890 -0.068 8.296 1.00 97.50 356 TRP A N 1
ATOM 2766 C CA . TRP A 1 356 ? -9.308 0.018 8.653 1.00 97.50 356 TRP A CA 1
ATOM 2767 C C . TRP A 1 356 ? -10.156 -0.768 7.647 1.00 97.50 356 TRP A C 1
ATOM 2769 O O . TRP A 1 356 ? -10.090 -0.495 6.450 1.00 97.50 356 TRP A O 1
ATOM 2779 N N . GLY A 1 357 ? -10.969 -1.713 8.126 1.00 92.19 357 GLY A N 1
ATOM 2780 C CA . GLY A 1 357 ? -11.921 -2.464 7.303 1.00 92.19 357 GLY A CA 1
ATOM 2781 C C . GLY A 1 357 ? -13.364 -2.194 7.709 1.00 92.19 357 GLY A C 1
ATOM 2782 O O . GLY A 1 357 ? -14.007 -3.061 8.290 1.00 92.19 357 GLY A O 1
ATOM 2783 N N . ASP A 1 358 ? -13.825 -0.969 7.447 1.00 86.31 358 ASP A N 1
ATOM 2784 C CA . ASP A 1 358 ? -15.186 -0.414 7.596 1.00 86.31 358 ASP A CA 1
ATOM 2785 C C . ASP A 1 358 ? -15.895 -0.487 8.967 1.00 86.31 358 ASP A C 1
ATOM 2787 O O . ASP A 1 358 ? -16.691 0.404 9.271 1.00 86.31 358 ASP A O 1
ATOM 2791 N N . SER A 1 359 ? -15.571 -1.443 9.837 1.00 90.31 359 SER A N 1
ATOM 2792 C CA . SER A 1 359 ? -16.108 -1.567 11.202 1.00 90.31 359 SER A CA 1
ATOM 2793 C C . SER A 1 359 ? -15.043 -1.731 12.288 1.00 90.31 359 SER A C 1
ATOM 2795 O O . SER A 1 359 ? -15.272 -1.328 13.430 1.00 90.31 359 SER A O 1
ATOM 2797 N N . LEU A 1 360 ? -13.895 -2.325 11.953 1.00 97.44 360 LEU A N 1
ATOM 2798 C CA . LEU A 1 360 ? -12.787 -2.611 12.867 1.00 97.44 360 LEU A CA 1
ATOM 2799 C C . LEU A 1 360 ? -11.453 -2.303 12.175 1.00 97.44 360 LEU A C 1
ATOM 2801 O O . LEU A 1 360 ? -11.355 -2.325 10.945 1.00 97.44 360 LEU A O 1
ATOM 2805 N N . PHE A 1 361 ? -10.409 -2.053 12.963 1.00 98.69 361 PHE A N 1
ATOM 2806 C CA . PHE A 1 361 ? -9.042 -2.141 12.459 1.00 98.69 361 PHE A CA 1
ATOM 2807 C C . PHE A 1 361 ? -8.619 -3.610 12.433 1.00 98.69 361 PHE A C 1
ATOM 2809 O O . PHE A 1 361 ? -8.837 -4.320 13.413 1.00 98.69 361 PHE A O 1
ATOM 2816 N N . LEU A 1 362 ? -7.986 -4.054 11.349 1.00 98.81 362 LEU A N 1
ATOM 2817 C CA . LEU A 1 362 ? -7.232 -5.303 11.321 1.00 98.81 362 LEU A CA 1
ATOM 2818 C C . LEU A 1 362 ? -5.754 -4.967 11.509 1.00 98.81 362 LEU A C 1
ATOM 2820 O O . LEU A 1 362 ? -5.198 -4.189 10.736 1.00 98.81 362 LEU A O 1
ATOM 2824 N N . VAL A 1 363 ? -5.137 -5.559 12.528 1.00 98.88 363 VAL A N 1
ATOM 2825 C CA . VAL A 1 363 ? -3.690 -5.528 12.761 1.00 98.88 363 VAL A CA 1
ATOM 2826 C C . VAL A 1 363 ? -3.130 -6.895 12.380 1.00 98.88 363 VAL A C 1
ATOM 2828 O O . VAL A 1 363 ? -3.707 -7.907 12.778 1.00 98.88 363 VAL A O 1
ATOM 2831 N N . VAL A 1 364 ? -2.024 -6.936 11.638 1.00 98.69 364 VAL A N 1
ATOM 2832 C CA . VAL A 1 364 ? -1.289 -8.161 11.271 1.00 98.69 364 VAL A CA 1
ATOM 2833 C C . VAL A 1 364 ? 0.191 -8.021 11.626 1.00 98.69 364 VAL A C 1
ATOM 2835 O O . VAL A 1 364 ? 0.700 -6.905 11.639 1.00 98.69 364 VAL A O 1
ATOM 2838 N N . TRP A 1 365 ? 0.876 -9.115 11.962 1.00 98.12 365 TRP A N 1
ATOM 2839 C CA . TRP A 1 365 ? 2.295 -9.095 12.351 1.00 98.12 365 TRP A CA 1
ATOM 2840 C C . TRP A 1 365 ? 2.991 -10.446 12.159 1.00 98.12 365 TRP A C 1
ATOM 2842 O O . TRP A 1 365 ? 2.364 -11.512 12.167 1.00 98.12 365 TRP A O 1
ATOM 2852 N N . THR A 1 366 ? 4.315 -10.381 12.054 1.00 96.12 366 THR A N 1
ATOM 2853 C CA . THR A 1 366 ? 5.229 -11.525 12.082 1.00 96.12 366 THR A CA 1
ATOM 2854 C C . THR A 1 366 ? 5.371 -12.064 13.507 1.00 96.12 366 THR A C 1
ATOM 2856 O O . THR A 1 366 ? 5.660 -11.298 14.421 1.00 96.12 366 THR A O 1
ATOM 2859 N N . ASP A 1 367 ? 5.260 -13.378 13.710 1.00 92.62 367 ASP A N 1
ATOM 2860 C CA . ASP A 1 367 ? 5.820 -14.090 14.867 1.00 92.62 367 ASP A CA 1
ATOM 2861 C C . ASP A 1 367 ? 6.970 -14.981 14.381 1.00 92.62 367 ASP A C 1
ATOM 2863 O O . ASP A 1 367 ? 6.792 -16.138 13.985 1.00 92.62 367 ASP A O 1
ATOM 2867 N N . ALA A 1 368 ? 8.176 -14.416 14.411 1.00 86.00 368 ALA A N 1
ATOM 2868 C CA . ALA A 1 368 ? 9.389 -15.057 13.913 1.00 86.00 368 ALA A CA 1
ATOM 2869 C C . ALA A 1 368 ? 9.973 -16.102 14.885 1.00 86.00 368 ALA A C 1
ATOM 2871 O O . ALA A 1 368 ? 10.973 -16.743 14.559 1.00 86.00 368 ALA A O 1
ATOM 2872 N N . TYR A 1 369 ? 9.363 -16.307 16.061 1.00 85.88 369 TYR A N 1
ATOM 2873 C CA . TYR A 1 369 ? 9.707 -17.422 16.950 1.00 85.88 369 TYR A CA 1
ATOM 2874 C C . TYR A 1 369 ? 8.881 -18.673 16.632 1.00 85.88 369 TYR A C 1
ATOM 2876 O O . TYR A 1 369 ? 9.420 -19.779 16.627 1.00 85.88 369 TYR A O 1
ATOM 2884 N N . ASN A 1 370 ? 7.589 -18.498 16.335 1.00 85.44 370 ASN A N 1
ATOM 2885 C CA . ASN A 1 370 ? 6.679 -19.595 15.987 1.00 85.44 370 ASN A CA 1
ATOM 2886 C C . ASN A 1 370 ? 6.492 -19.786 14.467 1.00 85.44 370 ASN A C 1
ATOM 2888 O O . ASN A 1 370 ? 5.627 -20.562 14.067 1.00 85.44 370 ASN A O 1
ATOM 2892 N N . PHE A 1 371 ? 7.303 -19.116 13.634 1.00 88.19 371 PHE A N 1
ATOM 2893 C CA . PHE A 1 371 ? 7.286 -19.218 12.164 1.00 88.19 371 PHE A CA 1
ATOM 2894 C C . PHE A 1 371 ? 5.879 -19.004 11.576 1.00 88.19 371 PHE A C 1
ATOM 2896 O O . PHE A 1 371 ? 5.382 -19.809 10.782 1.00 88.19 371 PHE A O 1
ATOM 2903 N N . ALA A 1 372 ? 5.208 -17.946 12.040 1.00 91.88 372 ALA A N 1
ATOM 2904 C CA . ALA A 1 372 ? 3.796 -17.706 11.773 1.00 91.88 372 ALA A CA 1
ATOM 2905 C C . ALA A 1 372 ? 3.490 -16.234 11.488 1.00 91.88 372 ALA A C 1
ATOM 2907 O O . ALA A 1 372 ? 4.071 -15.332 12.088 1.00 91.88 372 ALA A O 1
ATOM 2908 N N . LEU A 1 373 ? 2.493 -16.005 10.635 1.00 95.81 373 LEU A N 1
ATOM 2909 C CA . LEU A 1 373 ? 1.887 -14.698 10.422 1.00 95.81 373 LEU A CA 1
ATOM 2910 C C . LEU A 1 373 ? 0.535 -14.649 11.136 1.00 95.81 373 LEU A C 1
ATOM 2912 O O . LEU A 1 373 ? -0.319 -15.515 10.929 1.00 95.81 373 LEU A O 1
ATOM 2916 N N . ASN A 1 374 ? 0.344 -13.644 11.986 1.00 97.44 374 ASN A N 1
ATOM 2917 C CA . ASN A 1 374 ? -0.824 -13.514 12.853 1.00 97.44 374 ASN A CA 1
ATOM 2918 C C . ASN A 1 374 ? -1.620 -12.243 12.534 1.00 97.44 374 ASN A C 1
ATOM 2920 O O . ASN A 1 374 ? -1.083 -11.290 11.973 1.00 97.44 374 ASN A O 1
ATOM 2924 N N . GLY A 1 375 ? -2.891 -12.216 12.937 1.00 98.12 375 GLY A N 1
ATOM 2925 C CA . GLY A 1 375 ? -3.726 -11.021 12.910 1.00 98.12 375 GLY A CA 1
ATOM 2926 C C . GLY A 1 375 ? -4.748 -10.964 14.043 1.00 98.12 375 GLY A C 1
ATOM 2927 O O . GLY A 1 375 ? -5.081 -11.977 14.655 1.00 98.12 375 GLY A O 1
ATOM 2928 N N . GLN A 1 376 ? -5.250 -9.769 14.337 1.00 98.44 376 GLN A N 1
ATOM 2929 C CA . GLN A 1 376 ? -6.236 -9.511 15.388 1.00 98.44 376 GLN A CA 1
ATOM 2930 C C . GLN A 1 376 ? -7.039 -8.260 15.034 1.00 98.44 376 GLN A C 1
ATOM 2932 O O . GLN A 1 376 ? -6.466 -7.236 14.652 1.00 98.44 376 GLN A O 1
ATOM 2937 N N . PHE A 1 377 ? -8.362 -8.316 15.196 1.00 98.69 377 PHE A N 1
ATOM 2938 C CA . PHE A 1 377 ? -9.184 -7.115 15.077 1.00 98.69 377 PHE A CA 1
ATOM 2939 C C . PHE A 1 377 ? -9.155 -6.284 16.356 1.00 98.69 377 PHE A C 1
ATOM 2941 O O . PHE A 1 377 ? -9.173 -6.833 17.464 1.00 98.69 377 PHE A O 1
ATOM 2948 N N . VAL A 1 378 ? -9.177 -4.964 16.183 1.00 98.75 378 VAL A N 1
ATOM 2949 C CA . VAL A 1 378 ? -9.191 -3.954 17.243 1.00 98.75 378 VAL A CA 1
ATOM 2950 C C . VAL A 1 378 ? -10.297 -2.937 16.950 1.00 98.75 378 VAL A C 1
ATOM 2952 O O . VAL A 1 378 ? -10.414 -2.437 15.829 1.00 98.75 378 VAL A O 1
ATOM 2955 N N . ASP A 1 379 ? -11.127 -2.621 17.944 1.00 97.69 379 ASP A N 1
ATOM 2956 C CA . ASP A 1 379 ? -12.192 -1.624 17.798 1.00 97.69 379 ASP A CA 1
ATOM 2957 C C . ASP A 1 379 ? -11.688 -0.170 17.931 1.00 97.69 379 ASP A C 1
ATOM 2959 O O . ASP A 1 379 ? -10.526 0.112 18.226 1.00 97.69 379 ASP A O 1
ATOM 2963 N N . THR A 1 380 ? -12.589 0.798 17.748 1.00 96.94 380 THR A N 1
ATOM 2964 C CA . THR A 1 380 ? -12.267 2.236 17.839 1.00 96.94 380 THR A CA 1
ATOM 2965 C C . THR A 1 380 ? -11.993 2.753 19.262 1.00 96.94 380 THR A C 1
ATOM 2967 O O . THR A 1 380 ? -11.827 3.961 19.452 1.00 96.94 380 THR A O 1
ATOM 2970 N N . LEU A 1 381 ? -12.000 1.873 20.267 1.00 97.19 381 LEU A N 1
ATOM 2971 C CA . LEU A 1 381 ? -11.722 2.158 21.677 1.00 97.19 381 LEU A CA 1
ATOM 2972 C C . LEU A 1 381 ? -10.424 1.478 22.164 1.00 97.19 381 LEU A C 1
ATOM 2974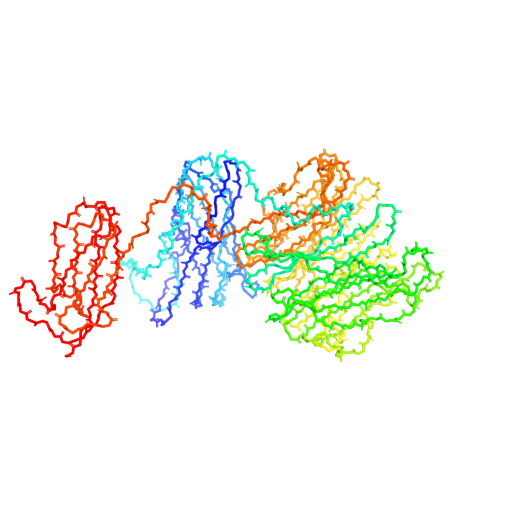 O O . LEU A 1 381 ? -9.874 1.908 23.178 1.00 97.19 381 LEU A O 1
ATOM 2978 N N . GLY A 1 382 ? -9.926 0.473 21.435 1.00 97.31 382 GLY A N 1
ATOM 2979 C CA . GLY A 1 382 ? -8.758 -0.341 21.787 1.00 97.31 382 GLY A CA 1
ATOM 2980 C C . GLY A 1 382 ? -9.099 -1.734 22.333 1.00 97.31 382 GLY A C 1
ATOM 2981 O O . GLY A 1 382 ? -8.229 -2.396 22.892 1.00 97.31 382 GLY A O 1
ATOM 2982 N N . ASN A 1 383 ? -10.349 -2.194 22.206 1.00 98.00 383 ASN A N 1
ATOM 2983 C CA . ASN A 1 383 ? -10.732 -3.556 22.579 1.00 98.00 383 ASN A CA 1
ATOM 2984 C C . ASN A 1 383 ? -10.366 -4.538 21.458 1.00 98.00 383 ASN A C 1
ATOM 2986 O O . ASN A 1 383 ? -10.648 -4.274 20.288 1.00 98.00 383 ASN A O 1
ATOM 2990 N N . LEU A 1 384 ? -9.807 -5.696 21.815 1.00 98.25 384 LEU A N 1
ATOM 2991 C CA . LEU A 1 384 ? -9.581 -6.793 20.872 1.00 98.25 384 LEU A CA 1
ATOM 2992 C C . LEU A 1 384 ? -10.909 -7.511 20.578 1.00 98.25 384 LEU A C 1
ATOM 2994 O O . LEU A 1 384 ? -11.673 -7.801 21.502 1.00 98.25 384 LEU A O 1
ATOM 2998 N N . PHE A 1 385 ? -11.182 -7.806 19.306 1.00 96.56 385 PHE A N 1
ATOM 2999 C CA . PHE A 1 385 ? -12.424 -8.439 18.856 1.00 96.56 385 PHE A CA 1
ATOM 3000 C C . PHE A 1 385 ? -12.161 -9.758 18.117 1.00 96.56 385 PHE A C 1
ATOM 3002 O O . PHE A 1 385 ? -11.341 -9.814 17.204 1.00 96.56 385 PHE A O 1
ATOM 3009 N N . GLY A 1 386 ? -12.878 -10.820 18.493 1.00 95.56 386 GLY A N 1
ATOM 3010 C CA . GLY A 1 386 ? -12.640 -12.171 17.971 1.00 95.56 386 GLY A CA 1
ATOM 3011 C C . GLY A 1 386 ? -11.332 -12.810 18.479 1.00 95.56 386 GLY A C 1
ATOM 3012 O O . GLY A 1 386 ? -10.601 -12.195 19.259 1.00 95.56 386 GLY A O 1
ATOM 3013 N N . PRO A 1 387 ? -11.049 -14.067 18.093 1.00 95.12 387 PRO A N 1
ATOM 3014 C CA . PRO A 1 387 ? -9.792 -14.745 18.410 1.00 95.12 387 PRO A CA 1
ATOM 3015 C C . PRO A 1 387 ? -8.623 -14.223 17.555 1.00 95.12 387 PRO A C 1
ATOM 3017 O O . PRO A 1 387 ? -8.842 -13.677 16.474 1.00 95.12 387 PRO A O 1
ATOM 3020 N N . LYS A 1 388 ? -7.381 -14.490 17.989 1.00 96.00 388 LYS A N 1
ATOM 3021 C CA . LYS A 1 388 ? -6.187 -14.309 17.148 1.00 96.00 388 LYS A CA 1
ATOM 3022 C C . LYS A 1 388 ? -6.302 -15.176 15.887 1.00 96.00 388 LYS A C 1
ATOM 3024 O O . LYS A 1 388 ? -6.524 -16.384 15.974 1.00 96.00 388 LYS A O 1
ATOM 3029 N N . ILE A 1 389 ? -6.145 -14.544 14.730 1.00 97.38 389 ILE A N 1
ATOM 3030 C CA . ILE A 1 389 ? -6.167 -15.147 13.397 1.00 97.38 389 ILE A CA 1
ATOM 3031 C C . ILE A 1 389 ? -4.759 -15.660 13.092 1.00 97.38 389 ILE A C 1
ATOM 3033 O O . ILE A 1 389 ? -3.801 -14.894 13.157 1.00 97.38 389 ILE A O 1
ATOM 3037 N N . GLN A 1 390 ? -4.622 -16.932 12.719 1.00 96.44 390 GLN A N 1
ATOM 3038 C CA . GLN A 1 390 ? -3.371 -17.478 12.185 1.00 96.44 390 GLN A CA 1
ATOM 3039 C C . GLN A 1 390 ? -3.465 -17.480 10.653 1.00 96.44 390 GLN A C 1
ATOM 3041 O O . GLN A 1 390 ? -4.195 -18.285 10.077 1.00 96.44 390 GLN A O 1
ATOM 3046 N N . ILE A 1 391 ? -2.773 -16.541 10.009 1.00 97.44 391 ILE A N 1
ATOM 3047 C CA . ILE A 1 391 ? -2.868 -16.239 8.570 1.00 97.44 391 ILE A CA 1
ATOM 3048 C C . ILE A 1 391 ? -1.940 -17.160 7.767 1.00 97.44 391 ILE A C 1
ATOM 3050 O O . ILE A 1 391 ? -2.333 -17.714 6.739 1.00 97.44 391 ILE A O 1
ATOM 3054 N N . ALA A 1 392 ? -0.726 -17.365 8.282 1.00 94.62 392 ALA A N 1
ATOM 3055 C CA . ALA A 1 392 ? 0.255 -18.321 7.784 1.00 94.62 392 ALA A CA 1
ATOM 3056 C C . ALA A 1 392 ? 0.989 -18.979 8.963 1.00 94.62 392 ALA A C 1
ATOM 3058 O O . ALA A 1 392 ? 1.051 -18.421 10.059 1.00 94.62 392 ALA A O 1
ATOM 3059 N N . HIS A 1 393 ? 1.516 -20.183 8.751 1.00 90.00 393 HIS A N 1
ATOM 3060 C CA . HIS A 1 393 ? 2.392 -20.894 9.688 1.00 90.00 393 HIS A CA 1
ATOM 3061 C C . HIS A 1 393 ? 3.110 -22.022 8.940 1.00 90.00 393 HIS A C 1
ATOM 3063 O O . HIS A 1 393 ? 2.474 -22.763 8.183 1.00 90.00 393 HIS A O 1
ATOM 3069 N N . GLY A 1 394 ? 4.402 -22.224 9.188 1.00 82.81 394 GLY A N 1
ATOM 3070 C CA . GLY A 1 394 ? 5.150 -23.334 8.596 1.00 82.81 394 GLY A CA 1
ATOM 3071 C C . GLY A 1 394 ? 6.504 -23.582 9.263 1.00 82.81 394 GLY A C 1
ATOM 3072 O O . GLY A 1 394 ? 6.769 -23.058 10.333 1.00 82.81 394 GLY A O 1
ATOM 3073 N N . PRO A 1 395 ? 7.394 -24.370 8.639 1.00 81.62 395 PRO A N 1
ATOM 3074 C CA . PRO A 1 395 ? 8.784 -24.516 9.080 1.00 81.62 395 PRO A CA 1
ATOM 3075 C C . PRO A 1 395 ? 9.686 -23.376 8.561 1.00 81.62 395 PRO A C 1
ATOM 3077 O O . PRO A 1 395 ? 10.905 -23.527 8.535 1.00 81.62 395 PRO A O 1
ATOM 3080 N N . TYR A 1 396 ? 9.092 -22.284 8.067 1.00 84.81 396 TYR A N 1
ATOM 3081 C CA . TYR A 1 396 ? 9.744 -21.266 7.249 1.00 84.81 396 TYR A CA 1
ATOM 3082 C C . TYR A 1 396 ? 9.379 -19.862 7.700 1.00 84.81 396 TYR A C 1
ATOM 3084 O O . TYR A 1 396 ? 8.333 -19.624 8.298 1.00 84.81 396 TYR A O 1
ATOM 3092 N N . TYR A 1 397 ? 10.273 -18.940 7.385 1.00 83.00 397 TYR A N 1
ATOM 3093 C CA . TYR A 1 397 ? 10.206 -17.551 7.784 1.00 83.00 397 TYR A CA 1
ATOM 3094 C C . TYR A 1 397 ? 9.203 -16.769 6.928 1.00 83.00 397 TYR A C 1
ATOM 3096 O O . TYR A 1 397 ? 9.464 -16.525 5.756 1.00 83.00 397 TYR A O 1
ATOM 3104 N N . ASP A 1 398 ? 8.082 -16.376 7.537 1.00 89.19 398 ASP A N 1
ATOM 3105 C CA . ASP A 1 398 ? 7.093 -15.424 7.016 1.00 89.19 398 ASP A CA 1
ATOM 3106 C C . ASP A 1 398 ? 7.356 -14.048 7.662 1.00 89.19 398 ASP A C 1
ATOM 3108 O O . ASP A 1 398 ? 7.331 -13.964 8.887 1.00 89.19 398 ASP A O 1
ATOM 3112 N N . TRP A 1 399 ? 7.641 -12.996 6.882 1.00 93.50 399 TRP A N 1
ATOM 3113 C CA . TRP A 1 399 ? 8.021 -11.656 7.380 1.00 93.50 399 TRP A CA 1
ATOM 3114 C C . TRP A 1 399 ? 7.356 -10.514 6.599 1.00 93.50 399 TRP A C 1
ATOM 3116 O O . TRP A 1 399 ? 6.854 -10.717 5.496 1.00 93.50 399 TRP A O 1
ATOM 3126 N N . TYR A 1 400 ? 7.434 -9.296 7.152 1.00 96.00 400 TYR A N 1
ATOM 3127 C CA . TYR A 1 400 ? 7.019 -8.035 6.518 1.00 96.00 400 TYR A CA 1
ATOM 3128 C C . TYR A 1 400 ? 5.638 -8.110 5.843 1.00 96.00 400 TYR A C 1
ATOM 3130 O O . TYR A 1 400 ? 5.541 -8.044 4.615 1.00 96.00 400 TYR A O 1
ATOM 3138 N N . PRO A 1 401 ? 4.562 -8.293 6.629 1.00 98.19 401 PRO A N 1
ATOM 3139 C CA . PRO A 1 401 ? 3.217 -8.260 6.091 1.00 98.19 401 PRO A CA 1
ATOM 3140 C C . PRO A 1 401 ? 2.798 -6.851 5.664 1.00 98.19 401 PRO A C 1
ATOM 3142 O O . PRO A 1 401 ? 3.083 -5.878 6.356 1.00 98.19 401 PRO A O 1
ATOM 3145 N N . SER A 1 402 ? 1.995 -6.772 4.607 1.00 98.69 402 SER A N 1
ATOM 3146 C CA . SER A 1 402 ? 1.128 -5.626 4.315 1.00 98.69 402 SER A CA 1
ATOM 3147 C C . SER A 1 402 ? -0.314 -6.105 4.100 1.00 98.69 402 SER A C 1
ATOM 3149 O O . SER A 1 402 ? -0.560 -7.288 3.833 1.00 98.69 402 SER A O 1
ATOM 3151 N N . VAL A 1 403 ? -1.300 -5.221 4.288 1.00 98.81 403 VAL A N 1
ATOM 3152 C CA . VAL A 1 403 ? -2.724 -5.585 4.271 1.00 98.81 403 VAL A CA 1
ATOM 3153 C C . VAL A 1 403 ? -3.632 -4.485 3.716 1.00 98.81 403 VAL A C 1
ATOM 3155 O O . VAL A 1 403 ? -3.675 -3.366 4.221 1.00 98.81 403 VAL A O 1
ATOM 3158 N N . ALA A 1 404 ? -4.452 -4.845 2.725 1.00 98.50 404 ALA A N 1
ATOM 3159 C CA . ALA A 1 404 ? -5.444 -3.964 2.109 1.00 98.50 404 ALA A CA 1
ATOM 3160 C C . ALA A 1 404 ? -6.864 -4.524 2.251 1.00 98.50 404 ALA A C 1
ATOM 3162 O O . ALA A 1 404 ? -7.080 -5.732 2.146 1.00 98.50 404 ALA A O 1
ATOM 3163 N N . PHE A 1 405 ? -7.855 -3.644 2.416 1.00 96.69 405 PHE A N 1
ATOM 3164 C CA . PHE A 1 405 ? -9.276 -4.003 2.444 1.00 96.69 405 PHE A CA 1
ATOM 3165 C C . PHE A 1 405 ? -10.000 -3.518 1.182 1.00 96.69 405 PHE A C 1
ATOM 3167 O O . PHE A 1 405 ? -9.785 -2.392 0.739 1.00 96.69 405 PHE A O 1
ATOM 3174 N N . SER A 1 406 ? -10.870 -4.358 0.613 1.00 89.25 406 SER A N 1
ATOM 3175 C CA . SER A 1 406 ? -11.598 -4.067 -0.633 1.00 89.25 406 SER A CA 1
ATOM 3176 C C . SER A 1 406 ? -13.022 -3.528 -0.452 1.00 89.25 406 SER A C 1
ATOM 3178 O O . SER A 1 406 ? -13.717 -3.290 -1.438 1.00 89.25 406 SER A O 1
ATOM 3180 N N . GLY A 1 407 ? -13.491 -3.383 0.791 1.00 85.00 407 GLY A N 1
ATOM 3181 C CA . GLY A 1 407 ? -14.921 -3.239 1.103 1.00 85.00 407 GLY A CA 1
ATOM 3182 C C . GLY A 1 407 ? -15.656 -4.584 1.215 1.00 85.00 407 GLY A C 1
ATOM 3183 O O . GLY A 1 407 ? -16.802 -4.618 1.653 1.00 85.00 407 GLY A O 1
ATOM 3184 N N . ALA A 1 408 ? -15.009 -5.695 0.836 1.00 85.38 408 ALA A N 1
ATOM 3185 C CA . ALA A 1 408 ? -15.579 -7.045 0.887 1.00 85.38 408 ALA A CA 1
ATOM 3186 C C . ALA A 1 408 ? -14.651 -8.071 1.560 1.00 85.38 408 ALA A C 1
ATOM 3188 O O . ALA A 1 408 ? -15.117 -8.853 2.378 1.00 85.38 408 ALA A O 1
ATOM 3189 N N . ASN A 1 409 ? -13.352 -8.050 1.249 1.00 92.69 409 ASN A N 1
ATOM 3190 C CA . ASN A 1 409 ? -12.324 -8.946 1.793 1.00 92.69 409 ASN A CA 1
ATOM 3191 C C . ASN A 1 409 ? -11.067 -8.149 2.180 1.00 92.69 409 ASN A C 1
ATOM 3193 O O . ASN A 1 409 ? -10.785 -7.095 1.598 1.00 92.69 409 ASN A O 1
ATOM 3197 N N . TYR A 1 410 ? -10.249 -8.683 3.083 1.00 98.50 410 TYR A N 1
ATOM 3198 C CA . TYR A 1 410 ? -8.846 -8.276 3.194 1.00 98.50 410 TYR A CA 1
ATOM 3199 C C . TYR A 1 410 ? -7.979 -9.149 2.283 1.00 98.50 410 TYR A C 1
ATOM 3201 O O . TYR A 1 410 ? -8.221 -10.351 2.180 1.00 98.50 410 TYR A O 1
ATOM 3209 N N . LEU A 1 411 ? -6.941 -8.569 1.686 1.00 98.81 411 LEU A N 1
ATOM 3210 C CA . LEU A 1 411 ? -5.786 -9.307 1.180 1.00 98.81 411 LEU A CA 1
ATOM 3211 C C . LEU A 1 411 ? -4.598 -8.975 2.079 1.00 98.81 411 LEU A C 1
ATOM 3213 O O . LEU A 1 411 ? -4.238 -7.806 2.208 1.00 98.81 411 LEU A O 1
ATOM 3217 N N . VAL A 1 412 ? -4.011 -10.003 2.685 1.00 98.88 412 VAL A N 1
ATOM 3218 C CA . VAL A 1 412 ? -2.725 -9.923 3.383 1.00 98.88 412 VAL A CA 1
ATOM 3219 C C . VAL A 1 412 ? -1.660 -10.484 2.450 1.00 98.88 412 VAL A C 1
ATOM 3221 O O . VAL A 1 412 ? -1.848 -11.570 1.900 1.00 98.88 412 VAL A O 1
ATOM 3224 N N . VAL A 1 413 ? -0.560 -9.758 2.279 1.00 98.81 413 VAL A N 1
ATOM 3225 C CA . VAL A 1 413 ? 0.640 -10.198 1.548 1.00 98.81 413 VAL A CA 1
ATOM 3226 C C . VAL A 1 413 ? 1.838 -10.176 2.483 1.00 98.81 413 VAL A C 1
ATOM 3228 O O . VAL A 1 413 ? 1.830 -9.420 3.449 1.00 98.81 413 VAL A O 1
ATOM 3231 N N . TRP A 1 414 ? 2.846 -11.004 2.230 1.00 98.31 414 TRP A N 1
ATOM 3232 C CA . TRP A 1 414 ? 4.074 -11.059 3.030 1.00 98.31 414 TRP A CA 1
ATOM 3233 C C . TRP A 1 414 ? 5.211 -11.707 2.229 1.00 98.31 414 TRP A C 1
ATOM 3235 O O . TRP A 1 414 ? 4.960 -12.390 1.231 1.00 98.31 414 TRP A O 1
ATOM 3245 N N . GLN A 1 415 ? 6.460 -11.501 2.656 1.00 95.88 415 GLN A N 1
ATOM 3246 C CA . GLN A 1 415 ? 7.605 -12.216 2.085 1.00 95.88 415 GLN A CA 1
ATOM 3247 C C . GLN A 1 415 ? 7.827 -13.534 2.837 1.00 95.88 415 GLN A C 1
ATOM 3249 O O . GLN A 1 415 ? 7.738 -13.575 4.068 1.00 95.88 415 GLN A O 1
ATOM 3254 N N . LYS A 1 416 ? 8.144 -14.610 2.120 1.00 93.38 416 LYS A N 1
ATOM 3255 C CA . LYS A 1 416 ? 8.392 -15.939 2.690 1.00 93.38 416 LYS A CA 1
ATOM 3256 C C . LYS A 1 416 ? 9.717 -16.481 2.186 1.00 93.38 416 LYS A C 1
ATOM 3258 O O . LYS A 1 416 ? 9.927 -16.490 0.985 1.00 93.38 416 LYS A O 1
ATOM 3263 N N . THR A 1 417 ? 10.568 -17.009 3.061 1.00 89.12 417 THR A N 1
ATOM 3264 C CA . THR A 1 417 ? 11.817 -17.689 2.662 1.00 89.12 417 THR A CA 1
ATOM 3265 C C . THR A 1 417 ? 11.637 -19.215 2.760 1.00 89.12 417 THR A C 1
ATOM 3267 O O . THR A 1 417 ? 11.874 -19.788 3.832 1.00 89.12 417 THR A O 1
ATOM 3270 N N . PRO A 1 418 ? 11.147 -19.911 1.709 1.00 79.44 418 PRO A N 1
ATOM 3271 C CA . PRO A 1 418 ? 10.971 -21.363 1.719 1.00 79.44 418 PRO A CA 1
ATOM 3272 C C . PRO A 1 418 ? 12.312 -22.106 1.613 1.00 79.44 418 PRO A C 1
ATOM 3274 O O . PRO A 1 418 ? 12.766 -22.492 0.540 1.00 79.44 418 PRO A O 1
ATOM 3277 N N . GLY A 1 419 ? 12.933 -22.371 2.762 1.00 71.81 419 GLY A N 1
ATOM 3278 C CA . GLY A 1 419 ? 14.207 -23.082 2.859 1.00 71.81 419 GLY A CA 1
ATOM 3279 C C . GLY A 1 419 ? 15.324 -22.156 3.320 1.00 71.81 419 GLY A C 1
ATOM 3280 O O . GLY A 1 419 ? 15.180 -21.486 4.340 1.00 71.81 419 GLY A O 1
ATOM 3281 N N . TYR A 1 420 ? 16.438 -22.161 2.589 1.00 66.94 420 TYR A N 1
ATOM 3282 C CA . TYR A 1 420 ? 17.615 -21.325 2.856 1.00 66.94 420 TYR A CA 1
ATOM 3283 C C . TYR A 1 420 ? 18.150 -20.624 1.590 1.00 66.94 420 TYR A C 1
ATOM 3285 O O . TYR A 1 420 ? 19.247 -20.073 1.638 1.00 66.94 420 TYR A O 1
ATOM 3293 N N . ASP A 1 421 ? 17.405 -20.674 0.477 1.00 74.50 421 ASP A N 1
ATOM 3294 C CA . ASP A 1 421 ? 17.919 -20.342 -0.859 1.00 74.50 421 ASP A CA 1
ATOM 3295 C C . ASP A 1 421 ? 17.392 -18.998 -1.403 1.00 74.50 421 ASP A C 1
ATOM 3297 O O . ASP A 1 421 ? 18.201 -18.156 -1.782 1.00 74.50 421 ASP A O 1
ATOM 3301 N N . THR A 1 422 ? 16.069 -18.781 -1.431 1.00 88.00 422 THR A N 1
ATOM 3302 C CA . THR A 1 422 ? 15.424 -17.538 -1.911 1.00 88.00 422 THR A CA 1
ATOM 3303 C C . THR A 1 422 ? 14.197 -17.160 -1.079 1.00 88.00 422 THR A C 1
ATOM 3305 O O . THR A 1 422 ? 13.630 -17.986 -0.355 1.00 88.00 422 THR A O 1
ATOM 3308 N N . THR A 1 423 ? 13.787 -15.900 -1.201 1.00 93.69 423 THR A N 1
ATOM 3309 C CA . THR A 1 423 ? 12.568 -15.314 -0.640 1.00 93.69 423 THR A CA 1
ATOM 3310 C C . THR A 1 423 ? 11.571 -14.998 -1.755 1.00 93.69 423 THR A C 1
ATOM 3312 O O . THR A 1 423 ? 11.925 -14.395 -2.761 1.00 93.69 423 THR A O 1
ATOM 3315 N N . ASP A 1 424 ? 10.317 -15.375 -1.541 1.00 95.50 424 ASP A N 1
ATOM 3316 C CA . ASP A 1 424 ? 9.190 -15.279 -2.468 1.00 95.50 424 ASP A CA 1
ATOM 3317 C C . ASP A 1 424 ? 8.109 -14.341 -1.894 1.00 95.50 424 ASP A C 1
ATOM 3319 O O . ASP A 1 424 ? 8.027 -14.145 -0.676 1.00 95.50 424 ASP A O 1
ATOM 3323 N N . ILE A 1 425 ? 7.186 -13.847 -2.730 1.00 98.00 425 ILE A N 1
ATOM 3324 C CA . ILE A 1 425 ? 6.000 -13.103 -2.262 1.00 98.00 425 ILE A CA 1
ATOM 3325 C C . ILE A 1 425 ? 4.773 -14.020 -2.209 1.00 98.00 425 ILE A C 1
ATOM 3327 O O . ILE A 1 425 ? 4.409 -14.646 -3.207 1.00 98.00 425 ILE A O 1
ATOM 3331 N N . TYR A 1 426 ? 4.094 -14.046 -1.060 1.00 98.00 426 TYR A N 1
ATOM 3332 C CA . TYR A 1 426 ? 2.883 -14.835 -0.804 1.00 98.00 426 TYR A CA 1
ATOM 3333 C C . TYR A 1 426 ? 1.683 -13.950 -0.430 1.00 98.00 426 TYR A C 1
ATOM 3335 O O . TYR A 1 426 ? 1.842 -12.808 0.002 1.00 98.00 426 TYR A O 1
ATOM 3343 N N . GLY A 1 427 ? 0.471 -14.492 -0.586 1.00 98.12 427 GLY A N 1
ATOM 3344 C CA . GLY A 1 427 ? -0.788 -13.839 -0.227 1.00 98.12 427 GLY A CA 1
ATOM 3345 C C . GLY A 1 427 ? -1.838 -14.771 0.388 1.00 98.12 427 GLY A C 1
ATOM 3346 O O . GLY A 1 427 ? -1.808 -15.991 0.214 1.00 98.12 427 GLY A O 1
ATOM 3347 N N . GLN A 1 428 ? -2.788 -14.178 1.117 1.00 98.44 428 GLN A N 1
ATOM 3348 C CA . GLN A 1 428 ? -3.950 -14.835 1.726 1.00 98.44 428 GLN A CA 1
ATOM 3349 C C . GLN A 1 428 ? -5.129 -13.856 1.788 1.00 98.44 428 GLN A C 1
ATOM 3351 O O . GLN A 1 428 ? -5.001 -12.750 2.316 1.00 98.44 428 GLN A O 1
ATOM 3356 N N . LEU A 1 429 ? -6.302 -14.276 1.307 1.00 98.50 429 LEU A N 1
ATOM 3357 C CA . LEU A 1 429 ? -7.545 -13.528 1.511 1.00 98.50 429 LEU A CA 1
ATOM 3358 C C . LEU A 1 429 ? -8.171 -13.833 2.877 1.00 98.50 429 LEU A C 1
ATOM 3360 O O . LEU A 1 429 ? -8.204 -14.990 3.303 1.00 98.50 429 LEU A O 1
ATOM 3364 N N . LEU A 1 430 ? -8.740 -12.818 3.523 1.00 98.44 430 LEU A N 1
ATOM 3365 C CA . LEU A 1 430 ? -9.544 -12.948 4.739 1.00 98.44 430 LEU A CA 1
ATOM 3366 C C . LEU A 1 430 ? -10.938 -12.348 4.517 1.00 98.44 430 LEU A C 1
ATOM 3368 O O . LEU A 1 430 ? -11.077 -11.281 3.920 1.00 98.44 430 LEU A O 1
ATOM 3372 N N . SER A 1 431 ? -11.963 -13.006 5.051 1.00 95.44 431 SER A N 1
ATOM 3373 C CA . SER A 1 431 ? -13.307 -12.420 5.191 1.00 95.44 431 SER A CA 1
ATOM 3374 C C . SER A 1 431 ? -13.312 -11.244 6.190 1.00 95.44 431 SER A C 1
ATOM 3376 O O . SER A 1 431 ? -12.388 -11.151 7.005 1.00 95.44 431 SER A O 1
ATOM 3378 N N . PRO A 1 432 ? -14.354 -10.387 6.210 1.00 92.44 432 PRO A N 1
ATOM 3379 C CA . PRO A 1 432 ? -14.505 -9.332 7.219 1.00 92.44 432 PRO A CA 1
ATOM 3380 C C . PRO A 1 432 ? -14.465 -9.858 8.662 1.00 92.44 432 PRO A C 1
ATOM 3382 O O . PRO A 1 432 ? -13.933 -9.193 9.542 1.00 92.44 432 PRO A O 1
ATOM 3385 N N . ASP A 1 433 ? -14.950 -11.083 8.889 1.00 91.38 433 ASP A N 1
ATOM 3386 C CA . ASP A 1 433 ? -14.926 -11.773 10.187 1.00 91.38 433 ASP A CA 1
ATOM 3387 C C . ASP A 1 433 ? -13.587 -12.486 10.496 1.00 91.38 433 ASP A C 1
ATOM 3389 O O . ASP A 1 433 ? -13.474 -13.197 11.494 1.00 91.38 433 ASP A O 1
ATOM 3393 N N . GLY A 1 434 ? -12.565 -12.347 9.642 1.00 94.56 434 GLY A N 1
ATOM 3394 C CA . GLY A 1 434 ? -11.214 -12.888 9.856 1.00 94.56 434 GLY A CA 1
ATOM 3395 C C . GLY A 1 434 ? -10.998 -14.350 9.454 1.00 94.56 434 GLY A C 1
ATOM 3396 O O . GLY A 1 434 ? -9.886 -14.859 9.580 1.00 94.56 434 GLY A O 1
ATOM 3397 N N . ASN A 1 435 ? -12.019 -15.041 8.937 1.00 96.62 435 ASN A N 1
ATOM 3398 C CA . ASN A 1 435 ? -11.859 -16.396 8.392 1.00 96.62 435 ASN A CA 1
ATOM 3399 C C . ASN A 1 435 ? -10.987 -16.379 7.126 1.00 96.62 435 ASN A C 1
ATOM 3401 O O . ASN A 1 435 ? -11.180 -15.508 6.272 1.00 96.62 435 ASN A O 1
ATOM 3405 N N . LEU A 1 436 ? -10.101 -17.371 6.975 1.00 97.75 436 LEU A N 1
ATOM 3406 C CA . LEU A 1 436 ? -9.298 -17.557 5.761 1.00 97.75 436 LEU A CA 1
ATOM 3407 C C . LEU A 1 436 ? -10.202 -17.918 4.570 1.00 97.75 436 LEU A C 1
ATOM 3409 O O . LEU A 1 436 ? -11.024 -18.832 4.664 1.00 97.75 436 LEU A O 1
ATOM 3413 N N . ILE A 1 437 ? -10.024 -17.235 3.440 1.00 96.56 437 ILE A N 1
ATOM 3414 C CA . ILE A 1 437 ? -10.685 -17.553 2.170 1.00 96.56 437 ILE A CA 1
ATOM 3415 C C . ILE A 1 437 ? -9.674 -18.280 1.278 1.00 96.56 437 ILE A C 1
ATOM 3417 O O . ILE A 1 437 ? -8.682 -17.699 0.842 1.00 96.56 437 ILE A O 1
ATOM 3421 N N . GLY A 1 438 ? -9.919 -19.565 1.012 1.00 94.19 438 GLY A N 1
ATOM 3422 C CA . GLY A 1 438 ? -8.978 -20.417 0.279 1.00 94.19 438 GLY A CA 1
ATOM 3423 C C . GLY A 1 438 ? -7.738 -20.782 1.105 1.00 94.19 438 GLY A C 1
ATOM 3424 O O . GLY A 1 438 ? -7.810 -20.902 2.327 1.00 94.19 438 GLY A O 1
ATOM 3425 N N . SER A 1 439 ? -6.611 -20.988 0.427 1.00 93.69 439 SER A N 1
ATOM 3426 C CA . SER A 1 439 ? -5.295 -21.251 1.025 1.00 93.69 439 SER A CA 1
ATOM 3427 C C . SER A 1 439 ? -4.324 -20.109 0.737 1.00 93.69 439 SER A C 1
ATOM 3429 O O . SER A 1 439 ? -4.581 -19.296 -0.153 1.00 93.69 439 SER A O 1
ATOM 3431 N N . ASN A 1 440 ? -3.168 -20.104 1.412 1.00 95.31 440 ASN A N 1
ATOM 3432 C CA . ASN A 1 440 ? -2.060 -19.233 1.024 1.00 95.31 440 ASN A CA 1
ATOM 3433 C C . ASN A 1 440 ? -1.694 -19.517 -0.448 1.00 95.31 440 ASN A C 1
ATOM 3435 O O . ASN A 1 440 ? -1.739 -20.675 -0.883 1.00 95.31 440 ASN A O 1
ATOM 3439 N N . PHE A 1 441 ? -1.334 -18.483 -1.205 1.00 95.44 441 PHE A N 1
ATOM 3440 C CA . PHE A 1 441 ? -0.959 -18.584 -2.617 1.00 95.44 441 PHE A CA 1
ATOM 3441 C C . PHE A 1 441 ? 0.301 -17.768 -2.925 1.00 95.44 441 PHE A C 1
ATOM 3443 O O . PHE A 1 441 ? 0.605 -16.799 -2.234 1.00 95.44 441 PHE A O 1
ATOM 3450 N N . ILE A 1 442 ? 1.033 -18.176 -3.962 1.00 96.50 442 ILE A N 1
ATOM 3451 C CA . ILE A 1 442 ? 2.221 -17.473 -4.461 1.00 96.50 442 ILE A CA 1
ATOM 3452 C C . ILE A 1 442 ? 1.776 -16.286 -5.323 1.00 96.50 442 ILE A C 1
ATOM 3454 O O . ILE A 1 442 ? 0.852 -16.407 -6.128 1.00 96.50 442 ILE A O 1
ATOM 3458 N N . ILE A 1 443 ? 2.454 -15.153 -5.157 1.00 97.44 443 ILE A N 1
ATOM 3459 C CA . ILE A 1 443 ? 2.334 -13.940 -5.978 1.00 97.44 443 ILE A CA 1
ATOM 3460 C C . ILE A 1 443 ? 3.566 -13.805 -6.889 1.00 97.44 443 ILE A C 1
ATOM 3462 O O . ILE A 1 443 ? 3.435 -13.398 -8.048 1.00 97.44 443 ILE A O 1
ATOM 3466 N N . CYS A 1 444 ? 4.748 -14.181 -6.386 1.00 95.75 444 CYS A N 1
ATOM 3467 C CA . CYS A 1 444 ? 5.995 -14.222 -7.144 1.00 95.75 444 CYS A CA 1
ATOM 3468 C C . CYS A 1 444 ? 6.989 -15.236 -6.541 1.00 95.75 444 CYS A C 1
ATOM 3470 O O . CYS A 1 444 ? 7.214 -15.202 -5.334 1.00 95.75 444 CYS A O 1
ATOM 3472 N N . ASP A 1 445 ? 7.559 -16.098 -7.390 1.00 94.50 445 ASP A N 1
ATOM 3473 C CA . ASP A 1 445 ? 8.531 -17.171 -7.100 1.00 94.50 445 ASP A CA 1
ATOM 3474 C C . ASP A 1 445 ? 9.685 -17.185 -8.135 1.00 94.50 445 ASP A C 1
ATOM 3476 O O . ASP A 1 445 ? 10.012 -18.202 -8.753 1.00 94.50 445 ASP A O 1
ATOM 3480 N N . ASN A 1 446 ? 10.275 -16.015 -8.409 1.00 92.00 446 ASN A N 1
ATOM 3481 C CA . ASN A 1 446 ? 11.389 -15.883 -9.355 1.00 92.00 446 ASN A CA 1
ATOM 3482 C C . ASN A 1 446 ? 12.727 -16.272 -8.704 1.00 92.00 446 ASN A C 1
ATOM 3484 O O . ASN A 1 446 ? 12.877 -16.258 -7.490 1.00 92.00 446 ASN A O 1
ATOM 3488 N N . SER A 1 447 ? 13.724 -16.626 -9.524 1.00 87.19 447 SER A N 1
ATOM 3489 C CA . SER A 1 447 ? 14.953 -17.329 -9.107 1.00 87.19 447 SER A CA 1
ATOM 3490 C C . SER A 1 447 ? 16.018 -16.475 -8.386 1.00 87.19 447 SER A C 1
ATOM 3492 O O . SER A 1 447 ? 17.213 -16.666 -8.618 1.00 87.19 447 SER A O 1
ATOM 3494 N N . ALA A 1 448 ? 15.592 -15.515 -7.575 1.00 92.56 448 ALA A N 1
ATOM 3495 C CA . ALA A 1 448 ? 16.392 -14.618 -6.740 1.00 92.56 448 ALA A CA 1
ATOM 3496 C C . ALA A 1 448 ? 15.549 -14.232 -5.506 1.00 92.56 448 ALA A C 1
ATOM 3498 O O . ALA A 1 448 ? 14.486 -14.813 -5.305 1.00 92.56 448 ALA A O 1
ATOM 3499 N N . ASP A 1 449 ? 15.961 -13.260 -4.692 1.00 95.12 449 ASP A N 1
ATOM 3500 C CA . ASP A 1 449 ? 15.090 -12.746 -3.627 1.00 95.12 449 ASP A CA 1
ATOM 3501 C C . ASP A 1 449 ? 13.988 -11.818 -4.175 1.00 95.12 449 ASP A C 1
ATOM 3503 O O . ASP A 1 449 ? 14.193 -11.027 -5.099 1.00 95.12 449 ASP A O 1
ATOM 3507 N N . GLN A 1 450 ? 12.796 -11.918 -3.593 1.00 96.50 450 GLN A N 1
ATOM 3508 C CA . GLN A 1 450 ? 11.721 -10.934 -3.647 1.00 96.50 450 GLN A CA 1
ATOM 3509 C C . GLN A 1 450 ? 11.309 -10.576 -2.216 1.00 96.50 450 GLN A C 1
ATOM 3511 O O . GLN A 1 450 ? 11.104 -11.454 -1.377 1.00 96.50 450 GLN A O 1
ATOM 3516 N N . SER A 1 451 ? 11.219 -9.284 -1.904 1.00 97.19 451 SER A N 1
ATOM 3517 C CA . SER A 1 451 ? 11.110 -8.818 -0.515 1.00 97.19 451 SER A CA 1
ATOM 3518 C C . SER A 1 451 ? 10.343 -7.503 -0.356 1.00 97.19 451 SER A C 1
ATOM 3520 O O . SER A 1 451 ? 10.143 -6.759 -1.315 1.00 97.19 451 SER A O 1
ATOM 3522 N N . LEU A 1 452 ? 9.917 -7.236 0.882 1.00 97.25 452 LEU A N 1
ATOM 3523 C CA . LEU A 1 452 ? 9.144 -6.069 1.323 1.00 97.25 452 LEU A CA 1
ATOM 3524 C C . LEU A 1 452 ? 7.917 -5.773 0.435 1.00 97.25 452 LEU A C 1
ATOM 3526 O O . LEU A 1 452 ? 7.893 -4.757 -0.263 1.00 97.25 452 LEU A O 1
ATOM 3530 N N . PRO A 1 453 ? 6.906 -6.665 0.428 1.00 98.50 453 PRO A N 1
ATOM 3531 C CA . PRO A 1 453 ? 5.704 -6.468 -0.360 1.00 98.50 453 PRO A CA 1
ATOM 3532 C C . PRO A 1 453 ? 4.745 -5.462 0.284 1.00 98.50 453 PRO A C 1
ATOM 3534 O O . PRO A 1 453 ? 4.370 -5.592 1.448 1.00 98.50 453 PRO A O 1
ATOM 3537 N N . GLU A 1 454 ? 4.272 -4.519 -0.520 1.00 98.50 454 GLU A N 1
ATOM 3538 C CA . GLU A 1 454 ? 3.250 -3.535 -0.167 1.00 98.50 454 GLU A CA 1
ATOM 3539 C C . GLU A 1 454 ? 1.967 -3.798 -0.968 1.00 98.50 454 GLU A C 1
ATOM 3541 O O . GLU A 1 454 ? 2.048 -4.117 -2.156 1.00 98.50 454 GLU A O 1
ATOM 3546 N N . VAL A 1 455 ? 0.780 -3.662 -0.359 1.00 98.69 455 VAL A N 1
ATOM 3547 C CA . VAL A 1 455 ? -0.511 -3.908 -1.034 1.00 98.69 455 VAL A CA 1
ATOM 3548 C C . VAL A 1 455 ? -1.515 -2.770 -0.848 1.00 98.69 455 VAL A C 1
ATOM 3550 O O . VAL A 1 455 ? -1.797 -2.327 0.260 1.00 98.69 455 VAL A O 1
ATOM 3553 N N . ILE A 1 456 ? -2.140 -2.348 -1.952 1.00 97.56 456 ILE A N 1
ATOM 3554 C CA . ILE A 1 456 ? -3.214 -1.343 -1.977 1.00 97.56 456 ILE A CA 1
ATOM 3555 C C . ILE A 1 456 ? -4.442 -1.838 -2.750 1.00 97.56 456 ILE A C 1
ATOM 3557 O O . ILE A 1 456 ? -4.376 -2.788 -3.529 1.00 97.56 456 ILE A O 1
ATOM 3561 N N . TRP A 1 457 ? -5.578 -1.162 -2.569 1.00 92.81 457 TRP A N 1
ATOM 3562 C CA . TRP A 1 457 ? -6.843 -1.451 -3.254 1.00 92.81 457 TRP A CA 1
ATOM 3563 C C . TRP A 1 457 ? -7.271 -0.301 -4.182 1.00 92.81 457 TRP A C 1
ATOM 3565 O O . TRP A 1 457 ? -7.303 0.859 -3.771 1.00 92.81 457 TRP A O 1
ATOM 3575 N N . LEU A 1 458 ? -7.634 -0.628 -5.430 1.00 78.81 458 LEU A N 1
ATOM 3576 C CA . LEU A 1 458 ? -8.020 0.318 -6.491 1.00 78.81 458 LEU A CA 1
ATOM 3577 C C . LEU A 1 458 ? -9.507 0.222 -6.889 1.00 78.81 458 LEU A C 1
ATOM 3579 O O . LEU A 1 458 ? -9.836 0.164 -8.074 1.00 78.81 458 LEU A O 1
ATOM 3583 N N . ASP A 1 459 ? -10.422 0.147 -5.917 1.00 72.25 459 ASP A N 1
ATOM 3584 C CA . ASP A 1 459 ? -11.893 0.076 -6.112 1.00 72.25 459 ASP A CA 1
ATOM 3585 C C . ASP A 1 459 ? -12.403 -1.084 -6.998 1.00 72.25 459 ASP A C 1
ATOM 3587 O O . ASP A 1 459 ? -13.570 -1.111 -7.405 1.00 72.25 459 ASP A O 1
ATOM 3591 N N . SER A 1 460 ? -11.526 -2.016 -7.369 1.00 68.50 460 SER A N 1
ATOM 3592 C CA . SER A 1 460 ? -11.772 -2.999 -8.427 1.00 68.50 460 SER A CA 1
ATOM 3593 C C . SER A 1 460 ? -10.841 -4.209 -8.340 1.00 68.50 460 SER A C 1
ATOM 3595 O O . SER A 1 460 ? -11.301 -5.333 -8.541 1.00 68.50 460 SER A O 1
ATOM 3597 N N . LEU A 1 461 ? -9.568 -3.983 -8.011 1.00 81.88 461 LEU A N 1
ATOM 3598 C CA . LEU A 1 461 ? -8.508 -4.977 -7.840 1.00 81.88 461 LEU A CA 1
ATOM 3599 C C . LEU A 1 461 ? -7.521 -4.524 -6.753 1.00 81.88 461 LEU A C 1
ATOM 3601 O O . LEU A 1 461 ? -7.466 -3.338 -6.414 1.00 81.88 461 LEU A O 1
ATOM 3605 N N . TYR A 1 462 ? -6.732 -5.459 -6.231 1.00 92.12 462 TYR A N 1
ATOM 3606 C CA . TYR A 1 462 ? -5.552 -5.156 -5.424 1.00 92.12 462 TYR A CA 1
ATOM 3607 C C . TYR A 1 462 ? -4.329 -4.963 -6.332 1.00 92.12 462 TYR A C 1
ATOM 3609 O O . TYR A 1 462 ? -4.170 -5.692 -7.316 1.00 92.12 462 TYR A O 1
ATOM 3617 N N . LEU A 1 463 ? -3.448 -4.028 -5.979 1.00 94.75 463 LEU A N 1
ATOM 3618 C CA . LEU A 1 463 ? -2.074 -3.985 -6.483 1.00 94.75 463 LEU A CA 1
ATOM 3619 C C . LEU A 1 463 ? -1.119 -4.381 -5.371 1.00 94.75 463 LEU A C 1
ATOM 3621 O O . LEU A 1 463 ? -1.253 -3.883 -4.258 1.00 94.75 463 LEU A O 1
ATOM 3625 N N . VAL A 1 464 ? -0.154 -5.231 -5.705 1.00 98.38 464 VAL A N 1
ATOM 3626 C CA . VAL A 1 464 ? 0.982 -5.582 -4.852 1.00 98.38 464 VAL A CA 1
ATOM 3627 C C . VAL A 1 464 ? 2.252 -5.075 -5.526 1.00 98.38 464 VAL A C 1
ATOM 3629 O O . VAL A 1 464 ? 2.393 -5.256 -6.735 1.00 98.38 464 VAL A O 1
ATOM 3632 N N . PHE A 1 465 ? 3.162 -4.474 -4.765 1.00 98.19 465 PHE A N 1
ATOM 3633 C CA . PHE A 1 465 ? 4.490 -4.028 -5.201 1.00 98.19 465 PHE A CA 1
ATOM 3634 C C . PHE A 1 465 ? 5.565 -4.648 -4.307 1.00 98.19 465 PHE A C 1
ATOM 3636 O O . PHE A 1 465 ? 5.279 -4.901 -3.144 1.00 98.19 465 PHE A O 1
ATOM 3643 N N . TRP A 1 466 ? 6.773 -4.903 -4.810 1.00 98.56 466 TRP A N 1
ATOM 3644 C CA . TRP A 1 466 ? 7.878 -5.473 -4.020 1.00 98.56 466 TRP A CA 1
ATOM 3645 C C . TRP A 1 466 ? 9.256 -5.159 -4.633 1.00 98.56 466 TRP A C 1
ATOM 3647 O O . TRP A 1 466 ? 9.348 -4.727 -5.785 1.00 98.56 466 TRP A O 1
ATOM 3657 N N . GLN A 1 467 ? 10.319 -5.393 -3.858 1.00 97.94 467 GLN A N 1
ATOM 3658 C CA . GLN A 1 467 ? 11.723 -5.340 -4.293 1.00 97.94 467 GLN A CA 1
ATOM 3659 C C . GLN A 1 467 ? 12.125 -6.685 -4.904 1.00 97.94 467 GLN A C 1
ATOM 3661 O O . GLN A 1 467 ? 11.849 -7.717 -4.291 1.00 97.94 467 GLN A O 1
ATOM 3666 N N . ASP A 1 468 ? 12.794 -6.705 -6.053 1.00 97.38 468 ASP A N 1
ATOM 3667 C CA . ASP A 1 468 ? 12.983 -7.928 -6.839 1.00 97.38 468 ASP A CA 1
ATOM 3668 C C . ASP A 1 468 ? 14.390 -8.050 -7.442 1.00 97.38 468 ASP A C 1
ATOM 3670 O O . ASP A 1 468 ? 14.786 -7.248 -8.282 1.00 97.38 468 ASP A O 1
ATOM 3674 N N . GLU A 1 469 ? 15.148 -9.072 -7.046 1.00 96.88 469 GLU A N 1
ATOM 3675 C CA . GLU A 1 469 ? 16.542 -9.258 -7.475 1.00 96.88 469 GLU A CA 1
ATOM 3676 C C . GLU A 1 469 ? 16.693 -10.132 -8.735 1.00 96.88 469 GLU A C 1
ATOM 3678 O O . GLU A 1 469 ? 17.806 -10.528 -9.091 1.00 96.88 469 GLU A O 1
ATOM 3683 N N . ARG A 1 470 ? 15.604 -10.431 -9.473 1.00 92.94 470 ARG A N 1
ATOM 3684 C CA . ARG A 1 470 ? 15.650 -11.324 -10.656 1.00 92.94 470 ARG A CA 1
ATOM 3685 C C . ARG A 1 470 ? 16.620 -10.872 -11.758 1.00 92.94 470 ARG A C 1
ATOM 3687 O O . ARG A 1 470 ? 17.025 -11.694 -12.579 1.00 92.94 470 ARG A O 1
ATOM 3694 N N . ASN A 1 471 ? 16.984 -9.588 -11.779 1.00 89.12 471 ASN A N 1
ATOM 3695 C CA . ASN A 1 471 ? 17.901 -8.979 -12.747 1.00 89.12 471 ASN A CA 1
ATOM 3696 C C . ASN A 1 471 ? 19.300 -8.658 -12.168 1.00 89.12 471 ASN A C 1
ATOM 3698 O O . ASN A 1 471 ? 20.163 -8.165 -12.900 1.00 89.12 471 ASN A O 1
ATOM 3702 N N . GLY A 1 472 ? 19.560 -8.976 -10.894 1.00 91.44 472 GLY A N 1
ATOM 3703 C CA . GLY A 1 472 ? 20.820 -8.712 -10.194 1.00 91.44 472 GLY A CA 1
ATOM 3704 C C . GLY A 1 472 ? 20.621 -7.746 -9.020 1.00 91.44 472 GLY A C 1
ATOM 3705 O O . GLY A 1 472 ? 20.288 -8.212 -7.937 1.00 91.44 472 GLY A O 1
ATOM 3706 N N . PRO A 1 473 ? 20.844 -6.428 -9.187 1.00 94.25 473 PRO A N 1
ATOM 3707 C CA . PRO A 1 473 ? 20.364 -5.430 -8.230 1.00 94.25 473 PRO A CA 1
ATOM 3708 C C . PRO A 1 473 ? 18.848 -5.538 -8.017 1.00 94.25 473 PRO A C 1
ATOM 3710 O O . PRO A 1 473 ? 18.134 -6.021 -8.898 1.00 94.25 473 PRO A O 1
ATOM 3713 N N . SER A 1 474 ? 18.356 -5.062 -6.874 1.00 96.44 474 SER A N 1
ATOM 3714 C CA . SER A 1 474 ? 16.920 -5.041 -6.586 1.00 96.44 474 SER A CA 1
ATOM 3715 C C . SER A 1 474 ? 16.209 -4.016 -7.486 1.00 96.44 474 SER A C 1
ATOM 3717 O O . SER A 1 474 ? 16.503 -2.828 -7.403 1.00 96.44 474 SER A O 1
ATOM 3719 N N . ASP A 1 475 ? 15.274 -4.460 -8.321 1.00 95.88 475 ASP A N 1
ATOM 3720 C CA . ASP A 1 475 ? 14.321 -3.632 -9.075 1.00 95.88 475 ASP A CA 1
ATOM 3721 C C . ASP A 1 475 ? 13.025 -3.428 -8.252 1.00 95.88 475 ASP A C 1
ATOM 3723 O O . ASP A 1 475 ? 12.787 -4.152 -7.283 1.00 95.88 475 ASP A O 1
ATOM 3727 N N . ILE A 1 476 ? 12.117 -2.531 -8.670 1.00 96.81 476 ILE A N 1
ATOM 3728 C CA . ILE A 1 476 ? 10.726 -2.523 -8.158 1.00 96.81 476 ILE A CA 1
ATOM 3729 C C . ILE A 1 476 ? 9.803 -3.215 -9.161 1.00 96.81 476 ILE A C 1
ATOM 3731 O O . ILE A 1 476 ? 9.694 -2.787 -10.314 1.00 96.81 476 ILE A O 1
ATOM 3735 N N . TYR A 1 477 ? 9.076 -4.236 -8.710 1.00 93.94 477 TYR A N 1
ATOM 3736 C CA . TYR A 1 477 ? 8.065 -4.959 -9.491 1.00 93.94 477 TYR A CA 1
ATOM 3737 C C . TYR A 1 477 ? 6.669 -4.835 -8.874 1.00 93.94 477 TYR A C 1
ATOM 3739 O O . TYR A 1 477 ? 6.510 -4.429 -7.723 1.00 93.94 477 TYR A O 1
ATOM 3747 N N . GLY A 1 478 ? 5.642 -5.177 -9.656 1.00 93.69 478 GLY A N 1
ATOM 3748 C CA . GLY A 1 478 ? 4.261 -5.239 -9.192 1.00 93.69 478 GLY A CA 1
ATOM 3749 C C . GLY A 1 478 ? 3.414 -6.334 -9.845 1.00 93.69 478 GLY A C 1
ATOM 3750 O O . GLY A 1 478 ? 3.772 -6.914 -10.872 1.00 93.69 478 GLY A O 1
ATOM 3751 N N . GLN A 1 479 ? 2.269 -6.621 -9.226 1.00 90.94 479 GLN A N 1
ATOM 3752 C CA . GLN A 1 479 ? 1.275 -7.611 -9.645 1.00 90.94 479 GLN A CA 1
ATOM 3753 C C . GLN A 1 479 ? -0.129 -7.080 -9.354 1.00 90.94 479 GLN A C 1
ATOM 3755 O O . GLN A 1 479 ? -0.402 -6.556 -8.276 1.00 90.94 479 GLN A O 1
ATOM 3760 N N . MET A 1 480 ? -1.047 -7.273 -10.298 1.00 84.88 480 MET A N 1
ATOM 3761 C CA . MET A 1 480 ? -2.472 -7.028 -10.070 1.00 84.88 480 MET A CA 1
ATOM 3762 C C . MET A 1 480 ? -3.133 -8.318 -9.571 1.00 84.88 480 MET A C 1
ATOM 3764 O O . MET A 1 480 ? -2.780 -9.407 -10.036 1.00 84.88 480 MET A O 1
ATOM 3768 N N . ILE A 1 481 ? -4.101 -8.226 -8.657 1.00 84.69 481 ILE A N 1
ATOM 3769 C CA . ILE A 1 481 ? -4.803 -9.384 -8.077 1.00 84.69 481 ILE A CA 1
ATOM 3770 C C . ILE A 1 481 ? -6.301 -9.074 -7.945 1.00 84.69 481 ILE A C 1
ATOM 3772 O O . ILE A 1 481 ? -6.693 -7.995 -7.504 1.00 84.69 481 ILE A O 1
ATOM 3776 N N . SER A 1 482 ? -7.161 -10.012 -8.346 1.00 80.06 482 SER A N 1
ATOM 3777 C CA . SER A 1 482 ? -8.624 -9.860 -8.265 1.00 80.06 482 SER A CA 1
ATOM 3778 C C . SER A 1 482 ? -9.133 -9.828 -6.811 1.00 80.06 482 SER A C 1
ATOM 3780 O O . SER A 1 482 ? -8.428 -10.287 -5.909 1.00 80.06 482 SER A O 1
ATOM 3782 N N . PRO A 1 483 ? -10.384 -9.392 -6.554 1.00 80.81 483 PRO A N 1
ATOM 3783 C CA . PRO A 1 483 ? -10.985 -9.469 -5.214 1.00 80.81 483 PRO A CA 1
ATOM 3784 C C . PRO A 1 483 ? -11.161 -10.910 -4.703 1.00 80.81 483 PRO A C 1
ATOM 3786 O O . PRO A 1 483 ? -11.341 -11.128 -3.505 1.00 80.81 483 PRO A O 1
ATOM 3789 N N . ASP A 1 484 ? -11.110 -11.879 -5.625 1.00 81.00 484 ASP A N 1
ATOM 3790 C CA . ASP A 1 484 ? -11.155 -13.326 -5.401 1.00 81.00 484 ASP A CA 1
ATOM 3791 C C . ASP A 1 484 ? -9.745 -13.963 -5.298 1.00 81.00 484 ASP A C 1
ATOM 3793 O O . ASP A 1 484 ? -9.620 -15.185 -5.285 1.00 81.00 484 ASP A O 1
ATOM 3797 N N . GLY A 1 485 ? -8.665 -13.168 -5.263 1.00 83.19 485 GLY A N 1
ATOM 3798 C CA . GLY A 1 485 ? -7.285 -13.648 -5.063 1.00 83.19 485 GLY A CA 1
ATOM 3799 C C . GLY A 1 485 ? -6.596 -14.197 -6.319 1.00 83.19 485 GLY A C 1
ATOM 3800 O O . GLY A 1 485 ? -5.416 -14.529 -6.290 1.00 83.19 485 GLY A O 1
ATOM 3801 N N . ILE A 1 486 ? -7.299 -14.263 -7.452 1.00 82.12 486 ILE A N 1
ATOM 3802 C CA . ILE A 1 486 ? -6.740 -14.687 -8.745 1.00 82.12 486 ILE A CA 1
ATOM 3803 C C . ILE A 1 486 ? -5.729 -13.643 -9.242 1.00 82.12 486 ILE A C 1
ATOM 3805 O O . ILE A 1 486 ? -6.076 -12.461 -9.327 1.00 82.12 486 ILE A O 1
ATOM 3809 N N . LEU A 1 487 ? -4.517 -14.071 -9.617 1.00 79.19 487 LEU A N 1
ATOM 3810 C CA . LEU A 1 487 ? -3.506 -13.198 -10.224 1.00 79.19 487 LEU A CA 1
ATOM 3811 C C . LEU A 1 487 ? -3.981 -12.671 -11.591 1.00 79.19 487 LEU A C 1
ATOM 3813 O O . LEU A 1 487 ? -4.439 -13.418 -12.458 1.00 79.19 487 LEU A O 1
ATOM 3817 N N . ILE A 1 488 ? -3.879 -11.357 -11.770 1.00 70.88 488 ILE A N 1
ATOM 3818 C CA . ILE A 1 488 ? -4.384 -10.587 -12.908 1.00 70.88 488 ILE A CA 1
ATOM 3819 C C . ILE A 1 488 ? -3.178 -10.180 -13.781 1.00 70.88 488 ILE A C 1
ATOM 3821 O O . ILE A 1 488 ? -2.461 -9.229 -13.489 1.00 70.88 488 ILE A O 1
ATOM 3825 N N . GLY A 1 489 ? -2.933 -10.928 -14.863 1.00 64.12 489 GLY A N 1
ATOM 3826 C CA . GLY A 1 489 ? -1.750 -10.745 -15.723 1.00 64.12 489 GLY A CA 1
ATOM 3827 C C . GLY A 1 489 ? -0.461 -11.340 -15.132 1.00 64.12 489 GLY A C 1
ATOM 3828 O O . GLY A 1 489 ? -0.513 -12.104 -14.172 1.00 64.12 489 GLY A O 1
ATOM 3829 N N . SER A 1 490 ? 0.690 -11.013 -15.725 1.00 76.75 490 SER A N 1
ATOM 3830 C CA . SER A 1 490 ? 2.022 -11.352 -15.195 1.00 76.75 490 SER A CA 1
ATOM 3831 C C . SER A 1 490 ? 2.545 -10.261 -14.259 1.00 76.75 490 SER A C 1
ATOM 3833 O O . SER A 1 490 ? 2.040 -9.136 -14.301 1.00 76.75 490 SER A O 1
ATOM 3835 N N . ASN A 1 491 ? 3.621 -10.548 -13.514 1.00 83.56 491 ASN A N 1
ATOM 3836 C CA . ASN A 1 491 ? 4.366 -9.486 -12.837 1.00 83.56 491 ASN A CA 1
ATOM 3837 C C . ASN A 1 491 ? 4.834 -8.451 -13.879 1.00 83.56 491 ASN A C 1
ATOM 3839 O O . ASN A 1 491 ? 5.133 -8.812 -15.025 1.00 83.56 491 ASN A O 1
ATOM 3843 N N . PHE A 1 492 ? 4.919 -7.186 -13.482 1.00 80.31 492 PHE A N 1
ATOM 3844 C CA . PHE A 1 492 ? 5.397 -6.092 -14.323 1.00 80.31 492 PHE A CA 1
ATOM 3845 C C . PHE A 1 492 ? 6.487 -5.281 -13.607 1.00 80.31 492 PHE A C 1
ATOM 3847 O O . PHE A 1 492 ? 6.344 -5.013 -12.414 1.00 80.31 492 PHE A O 1
ATOM 3854 N N . PRO A 1 493 ? 7.551 -4.849 -14.307 1.00 84.88 493 PRO A N 1
ATOM 3855 C CA . PRO A 1 493 ? 8.511 -3.904 -13.750 1.00 84.88 493 PRO A CA 1
ATOM 3856 C C . PRO A 1 493 ? 7.852 -2.534 -13.560 1.00 84.88 493 PRO A C 1
ATOM 3858 O O . PRO A 1 493 ? 7.188 -2.032 -14.474 1.00 84.88 493 PRO A O 1
ATOM 3861 N N . VAL A 1 494 ? 8.048 -1.927 -12.392 1.00 86.75 494 VAL A N 1
ATOM 3862 C CA . VAL A 1 494 ? 7.721 -0.522 -12.095 1.00 86.75 494 VAL A CA 1
ATOM 3863 C C . VAL A 1 494 ? 8.942 0.351 -12.355 1.00 86.75 494 VAL A C 1
ATOM 3865 O O . VAL A 1 494 ? 8.842 1.317 -13.102 1.00 86.75 494 VAL A O 1
ATOM 3868 N N . CYS A 1 495 ? 10.091 -0.030 -11.797 1.00 89.19 495 CYS A N 1
ATOM 3869 C CA . CYS A 1 495 ? 11.377 0.626 -11.999 1.00 89.19 495 CYS A CA 1
ATOM 3870 C C . CYS A 1 495 ? 12.456 -0.446 -12.177 1.00 89.19 495 CYS A C 1
ATOM 3872 O O . CYS A 1 495 ? 12.468 -1.421 -11.427 1.00 89.19 495 CYS A O 1
ATOM 3874 N N . THR A 1 496 ? 13.320 -0.269 -13.178 1.00 91.00 496 THR A N 1
ATOM 3875 C CA . THR A 1 496 ? 14.498 -1.119 -13.433 1.00 91.00 496 THR A CA 1
ATOM 3876 C C . THR A 1 496 ? 15.689 -0.230 -13.795 1.00 91.00 496 THR A C 1
ATOM 3878 O O . THR A 1 496 ? 16.240 -0.288 -14.904 1.00 91.00 496 THR A O 1
ATOM 3881 N N . ALA A 1 497 ? 15.990 0.722 -12.914 1.00 91.44 497 ALA A N 1
ATOM 3882 C CA . ALA A 1 497 ? 17.109 1.638 -13.073 1.00 91.44 497 ALA A CA 1
ATOM 3883 C C . ALA A 1 497 ? 18.434 0.947 -12.697 1.00 91.44 497 ALA A C 1
ATOM 3885 O O . ALA A 1 497 ? 18.468 -0.197 -12.252 1.00 91.44 497 ALA A O 1
ATOM 3886 N N . ALA A 1 498 ? 19.565 1.624 -12.905 1.00 93.38 498 ALA A N 1
ATOM 3887 C CA . ALA A 1 498 ? 20.854 1.066 -12.503 1.00 93.38 498 ALA A CA 1
ATOM 3888 C C . ALA A 1 498 ? 20.935 0.893 -10.973 1.00 93.38 498 ALA A C 1
ATOM 3890 O O . ALA A 1 498 ? 20.450 1.741 -10.230 1.00 93.38 498 ALA A O 1
ATOM 3891 N N . TYR A 1 499 ? 21.631 -0.150 -10.513 1.00 96.94 499 TYR A N 1
ATOM 3892 C CA . TYR A 1 499 ? 21.777 -0.471 -9.084 1.00 96.94 499 TYR A CA 1
ATOM 3893 C C . TYR A 1 499 ? 20.422 -0.686 -8.384 1.00 96.94 499 TYR A C 1
ATOM 3895 O O . TYR A 1 499 ? 19.460 -1.065 -9.035 1.00 96.94 499 TYR A O 1
ATOM 3903 N N . ASN A 1 500 ? 20.365 -0.543 -7.059 1.00 97.88 500 ASN A N 1
ATOM 3904 C CA . ASN A 1 500 ? 19.205 -0.945 -6.265 1.00 97.88 500 ASN A CA 1
ATOM 3905 C C . ASN A 1 500 ? 18.078 0.100 -6.287 1.00 97.88 500 ASN A C 1
ATOM 3907 O O . ASN A 1 500 ? 18.326 1.306 -6.224 1.00 97.88 500 ASN A O 1
ATOM 3911 N N . GLN A 1 501 ? 16.840 -0.376 -6.261 1.00 97.69 501 GLN A N 1
ATOM 3912 C CA . GLN A 1 501 ? 15.637 0.337 -5.860 1.00 97.69 501 GLN A CA 1
ATOM 3913 C C . GLN A 1 501 ? 14.941 -0.474 -4.758 1.00 97.69 501 GLN A C 1
ATOM 3915 O O . GLN A 1 501 ? 14.721 -1.674 -4.896 1.00 97.69 501 GLN A O 1
ATOM 3920 N N . ILE A 1 502 ? 14.655 0.171 -3.627 1.00 98.19 502 ILE A N 1
ATOM 3921 C CA . ILE A 1 502 ? 14.277 -0.480 -2.365 1.00 98.19 502 ILE A CA 1
ATOM 3922 C C . ILE A 1 502 ? 13.218 0.321 -1.598 1.00 98.19 502 ILE A C 1
ATOM 3924 O O . ILE A 1 502 ? 12.989 1.497 -1.870 1.00 98.19 502 ILE A O 1
ATOM 3928 N N . PHE A 1 503 ? 12.595 -0.316 -0.608 1.00 97.88 503 PHE A N 1
ATOM 3929 C CA . PHE A 1 503 ? 11.545 0.229 0.257 1.00 97.88 503 PHE A CA 1
ATOM 3930 C C . PHE A 1 503 ? 10.353 0.832 -0.517 1.00 97.88 503 PHE A C 1
ATOM 3932 O O . PHE A 1 503 ? 10.116 2.038 -0.422 1.00 97.88 503 PHE A O 1
ATOM 3939 N N . PRO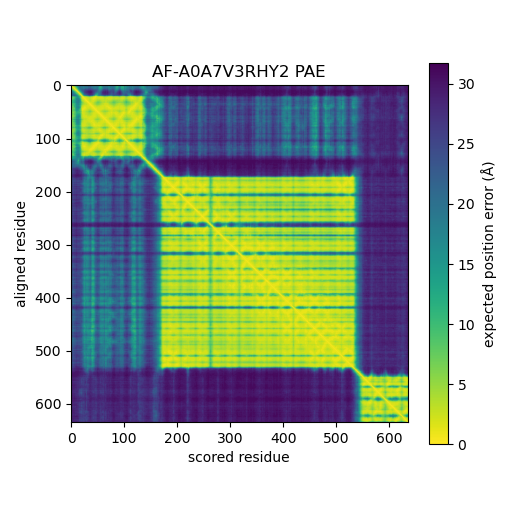 A 1 504 ? 9.603 0.022 -1.293 1.00 98.19 504 PRO A N 1
ATOM 3940 C CA . PRO A 1 504 ? 8.377 0.477 -1.935 1.00 98.19 504 PRO A CA 1
ATOM 3941 C C . PRO A 1 504 ? 7.283 0.788 -0.899 1.00 98.19 504 PRO A C 1
ATOM 3943 O O . PRO A 1 504 ? 6.977 -0.041 -0.046 1.00 98.19 504 PRO A O 1
ATOM 3946 N N . SER A 1 505 ? 6.646 1.952 -1.025 1.00 98.44 505 SER A N 1
ATOM 3947 C CA . SER A 1 505 ? 5.365 2.293 -0.382 1.00 98.44 505 SER A CA 1
ATOM 3948 C C . SER A 1 505 ? 4.399 2.811 -1.449 1.00 98.44 505 SER A C 1
ATOM 3950 O O . SER A 1 505 ? 4.828 3.406 -2.444 1.00 98.44 505 SER A O 1
ATOM 3952 N N . ALA A 1 506 ? 3.095 2.571 -1.297 1.00 97.12 506 ALA A N 1
ATOM 3953 C CA . ALA A 1 506 ? 2.110 2.914 -2.317 1.00 97.12 506 ALA A CA 1
ATOM 3954 C C . ALA A 1 506 ? 0.815 3.479 -1.730 1.00 97.12 506 ALA A C 1
ATOM 3956 O O . ALA A 1 506 ? 0.356 3.097 -0.660 1.00 97.12 506 ALA A O 1
ATOM 3957 N N . SER A 1 507 ? 0.157 4.367 -2.478 1.00 95.38 507 SER A N 1
ATOM 3958 C CA . SER A 1 507 ? -1.153 4.887 -2.088 1.00 95.38 507 SER A CA 1
ATOM 3959 C C . SER A 1 507 ? -2.104 5.023 -3.267 1.00 95.38 507 SER A C 1
ATOM 3961 O O . SER A 1 507 ? -1.731 5.475 -4.353 1.00 95.38 507 SER A O 1
ATOM 3963 N N . LYS A 1 508 ? -3.372 4.677 -3.031 1.00 86.81 508 LYS A N 1
ATOM 3964 C CA . LYS A 1 508 ? -4.468 4.930 -3.966 1.00 86.81 508 LYS A CA 1
ATOM 3965 C C . LYS A 1 508 ? -4.788 6.429 -3.990 1.00 86.81 508 LYS A C 1
ATOM 3967 O O . LYS A 1 508 ? -5.163 7.002 -2.970 1.00 86.81 508 LYS A O 1
ATOM 3972 N N . GLY A 1 509 ? -4.692 7.043 -5.166 1.00 76.31 509 GLY A N 1
ATOM 3973 C CA . GLY A 1 509 ? -5.066 8.436 -5.396 1.00 76.31 509 GLY A CA 1
ATOM 3974 C C . GLY A 1 509 ? -6.538 8.638 -5.764 1.00 76.31 509 GLY A C 1
ATOM 3975 O O . GLY A 1 509 ? -7.396 7.782 -5.546 1.00 76.31 509 GLY A O 1
ATOM 3976 N N . TYR A 1 510 ? -6.819 9.786 -6.389 1.00 65.56 510 TYR A N 1
ATOM 3977 C CA . TYR A 1 510 ? -8.136 10.106 -6.958 1.00 65.56 510 TYR A CA 1
ATOM 3978 C C . TYR A 1 510 ? -8.579 9.114 -8.047 1.00 65.56 510 TYR A C 1
ATOM 3980 O O . TYR A 1 510 ? -9.723 8.669 -8.058 1.00 65.56 510 TYR A O 1
ATOM 3988 N N . SER A 1 511 ? -7.665 8.780 -8.960 1.00 56.06 511 SER A N 1
ATOM 3989 C CA . SER A 1 511 ? -7.906 7.930 -10.129 1.00 56.06 511 SER A CA 1
ATOM 3990 C C . SER A 1 511 ? -6.621 7.168 -10.462 1.00 56.06 511 SER A C 1
ATOM 3992 O O . SER A 1 511 ? -5.847 7.614 -11.308 1.00 56.06 511 SER A O 1
ATOM 3994 N N . GLY A 1 512 ? -6.343 6.085 -9.733 1.00 73.00 512 GLY A N 1
ATOM 3995 C CA . GLY A 1 512 ? -5.126 5.277 -9.884 1.00 73.00 512 GLY A CA 1
ATOM 3996 C C . GLY A 1 512 ? -4.271 5.226 -8.616 1.00 73.00 512 GLY A C 1
ATOM 3997 O O . GLY A 1 512 ? -4.796 5.360 -7.508 1.00 73.00 512 GLY A O 1
ATOM 3998 N N . TYR A 1 513 ? -2.961 5.035 -8.778 1.00 85.62 513 TYR A N 1
ATOM 3999 C CA . TYR A 1 513 ? -1.996 4.937 -7.677 1.00 85.62 513 TYR A CA 1
ATOM 4000 C C . TYR A 1 513 ? -0.788 5.851 -7.869 1.00 85.62 513 TYR A C 1
ATOM 4002 O O . TYR A 1 513 ? -0.495 6.314 -8.972 1.00 85.62 513 TYR A O 1
ATOM 4010 N N . PHE A 1 514 ? -0.068 6.053 -6.773 1.00 90.75 514 PHE A N 1
ATOM 4011 C CA . PHE A 1 514 ? 1.301 6.543 -6.755 1.00 90.75 514 PHE A CA 1
ATOM 4012 C C . PHE A 1 514 ? 2.117 5.595 -5.874 1.00 90.75 514 PHE A C 1
ATOM 4014 O O . PHE A 1 514 ? 1.704 5.298 -4.752 1.00 90.75 514 PHE A O 1
ATOM 4021 N N . VAL A 1 515 ? 3.226 5.086 -6.406 1.00 95.56 515 VAL A N 1
ATOM 4022 C CA . VAL A 1 515 ? 4.178 4.218 -5.698 1.00 95.56 515 VAL A CA 1
ATOM 4023 C C . VAL A 1 515 ? 5.517 4.938 -5.623 1.00 95.56 515 VAL A C 1
ATOM 4025 O O . VAL A 1 515 ? 5.920 5.576 -6.594 1.00 95.56 515 VAL A O 1
ATOM 4028 N N . VAL A 1 516 ? 6.177 4.877 -4.470 1.00 98.06 516 VAL A N 1
ATOM 4029 C CA . VAL A 1 516 ? 7.439 5.565 -4.169 1.00 98.06 516 VAL A CA 1
ATOM 4030 C C . VAL A 1 516 ? 8.472 4.578 -3.638 1.00 98.06 516 VAL A C 1
ATOM 4032 O O . VAL A 1 516 ? 8.101 3.582 -3.025 1.00 98.06 516 VAL A O 1
ATOM 4035 N N . TRP A 1 517 ? 9.754 4.848 -3.867 1.00 98.44 517 TRP A N 1
ATOM 4036 C CA . TRP A 1 517 ? 10.871 3.998 -3.446 1.00 98.44 517 TRP A CA 1
ATOM 4037 C C . TRP A 1 517 ? 12.156 4.817 -3.232 1.00 98.44 517 TRP A C 1
ATOM 4039 O O . TRP A 1 517 ? 12.288 5.953 -3.698 1.00 98.44 517 TRP A O 1
ATOM 4049 N N . SER A 1 518 ? 13.114 4.226 -2.521 1.00 98.56 518 SER A N 1
ATOM 4050 C CA . SER A 1 518 ? 14.494 4.705 -2.405 1.00 98.56 518 SER A CA 1
ATOM 4051 C C . SER A 1 518 ? 15.352 4.118 -3.520 1.00 98.56 518 SER A C 1
ATOM 4053 O O . SER A 1 518 ? 15.310 2.919 -3.776 1.00 98.56 518 SER A O 1
ATOM 4055 N N . ASP A 1 519 ? 16.148 4.946 -4.184 1.00 98.19 519 ASP A N 1
ATOM 4056 C CA . ASP A 1 519 ? 16.746 4.636 -5.482 1.00 98.19 519 ASP A CA 1
ATOM 4057 C C . ASP A 1 519 ? 18.241 4.988 -5.531 1.00 98.19 519 ASP A C 1
ATOM 4059 O O . ASP A 1 519 ? 18.623 6.117 -5.219 1.00 98.19 519 ASP A O 1
ATOM 4063 N N . TYR A 1 520 ? 19.083 4.031 -5.932 1.00 97.44 520 TYR A N 1
ATOM 4064 C CA . TYR A 1 520 ? 20.545 4.151 -5.987 1.00 97.44 520 TYR A CA 1
ATOM 4065 C C . TYR A 1 520 ? 21.097 4.353 -7.414 1.00 97.44 520 TYR A C 1
ATOM 4067 O O . TYR A 1 520 ? 22.284 4.126 -7.656 1.00 97.44 520 TYR A O 1
ATOM 4075 N N . ARG A 1 521 ? 20.279 4.790 -8.388 1.00 95.75 521 ARG A N 1
ATOM 4076 C CA . ARG A 1 521 ? 20.678 4.940 -9.812 1.00 95.75 521 ARG A CA 1
ATOM 4077 C C . ARG A 1 521 ? 21.893 5.825 -10.086 1.00 95.75 521 ARG A C 1
ATOM 4079 O O . ARG A 1 521 ? 22.468 5.757 -11.171 1.00 95.75 521 ARG A O 1
ATOM 4086 N N . ASN A 1 522 ? 22.278 6.667 -9.130 1.00 93.31 522 ASN A N 1
ATOM 4087 C CA . ASN A 1 522 ? 23.468 7.516 -9.192 1.00 93.31 522 ASN A CA 1
ATOM 4088 C C . ASN A 1 522 ? 24.774 6.772 -8.825 1.00 93.31 522 ASN A C 1
ATOM 4090 O O . ASN A 1 522 ? 25.853 7.233 -9.199 1.00 93.31 522 ASN A O 1
ATOM 4094 N N . GLY A 1 523 ? 24.691 5.624 -8.141 1.00 94.25 523 GLY A N 1
ATOM 4095 C CA . GLY A 1 523 ? 25.836 4.871 -7.628 1.00 94.25 523 GLY A CA 1
ATOM 4096 C C . GLY A 1 523 ? 26.542 5.510 -6.421 1.00 94.25 523 GLY A C 1
ATOM 4097 O O . GLY A 1 523 ? 27.681 5.135 -6.139 1.00 94.25 523 GLY A O 1
ATOM 4098 N N . THR A 1 524 ? 25.919 6.485 -5.748 1.00 93.62 524 THR A N 1
ATOM 4099 C CA . THR A 1 524 ? 26.517 7.273 -4.654 1.00 93.62 524 THR A CA 1
ATOM 4100 C C . THR A 1 524 ? 25.700 7.266 -3.367 1.00 93.62 524 THR A C 1
ATOM 4102 O O . THR A 1 524 ? 26.268 7.006 -2.306 1.00 93.62 524 THR A O 1
ATOM 4105 N N . ASP A 1 525 ? 24.401 7.540 -3.447 1.00 94.19 525 ASP A N 1
ATOM 4106 C CA . ASP A 1 525 ? 23.520 7.803 -2.305 1.00 94.19 525 ASP A CA 1
ATOM 4107 C C . ASP A 1 525 ? 22.046 7.593 -2.681 1.00 94.19 525 ASP A C 1
ATOM 4109 O O . ASP A 1 525 ? 21.613 7.986 -3.763 1.00 94.19 525 ASP A O 1
ATOM 4113 N N . TYR A 1 526 ? 21.252 6.979 -1.800 1.00 96.56 526 TYR A N 1
ATOM 4114 C CA . TYR A 1 526 ? 19.834 6.730 -2.090 1.00 96.56 526 TYR A CA 1
ATOM 4115 C C . TYR A 1 526 ? 19.046 8.044 -2.210 1.00 96.56 526 TYR A C 1
ATOM 4117 O O . TYR A 1 526 ? 19.143 8.922 -1.356 1.00 96.56 526 TYR A O 1
ATOM 4125 N N . ASN A 1 527 ? 18.242 8.183 -3.263 1.00 97.19 527 ASN A N 1
ATOM 4126 C CA . ASN A 1 527 ? 17.348 9.319 -3.524 1.00 97.19 527 ASN A CA 1
ATOM 4127 C C . ASN A 1 527 ? 15.885 8.841 -3.539 1.00 97.19 527 ASN A C 1
ATOM 4129 O O . ASN A 1 527 ? 15.634 7.671 -3.812 1.00 97.19 527 ASN A O 1
ATOM 4133 N N . ILE A 1 528 ? 14.905 9.715 -3.287 1.00 97.94 528 ILE A N 1
ATOM 4134 C CA . ILE A 1 528 ? 13.483 9.314 -3.305 1.00 97.94 528 ILE A CA 1
ATOM 4135 C C . ILE A 1 528 ? 12.883 9.534 -4.694 1.00 97.94 528 ILE A C 1
ATOM 4137 O O . ILE A 1 528 ? 12.910 10.652 -5.219 1.00 97.94 528 ILE A O 1
ATOM 4141 N N . TRP A 1 529 ? 12.301 8.476 -5.254 1.00 97.06 529 TRP A N 1
ATOM 4142 C CA . TRP A 1 529 ? 11.619 8.456 -6.550 1.00 97.06 529 TRP A CA 1
ATOM 4143 C C . TRP A 1 529 ? 10.214 7.852 -6.429 1.00 97.06 529 TRP A C 1
ATOM 4145 O O . TRP A 1 529 ? 9.862 7.277 -5.400 1.00 97.06 529 TRP A O 1
ATOM 4155 N N . GLY A 1 530 ? 9.398 7.990 -7.473 1.00 93.88 530 GLY A N 1
ATOM 4156 C CA . GLY A 1 530 ? 8.114 7.299 -7.587 1.00 93.88 530 GLY A CA 1
ATOM 4157 C C . GLY A 1 530 ? 7.553 7.295 -9.008 1.00 93.88 530 GLY A C 1
ATOM 4158 O O . GLY A 1 530 ? 7.993 8.081 -9.839 1.00 93.88 530 GLY A O 1
ATOM 4159 N N . ASP A 1 531 ? 6.560 6.451 -9.284 1.00 88.31 531 ASP A N 1
ATOM 4160 C CA . ASP A 1 531 ? 5.815 6.412 -10.554 1.00 88.31 531 ASP A CA 1
ATOM 4161 C C . ASP A 1 531 ? 4.317 6.589 -10.287 1.00 88.31 531 ASP A C 1
ATOM 4163 O O . ASP A 1 531 ? 3.763 6.018 -9.340 1.00 88.31 531 ASP A O 1
ATOM 4167 N N . ILE A 1 532 ? 3.659 7.405 -11.115 1.00 77.19 532 ILE A N 1
ATOM 4168 C CA . ILE A 1 532 ? 2.235 7.724 -10.987 1.00 77.19 532 ILE A CA 1
ATOM 4169 C C . ILE A 1 532 ? 1.443 7.194 -12.183 1.00 77.19 532 ILE A C 1
ATOM 4171 O O . ILE A 1 532 ? 1.361 7.810 -13.249 1.00 77.19 532 ILE A O 1
ATOM 4175 N N . GLU A 1 533 ? 0.763 6.067 -11.985 1.00 68.06 533 GLU A N 1
ATOM 4176 C CA . GLU A 1 533 ? -0.247 5.610 -12.934 1.00 68.06 533 GLU A CA 1
ATOM 4177 C C . GLU A 1 533 ? -1.585 6.282 -12.615 1.00 68.06 533 GLU A C 1
ATOM 4179 O O . GLU A 1 533 ? -2.487 5.713 -11.994 1.00 68.06 533 GLU A O 1
ATOM 4184 N N . ALA A 1 534 ? -1.714 7.530 -13.061 1.00 41.56 534 ALA A N 1
ATOM 4185 C CA . ALA A 1 534 ? -2.998 8.205 -13.106 1.00 41.56 534 ALA A CA 1
ATOM 4186 C C . ALA A 1 534 ? -3.878 7.545 -14.181 1.00 41.56 534 ALA A C 1
ATOM 4188 O O . ALA A 1 534 ? -3.682 7.783 -15.369 1.00 41.56 534 ALA A O 1
ATOM 4189 N N . THR A 1 535 ? -4.903 6.787 -13.781 1.00 38.28 535 THR A N 1
ATOM 4190 C CA . THR A 1 535 ? -5.984 6.276 -14.652 1.00 38.28 535 THR A CA 1
ATOM 4191 C C . THR A 1 535 ? -7.003 7.367 -15.025 1.00 38.28 535 THR A C 1
ATOM 4193 O O . THR A 1 535 ? -8.167 7.083 -15.300 1.00 38.28 535 THR A O 1
ATOM 4196 N N . GLY A 1 536 ? -6.578 8.630 -14.982 1.00 27.81 536 GLY A N 1
ATOM 4197 C CA . GLY A 1 536 ? -7.345 9.824 -15.311 1.00 27.81 536 GLY A CA 1
ATOM 4198 C C . GLY A 1 536 ? -6.530 10.737 -16.227 1.00 27.81 536 GLY A C 1
ATOM 4199 O O . GLY A 1 536 ? -5.314 10.601 -16.340 1.00 27.81 536 GLY A O 1
ATOM 4200 N N . ILE A 1 537 ? -7.209 11.659 -16.909 1.00 25.83 537 ILE A N 1
ATOM 4201 C CA . ILE A 1 537 ? -6.611 12.502 -17.953 1.00 25.83 537 ILE A CA 1
ATOM 4202 C C . ILE A 1 537 ? -5.471 13.355 -17.379 1.00 25.83 537 ILE A C 1
ATOM 4204 O O . ILE A 1 537 ? -5.701 14.233 -16.547 1.00 25.83 537 ILE A O 1
ATOM 4208 N N . SER A 1 538 ? -4.254 13.154 -17.883 1.00 25.14 538 SER A N 1
ATOM 4209 C CA . SER A 1 538 ? -3.152 14.089 -17.679 1.00 25.14 538 SER A CA 1
ATOM 4210 C C . SER A 1 538 ? -3.263 15.258 -18.665 1.00 25.14 538 SER A C 1
ATOM 4212 O O . SER A 1 538 ? -3.331 15.067 -19.881 1.00 25.14 538 SER A O 1
ATOM 4214 N N . GLU A 1 539 ? -3.237 16.496 -18.161 1.00 26.80 539 GLU A N 1
ATOM 4215 C CA . GLU A 1 539 ? -3.008 17.681 -19.000 1.00 26.80 539 GLU A CA 1
ATOM 4216 C C . GLU A 1 539 ? -1.529 17.728 -19.421 1.00 26.80 539 GLU A C 1
ATOM 4218 O O . GLU A 1 539 ? -0.711 18.479 -18.886 1.00 26.80 539 GLU A O 1
ATOM 4223 N N . GLY A 1 540 ? -1.164 16.869 -20.375 1.00 27.25 540 GLY A N 1
ATOM 4224 C CA . GLY A 1 540 ? 0.184 16.812 -20.928 1.00 27.25 540 GLY A CA 1
ATOM 4225 C C . GLY A 1 540 ? 0.606 18.155 -21.535 1.00 27.25 540 GLY A C 1
ATOM 4226 O O . GLY A 1 540 ? -0.136 18.763 -22.310 1.00 27.25 540 GLY A O 1
ATOM 4227 N N . LYS A 1 541 ? 1.827 18.609 -21.217 1.00 32.53 541 LYS A N 1
ATOM 4228 C CA . LYS A 1 541 ? 2.437 19.835 -21.766 1.00 32.53 541 LYS A CA 1
ATOM 4229 C C . LYS A 1 541 ? 2.692 19.717 -23.278 1.00 32.53 541 LYS A C 1
ATOM 4231 O O . LYS A 1 541 ? 3.821 19.507 -23.713 1.00 32.53 541 LYS A O 1
ATOM 4236 N N . SER A 1 542 ? 1.656 19.905 -24.092 1.00 28.45 542 SER A N 1
ATOM 4237 C CA . SER A 1 542 ? 1.775 19.936 -25.553 1.00 28.45 542 SER A CA 1
ATOM 4238 C C . SER A 1 542 ? 2.076 21.349 -26.061 1.00 28.45 542 SER A C 1
ATOM 4240 O O . SER A 1 542 ? 1.270 22.272 -25.925 1.00 28.45 542 SER A O 1
ATOM 4242 N N . SER A 1 543 ? 3.250 21.531 -26.669 1.00 29.89 543 SER A N 1
ATOM 4243 C CA . SER A 1 543 ? 3.721 22.828 -27.181 1.00 29.89 543 SER A CA 1
ATOM 4244 C C . SER A 1 543 ? 3.150 23.173 -28.565 1.00 29.89 543 SER A C 1
ATOM 4246 O O . SER A 1 543 ? 3.896 23.366 -29.522 1.00 29.89 543 SER A O 1
ATOM 4248 N N . ALA A 1 544 ? 1.823 23.290 -28.672 1.00 28.30 544 ALA A N 1
ATOM 4249 C CA . ALA A 1 544 ? 1.146 23.885 -29.831 1.00 28.30 544 ALA A CA 1
ATOM 4250 C C . ALA A 1 544 ? -0.241 24.437 -29.446 1.00 28.30 544 ALA A C 1
ATOM 4252 O O . ALA A 1 544 ? -1.250 23.735 -29.517 1.00 28.30 544 ALA A O 1
ATOM 4253 N N . VAL A 1 545 ? -0.315 25.711 -29.041 1.00 28.12 545 VAL A N 1
ATOM 4254 C CA . VAL A 1 545 ? -1.588 26.336 -28.637 1.00 28.12 545 VAL A CA 1
ATOM 4255 C C . VAL A 1 545 ? -2.516 26.515 -29.842 1.00 28.12 545 VAL A C 1
ATOM 4257 O O . VAL A 1 545 ? -2.408 27.487 -30.588 1.00 28.12 545 VAL A O 1
ATOM 4260 N N . THR A 1 546 ? -3.498 25.623 -29.967 1.00 29.50 546 THR A N 1
ATOM 4261 C CA . THR A 1 546 ? -4.761 25.935 -30.648 1.00 29.50 546 THR A CA 1
ATOM 4262 C C . THR A 1 546 ? -5.739 26.420 -29.574 1.00 29.50 546 THR A C 1
ATOM 4264 O O . THR A 1 546 ? -6.067 25.640 -28.680 1.00 29.50 546 THR A O 1
ATOM 4267 N N . PRO A 1 547 ? -6.178 27.693 -29.576 1.00 35.12 547 PRO A N 1
ATOM 4268 C CA . PRO A 1 547 ? -6.990 28.224 -28.485 1.00 35.12 547 PRO A CA 1
ATOM 4269 C C . PRO A 1 547 ? -8.369 27.539 -28.420 1.00 35.12 547 PRO A C 1
ATOM 4271 O O . PRO A 1 547 ? -8.963 27.252 -29.467 1.00 35.12 547 PRO A O 1
ATOM 4274 N N . PRO A 1 548 ? -8.912 27.298 -27.210 1.00 39.56 548 PRO A N 1
ATOM 4275 C CA . PRO A 1 548 ? -10.145 26.538 -27.028 1.00 39.56 548 PRO A CA 1
ATOM 4276 C C . PRO A 1 548 ? -11.354 27.199 -27.703 1.00 39.56 548 PRO A C 1
ATOM 4278 O O . PRO A 1 548 ? -11.400 28.422 -27.896 1.00 39.56 548 PRO A O 1
ATOM 4281 N N . THR A 1 549 ? -12.360 26.384 -28.036 1.00 49.59 549 THR A N 1
ATOM 4282 C CA . THR A 1 549 ? -13.624 26.797 -28.670 1.00 49.59 549 THR A CA 1
ATOM 4283 C C . THR A 1 549 ? -14.400 27.758 -27.763 1.00 49.59 549 THR A C 1
ATOM 4285 O O . THR A 1 549 ? -15.218 27.370 -26.931 1.00 49.59 549 THR A O 1
ATOM 4288 N N . THR A 1 550 ? -14.123 29.050 -27.905 1.00 61.34 550 THR A N 1
ATOM 4289 C CA . THR A 1 550 ? -14.541 30.092 -26.966 1.00 61.34 550 THR A CA 1
ATOM 4290 C C . THR A 1 550 ? -15.868 30.680 -27.418 1.00 61.34 550 THR A C 1
ATOM 4292 O O . THR A 1 550 ? -15.897 31.695 -28.107 1.00 61.34 550 THR A O 1
ATOM 4295 N N . LEU A 1 551 ? -16.977 30.043 -27.038 1.00 73.88 551 LEU A N 1
ATOM 4296 C CA . LEU A 1 551 ? -18.318 30.592 -27.240 1.00 73.88 551 LEU A CA 1
ATOM 4297 C C . LEU A 1 551 ? -18.703 31.479 -26.048 1.00 73.88 551 LEU A C 1
ATOM 4299 O O . LEU A 1 551 ? -19.076 30.976 -24.986 1.00 73.88 551 LEU A O 1
ATOM 4303 N N . ASN A 1 552 ? -18.622 32.801 -26.202 1.00 81.81 552 ASN A N 1
ATOM 4304 C CA . ASN A 1 552 ? -18.900 33.765 -25.131 1.00 81.81 552 ASN A CA 1
ATOM 4305 C C . ASN A 1 552 ? -20.022 34.743 -25.477 1.00 81.81 552 ASN A C 1
ATOM 4307 O O . ASN A 1 552 ? -20.306 35.010 -26.636 1.00 81.81 552 ASN A O 1
ATOM 4311 N N . THR A 1 553 ? -20.712 35.234 -24.447 1.00 81.25 553 THR A N 1
ATOM 4312 C CA . THR A 1 553 ? -21.976 35.972 -24.586 1.00 81.25 553 THR A CA 1
ATOM 4313 C C . THR A 1 553 ? -22.054 37.063 -23.521 1.00 81.25 553 THR A C 1
ATOM 4315 O O . THR A 1 553 ? -22.131 36.720 -22.338 1.00 81.25 553 THR A O 1
ATOM 4318 N N . PHE A 1 554 ? -22.045 38.346 -23.894 1.00 82.75 554 PHE A N 1
ATOM 4319 C CA . PHE A 1 554 ? -22.174 39.443 -22.924 1.00 82.75 554 PHE A CA 1
ATOM 4320 C C . PHE A 1 554 ? -22.956 40.670 -23.442 1.00 82.75 554 PHE A C 1
ATOM 4322 O O . PHE A 1 554 ? -22.942 40.954 -24.640 1.00 82.75 554 PHE A O 1
ATOM 4329 N N . PRO A 1 555 ? -23.615 41.437 -22.549 1.00 75.38 555 PRO A N 1
ATOM 4330 C CA . PRO A 1 555 ? -23.956 41.048 -21.175 1.00 75.38 555 PRO A CA 1
ATOM 4331 C C . PRO A 1 555 ? -24.896 39.832 -21.192 1.00 75.38 555 PRO A C 1
ATOM 4333 O O . PRO A 1 555 ? -25.650 39.662 -22.139 1.00 75.38 555 PRO A O 1
ATOM 4336 N N . ASN A 1 556 ? -24.833 38.951 -20.198 1.00 81.44 556 ASN A N 1
ATOM 4337 C CA . ASN A 1 556 ? -25.783 37.843 -20.065 1.00 81.44 556 ASN A CA 1
ATOM 4338 C C . ASN A 1 556 ? -26.149 37.712 -18.576 1.00 81.44 556 ASN A C 1
ATOM 4340 O O . ASN A 1 556 ? -25.271 37.325 -17.804 1.00 81.44 556 ASN A O 1
ATOM 4344 N N . PRO A 1 557 ? -27.381 38.054 -18.146 1.00 87.06 557 PRO A N 1
ATOM 4345 C CA . PRO A 1 557 ? -28.535 38.464 -18.960 1.00 87.06 557 PRO A CA 1
ATOM 4346 C C . PRO A 1 557 ? -28.350 39.760 -19.775 1.00 87.06 557 PRO A C 1
ATOM 4348 O O . PRO A 1 557 ? -27.523 40.605 -19.436 1.00 87.06 557 PRO A O 1
ATOM 4351 N N . PHE A 1 558 ? -29.146 39.934 -20.834 1.00 89.44 558 PHE A N 1
ATOM 4352 C CA . PHE A 1 558 ? -29.175 41.142 -21.674 1.00 89.44 558 PHE A CA 1
ATOM 4353 C C . PHE A 1 558 ? -30.572 41.762 -21.758 1.00 89.44 558 PHE A C 1
ATOM 4355 O O . PHE A 1 558 ? -31.562 41.098 -21.483 1.00 89.44 558 PHE A O 1
ATOM 4362 N N . LYS A 1 559 ? -30.650 43.028 -22.187 1.00 81.06 559 LYS A N 1
ATOM 4363 C CA . LYS A 1 559 ? -31.911 43.751 -22.444 1.00 81.06 559 LYS A CA 1
ATOM 4364 C C . LYS A 1 559 ? -32.054 44.106 -23.930 1.00 81.06 559 LYS A C 1
ATOM 4366 O O . LYS A 1 559 ? -32.822 43.478 -24.648 1.00 81.06 559 LYS A O 1
ATOM 4371 N N . ASN A 1 560 ? -31.242 45.056 -24.409 1.00 78.06 560 ASN A N 1
ATOM 4372 C CA . ASN A 1 560 ? -31.348 45.603 -25.773 1.00 78.06 560 ASN A CA 1
ATOM 4373 C C . ASN A 1 560 ? -30.467 44.895 -26.819 1.00 78.06 560 ASN A C 1
ATOM 4375 O O . ASN A 1 560 ? -30.767 44.959 -28.005 1.00 78.06 560 ASN A O 1
ATOM 4379 N N . ARG A 1 561 ? -29.335 44.302 -26.412 1.00 86.25 561 ARG A N 1
ATOM 4380 C CA . ARG A 1 561 ? -28.424 43.568 -27.305 1.00 86.25 561 ARG A CA 1
ATOM 4381 C C . ARG A 1 561 ? -27.543 42.584 -26.542 1.00 86.25 561 ARG A C 1
ATOM 4383 O O . ARG A 1 561 ? -27.141 42.879 -25.417 1.00 86.25 561 ARG A O 1
ATOM 4390 N N . LEU A 1 562 ? -27.193 41.489 -27.200 1.00 88.94 562 LEU A N 1
ATOM 4391 C CA . LEU A 1 562 ? -26.233 40.478 -26.780 1.00 88.94 562 LEU A CA 1
ATOM 4392 C C . LEU A 1 562 ? -25.076 40.444 -27.786 1.00 88.94 562 LEU A C 1
ATOM 4394 O O . LEU A 1 562 ? -25.311 40.278 -28.982 1.00 88.94 562 LEU A O 1
ATOM 4398 N N . ILE A 1 563 ? -23.838 40.581 -27.317 1.00 86.88 563 ILE A N 1
ATOM 4399 C CA . ILE A 1 563 ? -22.637 40.327 -28.121 1.00 86.88 563 ILE A CA 1
ATOM 4400 C C . ILE A 1 563 ? -22.284 38.851 -27.953 1.00 86.88 563 ILE A C 1
ATOM 4402 O O . ILE A 1 563 ? -22.157 38.374 -26.825 1.00 86.88 563 ILE A O 1
ATOM 4406 N N . ILE A 1 564 ? -22.140 38.137 -29.066 1.00 87.62 564 ILE A N 1
ATOM 4407 C CA . ILE A 1 564 ? -21.777 36.720 -29.123 1.00 87.62 564 ILE A CA 1
ATOM 4408 C C . ILE A 1 564 ? -20.392 36.635 -29.767 1.00 87.62 564 ILE A C 1
ATOM 4410 O O . ILE A 1 564 ? -20.218 37.040 -30.916 1.00 87.62 564 ILE A O 1
ATOM 4414 N N . GLN A 1 565 ? -19.412 36.125 -29.028 1.00 83.88 565 GLN A N 1
ATOM 4415 C CA . GLN A 1 565 ? -18.035 35.927 -29.475 1.00 83.88 565 GLN A CA 1
ATOM 4416 C C . GLN A 1 565 ? -17.759 34.444 -29.751 1.00 83.88 565 GLN A C 1
ATOM 4418 O O . GLN A 1 565 ? -18.255 33.586 -29.018 1.00 83.88 565 GLN A O 1
ATOM 4423 N N . TYR A 1 566 ? -16.957 34.155 -30.778 1.00 79.75 566 TYR A N 1
ATOM 4424 C CA . TYR A 1 566 ? -16.561 32.803 -31.188 1.00 79.75 566 TYR A CA 1
ATOM 4425 C C . TYR A 1 566 ? -15.139 32.790 -31.781 1.00 79.75 566 TYR A C 1
ATOM 4427 O O . TYR A 1 566 ? -14.749 33.720 -32.483 1.00 79.75 566 TYR A O 1
ATOM 4435 N N . SER A 1 567 ? -14.346 31.749 -31.494 1.00 59.72 567 SER A N 1
ATOM 4436 C CA . SER A 1 567 ? -12.903 31.686 -31.822 1.00 59.72 567 SER A CA 1
ATOM 4437 C C . SER A 1 567 ? -12.512 30.742 -32.974 1.00 59.72 567 SER A C 1
ATOM 4439 O O . SER A 1 567 ? -11.327 30.487 -33.169 1.00 59.72 567 SER A O 1
ATOM 4441 N N . GLN A 1 568 ? -13.475 30.186 -33.719 1.00 61.16 568 GLN A N 1
ATOM 4442 C CA . GLN A 1 568 ? -13.244 29.181 -34.774 1.00 61.16 568 GLN A CA 1
ATOM 4443 C C . GLN A 1 568 ? -14.159 29.400 -35.994 1.00 61.16 568 GLN A C 1
ATOM 4445 O O . GLN A 1 568 ? -15.060 30.239 -35.955 1.00 61.16 568 GLN A O 1
ATOM 4450 N N . GLU A 1 569 ? -13.949 28.624 -37.065 1.00 61.97 569 GLU A N 1
ATOM 4451 C CA . GLU A 1 569 ? -14.801 28.597 -38.265 1.00 61.97 569 GLU A CA 1
ATOM 4452 C C . GLU A 1 569 ? -16.202 28.009 -37.987 1.00 61.97 569 GLU A C 1
ATOM 4454 O O . GLU A 1 569 ? -16.507 26.855 -38.310 1.00 61.97 569 GLU A O 1
ATOM 4459 N N . ALA A 1 570 ? -17.073 28.823 -37.396 1.00 61.78 570 ALA A N 1
ATOM 4460 C CA . ALA A 1 570 ? -18.485 28.504 -37.237 1.00 61.78 570 ALA A CA 1
ATOM 4461 C C . ALA A 1 570 ? -19.197 28.502 -38.601 1.00 61.78 570 ALA A C 1
ATOM 4463 O O . ALA A 1 570 ? -19.144 29.482 -39.341 1.00 61.78 570 ALA A O 1
ATOM 4464 N N . LEU A 1 571 ? -19.914 27.424 -38.922 1.00 67.88 571 LEU A N 1
ATOM 4465 C CA . LEU A 1 571 ? -20.806 27.371 -40.087 1.00 67.88 571 LEU A CA 1
ATOM 4466 C C . LEU A 1 571 ? -22.095 28.159 -39.828 1.00 67.88 571 LEU A C 1
ATOM 4468 O O . LEU A 1 571 ? -22.593 28.867 -40.708 1.00 67.88 571 LEU A O 1
ATOM 4472 N N . ALA A 1 572 ? -22.626 28.029 -38.610 1.00 77.25 572 ALA A N 1
ATOM 4473 C CA . ALA A 1 572 ? -23.800 28.749 -38.145 1.00 77.25 572 ALA A CA 1
ATOM 4474 C C . ALA A 1 572 ? -23.776 28.955 -36.623 1.00 77.25 572 ALA A C 1
ATOM 4476 O O . ALA A 1 572 ? -23.254 28.124 -35.872 1.00 77.25 572 ALA A O 1
ATOM 4477 N N . ILE A 1 573 ? -24.407 30.043 -36.181 1.00 85.69 573 ILE A N 1
ATOM 4478 C CA . ILE A 1 573 ? -24.861 30.229 -34.800 1.00 85.69 573 ILE A CA 1
ATOM 4479 C C . ILE A 1 573 ? -26.386 30.318 -34.817 1.00 85.69 573 ILE A C 1
ATOM 4481 O O . ILE A 1 573 ? -26.955 31.214 -35.437 1.00 85.69 573 ILE A O 1
ATOM 4485 N N . ASP A 1 574 ? -27.044 29.400 -34.120 1.00 88.06 574 ASP A N 1
ATOM 4486 C CA . ASP A 1 574 ? -28.501 29.285 -34.053 1.00 88.06 574 ASP A CA 1
ATOM 4487 C C . ASP A 1 574 ? -28.995 29.555 -32.626 1.00 88.06 574 ASP A C 1
ATOM 4489 O O . ASP A 1 574 ? -28.308 29.246 -31.653 1.00 88.06 574 ASP A O 1
ATOM 4493 N N . ILE A 1 575 ? -30.181 30.147 -32.485 1.00 88.50 575 ILE A N 1
ATOM 4494 C CA . ILE A 1 575 ? -30.786 30.504 -31.195 1.00 88.50 575 ILE A CA 1
ATOM 4495 C C . ILE A 1 575 ? -32.188 29.905 -31.115 1.00 88.50 575 ILE A C 1
ATOM 4497 O O . ILE A 1 575 ? -33.017 30.163 -31.987 1.00 88.50 575 ILE A O 1
ATOM 4501 N N . TYR A 1 576 ? -32.460 29.161 -30.046 1.00 84.31 576 TYR A N 1
ATOM 4502 C CA . TYR A 1 576 ? -33.699 28.423 -29.799 1.00 84.31 576 TYR A CA 1
ATOM 4503 C C . TYR A 1 576 ? -34.402 28.908 -28.528 1.00 84.31 576 TYR A C 1
ATOM 4505 O O . TYR A 1 576 ? -33.752 29.349 -27.577 1.00 84.31 576 TYR A O 1
ATOM 4513 N N . ASN A 1 577 ? -35.732 28.810 -28.488 1.00 80.06 577 ASN A N 1
ATOM 4514 C CA . ASN A 1 577 ? -36.509 29.026 -27.262 1.00 80.06 577 ASN A CA 1
ATOM 4515 C C . ASN A 1 577 ? -36.541 27.761 -26.374 1.00 80.06 577 ASN A C 1
ATOM 4517 O O . ASN A 1 577 ? -36.017 26.707 -26.737 1.00 80.06 577 ASN A O 1
ATOM 4521 N N . THR A 1 578 ? -37.186 27.844 -25.208 1.00 78.81 578 THR A N 1
ATOM 4522 C CA . THR A 1 578 ? -37.357 26.712 -24.273 1.00 78.81 578 THR A CA 1
ATOM 4523 C C . THR A 1 578 ? -38.221 25.559 -24.799 1.00 78.81 578 THR A C 1
ATOM 4525 O O . THR A 1 578 ? -38.275 24.519 -24.152 1.00 78.81 578 THR A O 1
ATOM 4528 N N . LEU A 1 579 ? -38.875 25.713 -25.956 1.00 72.06 579 LEU A N 1
ATOM 4529 C CA . LEU A 1 579 ? -39.628 24.660 -26.650 1.00 72.06 579 LEU A CA 1
ATOM 4530 C C . LEU A 1 579 ? -38.813 24.013 -27.789 1.00 72.06 579 LEU A C 1
ATOM 4532 O O . LEU A 1 579 ?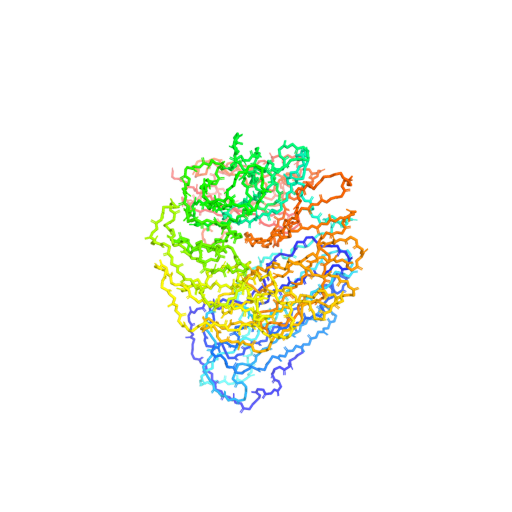 -39.375 23.289 -28.607 1.00 72.06 579 LEU A O 1
ATOM 4536 N N . GLY A 1 580 ? -37.511 24.310 -27.895 1.00 70.75 580 GLY A N 1
ATOM 4537 C CA . GLY A 1 580 ? -36.638 23.796 -28.957 1.00 70.75 580 GLY A CA 1
ATOM 4538 C C . GLY A 1 580 ? -36.898 24.399 -30.343 1.00 70.75 580 GLY A C 1
ATOM 4539 O O . GLY A 1 580 ? -36.370 23.908 -31.336 1.00 70.75 580 GLY A O 1
ATOM 4540 N N . GLN A 1 581 ? -37.701 25.462 -30.445 1.00 77.94 581 GLN A N 1
ATOM 4541 C CA . GLN A 1 581 ? -38.034 26.098 -31.722 1.00 77.94 581 GLN A CA 1
ATOM 4542 C C . GLN A 1 581 ? -36.955 27.112 -32.112 1.00 77.94 581 GLN A C 1
ATOM 4544 O O . GLN A 1 581 ? -36.550 27.930 -31.284 1.00 77.94 581 GLN A O 1
ATOM 4549 N N . LEU A 1 582 ? -36.516 27.086 -33.375 1.00 86.31 582 LEU A N 1
ATOM 4550 C CA . LEU A 1 582 ? -35.527 28.023 -33.917 1.00 86.31 582 LEU A CA 1
ATOM 4551 C C . LEU A 1 582 ? -36.099 29.448 -33.994 1.00 86.31 582 LEU A C 1
ATOM 4553 O O . LEU A 1 582 ? -37.141 29.684 -34.603 1.00 86.31 582 LEU A O 1
ATOM 4557 N N . VAL A 1 583 ? -35.382 30.402 -33.403 1.00 88.56 583 VAL A N 1
ATOM 4558 C CA . VAL A 1 583 ? -35.763 31.818 -33.281 1.00 88.56 583 VAL A CA 1
ATOM 4559 C C . VAL A 1 583 ? -34.929 32.696 -34.214 1.00 88.56 583 VAL A C 1
ATOM 4561 O O . VAL A 1 583 ? -35.479 33.513 -34.955 1.00 88.56 583 VAL A O 1
ATOM 4564 N N . LYS A 1 584 ? -33.603 32.520 -34.196 1.00 89.31 584 LYS A N 1
ATOM 4565 C CA . LYS A 1 584 ? -32.647 33.259 -35.034 1.00 89.31 584 LYS A CA 1
ATOM 4566 C C . LYS A 1 584 ? -31.563 32.314 -35.548 1.00 89.31 584 LYS A C 1
ATOM 4568 O O . LYS A 1 584 ? -31.144 31.429 -34.810 1.00 89.31 584 LYS A O 1
ATOM 4573 N N . SER A 1 585 ? -31.092 32.524 -36.772 1.00 89.50 585 SER A N 1
ATOM 4574 C CA . SER A 1 585 ? -29.904 31.864 -37.322 1.00 89.50 585 SER A CA 1
ATOM 4575 C C . SER A 1 585 ? -28.956 32.901 -37.920 1.00 89.50 585 SER A C 1
ATOM 4577 O O . SER A 1 585 ? -29.392 33.861 -38.557 1.00 89.50 585 SER A O 1
ATOM 4579 N N . PHE A 1 586 ? -27.659 32.703 -37.709 1.00 85.62 586 PHE A N 1
ATOM 4580 C CA . PHE A 1 586 ? -26.572 33.479 -38.289 1.00 85.62 586 PHE A CA 1
ATOM 4581 C C . PHE A 1 586 ? -25.655 32.519 -39.056 1.00 85.62 586 PHE A C 1
ATOM 4583 O O . PHE A 1 586 ? -24.750 31.917 -38.480 1.00 85.62 586 PHE A O 1
ATOM 4590 N N . SER A 1 587 ? -25.928 32.347 -40.348 1.00 79.31 587 SER A N 1
ATOM 4591 C CA . SER A 1 587 ? -25.166 31.510 -41.286 1.00 79.31 587 SER A CA 1
ATOM 4592 C C . SER A 1 587 ? -24.138 32.322 -42.084 1.00 79.31 587 SER A C 1
ATOM 4594 O O . SER A 1 587 ? -24.264 33.542 -42.186 1.00 79.31 587 SER A O 1
ATOM 4596 N N . ASN A 1 588 ? -23.183 31.645 -42.733 1.00 64.50 588 ASN A N 1
ATOM 4597 C CA . ASN A 1 588 ? -22.111 32.261 -43.537 1.00 64.50 588 ASN A CA 1
ATOM 4598 C C . ASN A 1 588 ? -21.212 33.204 -42.714 1.00 64.50 588 ASN A C 1
ATOM 4600 O O . ASN A 1 588 ? -20.828 34.283 -43.167 1.00 64.50 588 ASN A O 1
ATOM 4604 N N . LEU A 1 589 ? -20.891 32.791 -41.486 1.00 69.62 589 LEU A N 1
ATOM 4605 C CA . LEU A 1 589 ? -19.948 33.493 -40.621 1.00 69.62 589 LEU A CA 1
ATOM 4606 C C . LEU A 1 589 ? -18.529 33.413 -41.211 1.00 69.62 589 LEU A C 1
ATOM 4608 O O . LEU A 1 589 ? -18.140 32.406 -41.803 1.00 69.62 589 LEU A O 1
ATOM 4612 N N . ALA A 1 590 ? -17.766 34.500 -41.097 1.00 54.62 590 ALA A N 1
ATOM 4613 C CA . ALA A 1 590 ? -16.479 34.623 -41.772 1.00 54.62 590 ALA A CA 1
ATOM 4614 C C . ALA A 1 590 ? -15.372 33.827 -41.060 1.00 54.62 590 ALA A C 1
ATOM 4616 O O . ALA A 1 590 ? -15.185 33.945 -39.849 1.00 54.62 590 ALA A O 1
ATOM 4617 N N . ALA A 1 591 ? -14.586 33.080 -41.837 1.00 54.97 591 ALA A N 1
ATOM 4618 C CA . ALA A 1 591 ? -13.380 32.390 -41.383 1.00 54.97 591 ALA A CA 1
ATOM 4619 C C . ALA A 1 591 ? -12.219 33.385 -41.164 1.00 54.97 591 ALA A C 1
ATOM 4621 O O . ALA A 1 591 ? -11.305 33.495 -41.979 1.00 54.97 591 ALA A O 1
ATOM 4622 N N . GLY A 1 592 ? -12.293 34.165 -40.083 1.00 51.59 592 GLY A N 1
ATOM 4623 C CA . GLY A 1 592 ? -11.240 35.088 -39.654 1.00 51.59 592 GLY A CA 1
ATOM 4624 C C . GLY A 1 592 ? -10.380 34.503 -38.533 1.00 51.59 592 GLY A C 1
ATOM 4625 O O . GLY A 1 592 ? -10.913 33.971 -37.558 1.00 51.59 592 GLY A O 1
ATOM 4626 N N . CYS A 1 593 ? -9.055 34.643 -38.634 1.00 42.69 593 CYS A N 1
ATOM 4627 C CA . CYS A 1 593 ? -8.112 34.232 -37.591 1.00 42.69 593 CYS A CA 1
ATOM 4628 C C . CYS A 1 593 ? -8.249 35.117 -36.336 1.00 42.69 593 CYS A C 1
ATOM 4630 O O . CYS A 1 593 ? -7.652 36.191 -36.267 1.00 42.69 593 CYS A O 1
ATOM 4632 N N . GLY A 1 594 ? -9.020 34.672 -35.340 1.00 54.50 594 GLY A N 1
ATOM 4633 C CA . GLY A 1 594 ? -9.156 35.357 -34.052 1.00 54.50 594 GLY A CA 1
ATOM 4634 C C . GLY A 1 594 ? -10.520 35.176 -33.383 1.00 54.50 594 GLY A C 1
ATOM 4635 O O . GLY A 1 594 ? -11.294 34.282 -33.718 1.00 54.50 594 GLY A O 1
ATOM 4636 N N . LEU A 1 595 ? -10.811 36.048 -32.412 1.00 59.19 595 LEU A N 1
ATOM 4637 C CA . LEU A 1 595 ? -12.090 36.103 -31.698 1.00 59.19 595 LEU A CA 1
ATOM 4638 C C . LEU A 1 595 ? -13.107 36.952 -32.478 1.00 59.19 595 LEU A C 1
ATOM 4640 O O . LEU A 1 595 ? -13.217 38.167 -32.297 1.00 59.19 595 LEU A O 1
ATOM 4644 N N . ASN A 1 596 ? -13.844 36.282 -33.359 1.00 74.38 596 ASN A N 1
ATOM 4645 C CA . ASN A 1 596 ? -14.914 36.852 -34.169 1.00 74.38 596 ASN A CA 1
ATOM 4646 C C . ASN A 1 596 ? -16.145 37.183 -33.306 1.00 74.38 596 ASN A C 1
ATOM 4648 O O . ASN A 1 596 ? -16.342 36.609 -32.232 1.00 74.38 596 ASN A O 1
ATOM 4652 N N . GLN A 1 597 ? -16.982 38.125 -33.758 1.00 81.56 597 GLN A N 1
ATOM 4653 C CA . GLN A 1 597 ? -18.153 38.590 -33.002 1.00 81.56 597 GLN A CA 1
ATOM 4654 C C . GLN A 1 597 ? -19.372 38.813 -33.903 1.00 81.56 597 GLN A C 1
ATOM 4656 O O . GLN A 1 597 ? -19.241 39.295 -35.026 1.00 81.56 597 GLN A O 1
ATOM 4661 N N . ILE A 1 598 ? -20.562 38.523 -33.379 1.00 86.19 598 ILE A N 1
ATOM 4662 C CA . ILE A 1 598 ? -21.857 38.959 -33.924 1.00 86.19 598 ILE A CA 1
ATOM 4663 C C . ILE A 1 598 ? -22.711 39.580 -32.811 1.00 86.19 598 ILE A C 1
ATOM 4665 O O . ILE A 1 598 ? -22.454 39.376 -31.623 1.00 86.19 598 ILE A O 1
ATOM 4669 N N . VAL A 1 599 ? -23.737 40.343 -33.187 1.00 87.31 599 VAL A N 1
ATOM 4670 C CA . VAL A 1 599 ? -24.662 40.984 -32.242 1.00 87.31 599 VAL A CA 1
ATOM 4671 C C . VAL A 1 599 ? -26.080 40.495 -32.503 1.00 87.31 599 VAL A C 1
ATOM 4673 O O . VAL A 1 599 ? -26.564 40.569 -33.631 1.00 87.31 599 VAL A O 1
ATOM 4676 N N . TRP A 1 600 ? -26.759 40.041 -31.451 1.00 91.56 600 TRP A N 1
ATOM 4677 C CA . TRP A 1 600 ? -28.193 39.770 -31.467 1.00 91.56 600 TRP A CA 1
ATOM 4678 C C . TRP A 1 600 ? -28.941 40.870 -30.712 1.00 91.56 600 TRP A C 1
ATOM 4680 O O . TRP A 1 600 ? -28.616 41.198 -29.576 1.00 91.56 600 TRP A O 1
ATOM 4690 N N . ASP A 1 601 ? -29.956 41.439 -31.345 1.00 85.81 601 ASP A N 1
ATOM 4691 C CA . ASP A 1 601 ? -30.852 42.481 -30.828 1.00 85.81 601 ASP A CA 1
ATOM 4692 C C . ASP A 1 601 ? -32.072 41.915 -30.071 1.00 85.81 601 ASP A C 1
ATOM 4694 O O . ASP A 1 601 ? -32.902 42.660 -29.555 1.00 85.81 601 ASP A O 1
ATOM 4698 N N . GLY A 1 602 ? -32.212 40.587 -30.009 1.00 85.62 602 GLY A N 1
ATOM 4699 C CA . GLY A 1 602 ? -33.424 39.953 -29.499 1.00 85.62 602 GLY A CA 1
ATOM 4700 C C . GLY A 1 602 ? -34.594 39.991 -30.491 1.00 85.62 602 GLY A C 1
ATOM 4701 O O . GLY A 1 602 ? -35.743 40.013 -30.043 1.00 85.62 602 GLY A O 1
ATOM 4702 N N . SER A 1 603 ? -34.325 40.017 -31.801 1.00 88.44 603 SER A N 1
ATOM 4703 C CA . SER A 1 603 ? -35.307 39.768 -32.870 1.00 88.44 603 SER A CA 1
ATOM 4704 C C . SER A 1 603 ? -35.332 38.300 -33.324 1.00 88.44 603 SER A C 1
ATOM 4706 O O . SER A 1 603 ? -34.385 37.552 -33.082 1.00 88.44 603 SER A O 1
ATOM 4708 N N . ASP A 1 604 ? -36.390 37.873 -34.011 1.00 89.38 604 ASP A N 1
ATOM 4709 C CA . ASP A 1 604 ? -36.436 36.601 -34.744 1.00 89.38 604 ASP A CA 1
ATOM 4710 C C . ASP A 1 604 ? -35.860 36.732 -36.174 1.00 89.38 604 ASP A C 1
ATOM 4712 O O . ASP A 1 604 ? -35.417 37.805 -36.602 1.00 89.38 604 ASP A O 1
ATOM 4716 N N . ASN A 1 605 ? -35.849 35.645 -36.950 1.00 87.19 605 ASN A N 1
ATOM 4717 C CA . ASN A 1 605 ? -35.419 35.660 -38.360 1.00 87.19 605 ASN A CA 1
ATOM 4718 C C . ASN A 1 605 ? -36.243 36.598 -39.272 1.00 87.19 605 ASN A C 1
ATOM 4720 O O . ASN A 1 605 ? -35.788 36.916 -40.367 1.00 87.19 605 ASN A O 1
ATOM 4724 N N . PHE A 1 606 ? -37.403 37.087 -38.824 1.00 84.62 606 PHE A N 1
ATOM 4725 C CA . PHE A 1 606 ? -38.267 38.028 -39.543 1.00 84.62 606 PHE A CA 1
ATOM 4726 C C . PHE A 1 606 ? -38.171 39.467 -38.996 1.00 84.62 606 PHE A C 1
ATOM 4728 O O . PHE A 1 606 ? -38.949 40.331 -39.396 1.00 84.62 606 PHE A O 1
ATOM 4735 N N . GLY A 1 607 ? -37.235 39.738 -38.076 1.00 82.69 607 GLY A N 1
ATOM 4736 C CA . GLY A 1 607 ? -37.028 41.060 -37.472 1.00 82.69 607 GLY A CA 1
ATOM 4737 C C . GLY A 1 607 ? -38.041 41.432 -36.383 1.00 82.69 607 GLY A C 1
ATOM 4738 O O . GLY A 1 607 ? -38.064 42.577 -35.936 1.00 82.69 607 GLY A O 1
ATOM 4739 N N . ARG A 1 608 ? -38.883 40.494 -35.933 1.00 86.88 608 ARG A N 1
ATOM 4740 C CA . ARG A 1 608 ? -39.900 40.732 -34.896 1.00 86.88 608 ARG A CA 1
ATOM 4741 C C . ARG A 1 608 ? -39.282 40.561 -33.503 1.00 86.88 608 ARG A C 1
ATOM 4743 O O . ARG A 1 608 ? -38.485 39.641 -33.322 1.00 86.88 608 ARG A O 1
ATOM 4750 N N . PRO A 1 609 ? -39.627 41.391 -32.503 1.00 87.00 609 PRO A N 1
ATOM 4751 C CA . PRO A 1 609 ? -39.057 41.275 -31.162 1.00 87.00 609 PRO A CA 1
ATOM 4752 C C . PRO A 1 609 ? -39.484 39.970 -30.478 1.00 87.00 609 PRO A C 1
ATOM 4754 O O . PRO A 1 609 ? -40.663 39.623 -30.449 1.00 87.00 609 PRO A O 1
ATOM 4757 N N . THR A 1 610 ? -38.523 39.260 -29.891 1.00 88.75 610 THR A N 1
ATOM 4758 C CA . THR A 1 610 ? -38.767 38.021 -29.135 1.00 88.75 610 THR A CA 1
ATOM 4759 C C . THR A 1 610 ? -39.231 38.311 -27.705 1.00 88.75 610 THR A C 1
ATOM 4761 O O . THR A 1 610 ? -38.972 39.394 -27.169 1.00 88.75 610 THR A O 1
ATOM 4764 N N . SER A 1 611 ? -39.889 37.347 -27.059 1.00 85.69 611 SER A N 1
ATOM 4765 C CA . SER A 1 611 ? -40.327 37.461 -25.662 1.00 85.69 611 SER A CA 1
ATOM 4766 C C . SER A 1 611 ? -39.156 37.577 -24.675 1.00 85.69 611 SER A C 1
ATOM 4768 O O . SER A 1 611 ? -38.038 37.134 -24.949 1.00 85.69 611 SER A O 1
ATOM 4770 N N . GLU A 1 612 ? -39.427 38.132 -23.495 1.00 87.38 612 GLU A N 1
ATOM 4771 C CA . GLU A 1 612 ? -38.558 38.008 -22.315 1.00 87.38 612 GLU A CA 1
ATOM 4772 C C . GLU A 1 612 ? -38.384 36.516 -21.944 1.00 87.38 612 GLU A C 1
ATOM 4774 O O . GLU A 1 612 ? -39.288 35.712 -22.187 1.00 87.38 612 GLU A O 1
ATOM 4779 N N . GLY A 1 613 ? -37.237 36.129 -21.371 1.00 83.38 613 GLY A N 1
ATOM 4780 C CA . GLY A 1 613 ? -36.993 34.762 -20.887 1.00 83.38 613 GLY A CA 1
ATOM 4781 C C . GLY A 1 613 ? -35.683 34.110 -21.344 1.00 83.38 613 GLY A C 1
ATOM 4782 O O . GLY A 1 613 ? -34.731 34.775 -21.758 1.00 83.38 613 GLY A O 1
ATOM 4783 N N . VAL A 1 614 ? -35.630 32.781 -21.215 1.00 84.56 614 VAL A N 1
ATOM 4784 C CA . VAL A 1 614 ? -34.451 31.943 -21.497 1.00 84.56 614 VAL A CA 1
ATOM 4785 C C . VAL A 1 614 ? -34.426 31.496 -22.959 1.00 84.56 614 VAL A C 1
ATOM 4787 O O . VAL A 1 614 ? -35.436 31.047 -23.495 1.00 84.56 614 VAL A O 1
ATOM 4790 N N . TYR A 1 615 ? -33.239 31.543 -23.559 1.00 85.75 615 TYR A N 1
ATOM 4791 C CA . TYR A 1 615 ? -32.939 30.975 -24.872 1.00 85.75 615 TYR A CA 1
ATOM 4792 C C . TYR A 1 615 ? -31.664 30.123 -24.802 1.00 85.75 615 TYR A C 1
ATOM 4794 O O . TYR A 1 615 ? -30.827 30.295 -23.909 1.00 85.75 615 TYR A O 1
ATOM 4802 N N . PHE A 1 616 ? -31.506 29.220 -25.764 1.00 84.56 616 PHE A N 1
ATOM 4803 C CA . PHE A 1 616 ? -30.318 28.387 -25.936 1.00 84.56 616 PHE A CA 1
ATOM 4804 C C . PHE A 1 616 ? -29.658 28.723 -27.267 1.00 84.56 616 PHE A C 1
ATOM 4806 O O . PHE A 1 616 ? -30.306 28.699 -28.308 1.00 84.56 616 PHE A O 1
ATOM 4813 N N . LEU A 1 617 ? -28.373 29.056 -27.229 1.00 84.12 617 LEU A N 1
ATOM 4814 C CA . LEU A 1 617 ? -27.575 29.381 -28.402 1.00 84.12 617 LEU A CA 1
ATOM 4815 C C . LEU A 1 617 ? -26.657 28.201 -28.720 1.00 84.12 617 LEU A C 1
ATOM 4817 O O . LEU A 1 617 ? -25.932 27.750 -27.837 1.00 84.12 617 LEU A O 1
ATOM 4821 N N . THR A 1 618 ? -26.675 27.717 -29.961 1.00 81.56 618 THR A N 1
ATOM 4822 C CA . THR A 1 618 ? -25.825 26.618 -30.436 1.00 81.56 618 THR A CA 1
ATOM 4823 C C . THR A 1 618 ? -24.878 27.105 -31.527 1.00 81.56 618 THR A C 1
ATOM 4825 O O . THR A 1 618 ? -25.326 27.658 -32.532 1.00 81.56 618 THR A O 1
ATOM 4828 N N . LEU A 1 619 ? -23.583 26.861 -31.363 1.00 79.38 619 LEU A N 1
ATOM 4829 C CA . LEU A 1 619 ? -22.557 27.078 -32.383 1.00 79.38 619 LEU A CA 1
ATOM 4830 C C . LEU A 1 619 ? -22.251 25.744 -33.076 1.00 79.38 619 LEU A C 1
ATOM 4832 O O . LEU A 1 619 ? -21.982 24.759 -32.389 1.00 79.38 619 LEU A O 1
ATOM 4836 N N . ARG A 1 620 ? -22.315 25.714 -34.414 1.00 71.25 620 ARG A N 1
ATOM 4837 C CA . ARG A 1 620 ? -22.060 24.524 -35.246 1.00 71.25 620 ARG A CA 1
ATOM 4838 C C . ARG A 1 620 ? -20.794 24.713 -36.082 1.00 71.25 620 ARG A C 1
ATOM 4840 O O . ARG A 1 620 ? -20.745 25.623 -36.912 1.00 71.25 620 ARG A O 1
ATOM 4847 N N . ASN A 1 621 ? -19.808 23.834 -35.905 1.00 67.31 621 ASN A N 1
ATOM 4848 C CA . ASN A 1 621 ? -18.538 23.856 -36.644 1.00 67.31 621 ASN A CA 1
ATOM 4849 C C . ASN A 1 621 ? -18.489 22.778 -37.742 1.00 67.31 621 ASN A C 1
ATOM 4851 O O . ASN A 1 621 ? -19.306 21.860 -37.766 1.00 67.31 621 ASN A O 1
ATOM 4855 N N . LYS A 1 622 ? -17.502 22.872 -38.647 1.00 56.59 622 LYS A N 1
ATOM 4856 C CA . LYS A 1 622 ? -17.296 21.911 -39.753 1.00 56.59 622 LYS A CA 1
ATOM 4857 C C . LYS A 1 622 ? -17.084 20.459 -39.300 1.00 56.59 622 LYS A C 1
ATOM 4859 O O . LYS A 1 622 ? -17.474 19.549 -40.021 1.00 56.59 622 LYS A O 1
ATOM 4864 N N . ASN A 1 623 ? -16.527 20.250 -38.108 1.00 53.41 623 ASN A N 1
ATOM 4865 C CA . ASN A 1 623 ? -16.188 18.928 -37.568 1.00 53.41 623 ASN A CA 1
ATOM 4866 C C . ASN A 1 623 ? -17.308 18.360 -36.669 1.00 53.41 623 ASN A C 1
ATOM 4868 O O . ASN A 1 623 ? -17.018 17.713 -35.671 1.00 53.41 623 ASN A O 1
ATOM 4872 N N . SER A 1 624 ? -18.575 18.672 -36.960 1.00 47.06 624 SER A N 1
ATOM 4873 C CA . SER A 1 624 ? -19.785 18.239 -36.228 1.00 47.06 624 SER A CA 1
ATOM 4874 C C . SER A 1 624 ? -19.912 18.627 -34.744 1.00 47.06 624 SER A C 1
ATOM 4876 O O . SER A 1 624 ? -21.013 18.541 -34.210 1.00 47.06 624 SER A O 1
ATOM 4878 N N . ASN A 1 625 ? -18.858 19.121 -34.088 1.00 51.88 625 ASN A N 1
ATOM 4879 C CA . ASN A 1 625 ? -18.918 19.616 -32.710 1.00 51.88 625 ASN A CA 1
ATOM 4880 C C . ASN A 1 625 ? -19.950 20.749 -32.556 1.00 51.88 625 ASN A C 1
ATOM 4882 O O . ASN A 1 625 ? -19.929 21.737 -33.303 1.00 51.88 625 ASN A O 1
ATOM 4886 N N . ILE A 1 626 ? -20.815 20.617 -31.544 1.00 59.91 626 ILE A N 1
ATOM 4887 C CA . ILE A 1 626 ? -21.850 21.592 -31.178 1.00 59.91 626 ILE A CA 1
ATOM 4888 C C . ILE A 1 626 ? -21.543 22.143 -29.785 1.00 59.91 626 ILE A C 1
ATOM 4890 O O . ILE A 1 626 ? -21.450 21.390 -28.820 1.00 59.91 626 ILE A O 1
ATOM 4894 N N . SER A 1 627 ? -21.434 23.465 -29.652 1.00 68.75 627 SER A N 1
ATOM 4895 C CA . SER A 1 627 ? -21.303 24.130 -28.346 1.00 68.75 627 SER A CA 1
ATOM 4896 C C . SER A 1 627 ? -22.597 24.858 -27.992 1.00 68.75 627 SER A C 1
ATOM 4898 O O . SER A 1 627 ? -23.062 25.689 -28.772 1.00 68.75 627 SER A O 1
ATOM 4900 N N . VAL A 1 628 ? -23.172 24.572 -26.819 1.00 76.62 628 VAL A N 1
ATOM 4901 C CA . VAL A 1 628 ? -24.460 25.132 -26.367 1.00 76.62 628 VAL A CA 1
ATOM 4902 C C . VAL A 1 628 ? -24.252 26.115 -25.212 1.00 76.62 628 VAL A C 1
ATOM 4904 O O . VAL A 1 628 ? -23.530 25.818 -24.263 1.00 76.62 628 VAL A O 1
ATOM 4907 N N . LYS A 1 629 ? -24.904 27.284 -25.255 1.00 80.38 629 LYS A N 1
ATOM 4908 C CA . LYS A 1 629 ? -24.839 28.305 -24.196 1.00 80.38 629 LYS A CA 1
ATOM 4909 C C . LYS A 1 629 ? -26.219 28.873 -23.863 1.00 80.38 629 LYS A C 1
ATOM 4911 O O . LYS A 1 629 ? -26.952 29.324 -24.740 1.00 80.38 629 LYS A O 1
ATOM 4916 N N . LYS A 1 630 ? -26.570 28.864 -22.574 1.00 86.50 630 LYS A N 1
ATOM 4917 C CA . LYS A 1 630 ? -27.824 29.421 -22.044 1.00 86.50 630 LYS A CA 1
ATOM 4918 C C . LYS A 1 630 ? -27.725 30.945 -21.927 1.00 86.50 630 LYS A C 1
ATOM 4920 O O . LYS A 1 630 ? -26.788 31.464 -21.317 1.00 86.50 630 LYS A O 1
ATOM 4925 N N . ILE A 1 631 ? -28.703 31.657 -22.476 1.00 87.00 631 ILE A N 1
ATOM 4926 C CA . ILE A 1 631 ? -28.775 33.125 -22.465 1.00 87.00 631 ILE A CA 1
ATOM 4927 C C . ILE A 1 631 ? -30.140 33.596 -21.950 1.00 87.00 631 ILE A C 1
ATOM 4929 O O . ILE A 1 631 ? -31.140 32.892 -22.092 1.00 87.00 631 ILE A O 1
ATOM 4933 N N . CYS A 1 632 ? -30.193 34.775 -21.330 1.00 88.88 632 CYS A N 1
ATOM 4934 C CA . CYS A 1 632 ? -31.420 35.320 -20.741 1.00 88.88 632 CYS A CA 1
ATOM 4935 C C . CYS A 1 632 ? -31.708 36.737 -21.251 1.00 88.88 632 CYS A C 1
ATOM 4937 O O . CYS A 1 632 ? -30.867 37.626 -21.108 1.00 88.88 632 CYS A O 1
ATOM 4939 N N . LYS A 1 633 ? -32.906 36.955 -21.805 1.00 85.88 633 LYS A N 1
ATOM 4940 C CA . LYS A 1 633 ? -33.409 38.261 -22.250 1.00 85.88 633 LYS A CA 1
ATOM 4941 C C . LYS A 1 633 ? -34.331 38.863 -21.188 1.00 85.88 633 LYS A C 1
ATOM 4943 O O . LYS A 1 633 ? -35.322 38.244 -20.803 1.00 85.88 633 LYS A O 1
ATOM 4948 N N . LEU A 1 634 ? -34.002 40.065 -20.734 1.00 81.94 634 LEU A N 1
ATOM 4949 C CA . LEU A 1 634 ? -34.735 40.856 -19.749 1.00 81.94 634 LEU A CA 1
ATOM 4950 C C . LEU A 1 634 ? -35.611 41.927 -20.412 1.00 81.94 634 LEU A C 1
ATOM 4952 O O . LEU A 1 634 ? -35.403 42.299 -21.568 1.00 81.94 634 LEU A O 1
ATOM 4956 N N . LYS A 1 635 ? -36.558 42.429 -19.616 1.00 73.19 635 LYS A N 1
ATOM 4957 C CA . LYS A 1 635 ? -37.449 43.553 -19.914 1.00 73.19 635 LYS A CA 1
ATOM 4958 C C . LYS A 1 635 ? -36.713 44.876 -20.031 1.00 73.19 635 LYS A C 1
ATOM 4960 O O . LYS A 1 635 ? -35.803 45.146 -19.211 1.00 73.19 635 LYS A O 1
#

Organism: NCBI:txid2052148

Sequence (635 aa):
MRILLKMLIFISIEVSFCLSQTIMYIDPPVIPPKAVGDTFWFSIKIADAVELYCWEAEVHFNPEVCTVLVVGEGPFMKQDGVPTLFMKDIQSGLFACGCIRGFPTPVAGAYGSGTLAYVLCRVKSEGNSYFDITNILEMTFLIGVDLSSSITRDLPFVMVDGYYGVQNENTRNEILISNAPNDQLFPDVTWGGTQYLVSWQDQKFPHNWDWRLLGQRISFSGSPIGDAISIYDSINNSASSPSLCWNDSIFSAIYKVGTRDDTVSDDLNIESRLITAEGLVESGGCITNAPSVQRDPTIASNRSKMLVVWEDHRAGMGTLKSYIYGKILNRNGSPFSPEFLIDNTPGYHCNPAVIWGDSLFLVVWTDAYNFALNGQFVDTLGNLFGPKIQIAHGPYYDWYPSVAFSGANYLVVWQKTPGYDTTDIYGQLLSPDGNLIGSNFIICDNSADQSLPEVIWLDSLYLVFWQDERNGPSDIYGQMISPDGILIGSNFPVCTAAYNQIFPSASKGYSGYFVVWSDYRNGTDYNIWGDIEATGISEGKSSAVTPPTTLNTFPNPFKNRLIIQYSQEALAIDIYNTLGQLVKSFSNLAAGCGLNQIVWDGSDNFGRPTSEGVYFLTLRNKNSNISVKKICKLK

Secondary structure (DSSP, 8-state):
--SGGGTGGG----PPPP----EEEEESSSPPP--TT-EEEEEEEEEEEEEE-EEEEEEE--TTTEEEEEEEE-GGGGGGG--EEEEEEEETTEEEEEEEETSSS--PPEEEEEEEEEEEEEE-SSS----EEEEEEEE---S---TT-------------------SS----EEEEE--SS-EEEEEEEE-SSEEEEEEEEESSTTS--EEEEEEEEETTS-B-SSPEEEE--SSEEEEEEEEEE-SS-EEEEEEEEESS--S-S-PEEEEEEE-TT-PEE---EEE--SS-EEEEEEEE-SSEEEEEEEE-TTTTTSS-BEEEEEEEETTS-B-S--EEEE-SSSBEEEEEEEEETTEEEEEEEETTTTEEEEEEE-TTS-EEEEEEEEEESSSEEEEEEEEE-SS-EEEEEEEE-SSS--EEEEEEE-TTS-EEEEEEEEE--SS-EEEEEEEE-SS-EEEEEEE-TTSSPEEEEEEE-TTS-EEEEEEEEE--SS-EEEEEEEE-SSEEEEEEEE-TTSSS-EEEEEEEESS------S--------EEESSSBSS-EEEEE-S-EEEEEEEETTS-EEEEEES----SS-EEEEE-SB-TTSPBPPSEEEEEEEEETTS-EEEEEEEE--

pLDDT: m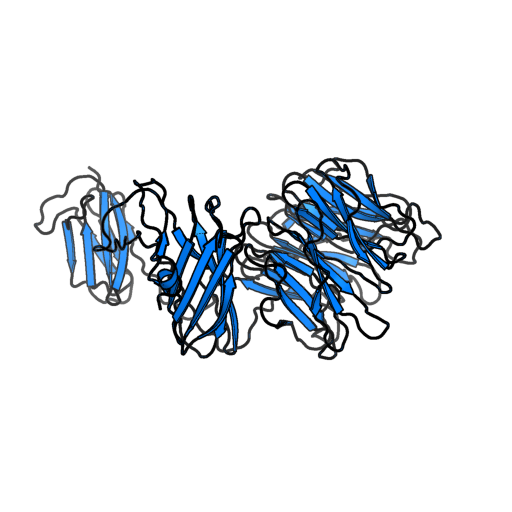ean 78.11, std 20.29, range [24.3, 98.88]

InterPro domains:
  IPR026444 Secretion system, C-terminal sorting domain [PF18962] (553-631)
  IPR026444 Secretion system, C-terminal sorting domain [TIGR04183] (554-631)